Protein 5L9G (pdb70)

Foldseek 3Di:
DAAEEEEADDPLVVLCCVLFQVVLCVVVVGHHHYDYDFDLVVLLVCVVVVHHAHFKYKFWLLCVLVCVVSVFFDQADDCLDDCVQFPPPCDDRFWHFFFKWKQFKKFACVQQNVNQQAFLLRVLCCPVRPWEEEEALAPQQQLLSLLRNVVQPQVCSVVLVVDPVSSVSSLVSLLSSLVRHPYRDRGLCSVLVCQLVVVTGMYGGILQSVVVSVVVPGNMDTALAAIEIITMTMGTTRVRPPNPVSSSSRSSSLDLSSSLSSVVPGQIGTRRNSVCVVNVDDVVSLVSYCPRVVSVVRYHYRDSVSSSPCVVVSSVSSNCSNVVD/DFAAEEEEADDPLVVLCCVLFQVVLCVVVVGHHHYDYDFDLVVLLVCVVVVHHAHFKYKFWLLCVLVCVVSQFFDQADDCLDDCVQFPPPCDDRFWHFFFKWKQFKKFACVQQNVNQQAALLRVLCCPVRPWEEEEALAPQQQLLSLLVNVVQPQVCSVVQVVDPVSSVSSLVSLLSSQVRHPYNDHGLCSVLVCQLVVVTGMYGGILQSVVVSVVVPGRMDTALAAIEIITMTMGTTRVRPPNVVSSSSRSSSLDLSSSLSSVVPTQIGTRRNSVCVVNVDDVVSLVSYCPRVVSVVRYHYGDSVSSSPCVVVRSVSSNVSND

Radius of gyration: 31.02 Å; Cα contacts (8 Å, |Δi|>4): 1309; chains: 2; bounding box: 78×76×65 Å

Structure (mmCIF, N/CA/C/O backbone):
data_5L9G
#
_entry.id   5L9G
#
_cell.length_a   71.220
_cell.length_b   71.220
_cell.length_c   135.020
_cell.angle_alpha   90.00
_cell.angle_beta   90.00
_cell.angle_gamma   90.00
#
_symmetry.space_group_name_H-M   'P 41'
#
loop_
_entity.id
_entity.type
_entity.pdbx_description
1 polymer 'periplasmic binding protein'
2 non-polymer mannopine
3 non-polymer 1,2-ETHANEDIOL
4 non-polymer 'CALCIUM ION'
5 water water
#
loop_
_atom_site.group_PDB
_atom_site.id
_atom_site.type_symbol
_atom_site.label_atom_id
_atom_site.label_alt_id
_atom_site.label_comp_id
_atom_site.label_asym_id
_atom_site.label_entity_id
_atom_site.label_seq_id
_atom_site.pdbx_PDB_ins_code
_atom_site.Cartn_x
_atom_site.Cartn_y
_atom_site.Cartn_z
_atom_site.occupancy
_atom_site.B_iso_or_equiv
_atom_site.auth_seq_id
_atom_site.auth_comp_id
_atom_site.auth_asym_id
_atom_site.auth_atom_id
_atom_site.pdbx_PDB_model_num
ATOM 1 N N . MET A 1 21 ? 62.493 22.657 18.425 1.00 68.50 30 MET A N 1
ATOM 2 C CA . MET A 1 21 ? 63.211 21.695 19.268 1.00 68.46 30 MET A CA 1
ATOM 3 C C . MET A 1 21 ? 64.338 20.886 18.556 1.00 70.04 30 MET A C 1
ATOM 4 O O . MET A 1 21 ? 65.097 20.175 19.221 1.00 72.28 30 MET A O 1
ATOM 9 N N . ASP A 1 22 ? 64.463 21.008 17.232 1.00 61.41 31 ASP A N 1
ATOM 10 C CA . ASP A 1 22 ? 65.492 20.287 16.480 1.00 58.16 31 ASP A CA 1
ATOM 11 C C . ASP A 1 22 ? 66.843 20.997 16.532 1.00 59.84 31 ASP A C 1
ATOM 12 O O . ASP A 1 22 ? 66.889 22.228 16.518 1.00 59.64 31 ASP A O 1
ATOM 17 N N . VAL A 1 23 ? 67.940 20.226 16.499 1.00 54.86 32 VAL A N 1
ATOM 18 C CA . VAL A 1 23 ? 69.298 20.772 16.355 1.00 53.94 32 VAL A CA 1
ATOM 19 C C . VAL A 1 23 ? 69.382 21.160 14.875 1.00 55.91 32 VAL A C 1
ATOM 20 O O . VAL A 1 23 ? 68.992 20.355 14.019 1.00 55.09 32 VAL A O 1
ATOM 24 N N . VAL A 1 24 ? 69.843 22.385 14.565 1.00 51.89 33 VAL A N 1
ATOM 25 C CA . VAL A 1 24 ? 69.958 22.809 13.168 1.00 49.82 33 VAL A CA 1
ATOM 26 C C . VAL A 1 24 ? 71.414 22.650 12.724 1.00 52.06 33 VAL A C 1
ATOM 27 O O . VAL A 1 24 ? 72.319 23.221 13.349 1.00 51.04 33 VAL A O 1
ATOM 31 N N . ILE A 1 25 ? 71.635 21.863 11.654 1.00 46.00 34 ILE A N 1
ATOM 32 C CA . ILE A 1 25 ? 72.982 21.640 11.085 1.00 43.92 34 ILE A CA 1
ATOM 33 C C . ILE A 1 25 ? 73.024 22.153 9.642 1.00 46.07 34 ILE A C 1
ATOM 34 O O . ILE A 1 25 ? 72.084 21.943 8.876 1.00 44.80 34 ILE A O 1
ATOM 39 N N . ALA A 1 26 ? 74.097 22.859 9.276 1.00 43.45 35 ALA A N 1
ATOM 40 C CA . ALA A 1 26 ? 74.176 23.422 7.950 1.00 41.98 35 ALA A CA 1
ATOM 41 C C . ALA A 1 26 ? 75.503 23.168 7.250 1.00 41.43 35 ALA A C 1
ATOM 42 O O . ALA A 1 26 ? 76.564 23.337 7.847 1.00 41.15 35 ALA A O 1
ATOM 44 N N . SER A 1 27 ? 75.438 22.777 5.976 1.00 37.55 36 SER A N 1
ATOM 45 C CA . SER A 1 27 ? 76.647 22.632 5.161 1.00 36.07 36 SER A CA 1
ATOM 46 C C . SER A 1 27 ? 76.370 23.370 3.833 1.00 39.82 36 SER A C 1
ATOM 47 O O . SER A 1 27 ? 75.517 24.267 3.817 1.00 40.67 36 SER A O 1
ATOM 50 N N . SER A 1 28 ? 77.044 23.017 2.742 1.00 35.08 37 SER A N 1
ATOM 51 C CA . SER A 1 28 ? 76.933 23.765 1.495 1.00 34.39 37 SER A CA 1
ATOM 52 C C . SER A 1 28 ? 76.075 23.123 0.386 1.00 35.51 37 SER A C 1
ATOM 53 O O . SER A 1 28 ? 76.167 23.550 -0.771 1.00 34.50 37 SER A O 1
ATOM 56 N N . GLY A 1 29 ? 75.246 22.149 0.752 1.00 32.94 38 GLY A N 1
ATOM 57 C CA . GLY A 1 29 ? 74.294 21.502 -0.154 1.00 32.34 38 GLY A CA 1
ATOM 58 C C . GLY A 1 29 ? 74.897 20.496 -1.109 1.00 33.96 38 GLY A C 1
ATOM 59 O O . GLY A 1 29 ? 76.076 20.119 -0.992 1.00 30.94 38 GLY A O 1
ATOM 60 N N . GLY A 1 30 ? 74.061 20.032 -2.035 1.00 33.04 39 GLY A N 1
ATOM 61 C CA . GLY A 1 30 ? 74.477 19.086 -3.062 1.00 32.41 39 GLY A CA 1
ATOM 62 C C . GLY A 1 30 ? 74.992 17.764 -2.523 1.00 36.14 39 GLY A C 1
ATOM 63 O O . GLY A 1 30 ? 74.650 17.374 -1.386 1.00 35.47 39 GLY A O 1
ATOM 64 N N . GLY A 1 31 ? 75.822 17.100 -3.347 1.00 30.73 40 GLY A N 1
ATOM 65 C CA . GLY A 1 31 ? 76.386 15.777 -3.065 1.00 30.77 40 GLY A CA 1
ATOM 66 C C . GLY A 1 31 ? 77.144 15.686 -1.746 1.00 32.56 40 GLY A C 1
ATOM 67 O O . GLY A 1 31 ? 77.091 14.655 -1.055 1.00 31.65 40 GLY A O 1
ATOM 68 N N . TRP A 1 32 ? 77.859 16.758 -1.400 1.00 30.61 41 TRP A N 1
ATOM 69 C CA . TRP A 1 32 ? 78.633 16.826 -0.160 1.00 31.30 41 TRP A CA 1
ATOM 70 C C . TRP A 1 32 ? 77.720 16.814 1.067 1.00 34.16 41 TRP A C 1
ATOM 71 O O . TRP A 1 32 ? 77.981 16.052 2.004 1.00 31.74 41 TRP A O 1
ATOM 82 N N . GLN A 1 33 ? 76.629 17.629 1.053 1.00 31.33 42 GLN A N 1
ATOM 83 C CA . GLN A 1 33 ? 75.674 17.665 2.175 1.00 31.89 42 GLN A CA 1
ATOM 84 C C . GLN A 1 33 ? 74.952 16.335 2.290 1.00 35.05 42 GLN A C 1
ATOM 85 O O . GLN A 1 33 ? 74.744 15.848 3.408 1.00 35.52 42 GLN A O 1
ATOM 91 N N . GLU A 1 34 ? 74.600 15.733 1.138 1.00 33.06 43 GLU A N 1
ATOM 92 C CA . GLU A 1 34 ? 73.945 14.431 1.090 1.00 33.45 43 GLU A CA 1
ATOM 93 C C . GLU A 1 34 ? 74.832 13.338 1.696 1.00 36.45 43 GLU A C 1
ATOM 94 O O . GLU A 1 34 ? 74.338 12.509 2.465 1.00 38.01 43 GLU A O 1
ATOM 100 N N . ALA A 1 35 ? 76.134 13.369 1.405 1.00 34.72 44 ALA A N 1
ATOM 101 C CA . ALA A 1 35 ? 77.093 12.410 1.960 1.00 34.91 44 ALA A CA 1
ATOM 102 C C . ALA A 1 35 ? 77.178 12.547 3.489 1.00 37.93 44 ALA A C 1
ATOM 103 O O . ALA A 1 35 ? 77.146 11.542 4.195 1.00 38.64 44 ALA A O 1
ATOM 105 N N . GLN A 1 36 ? 77.264 13.789 3.997 1.00 34.16 45 GLN A N 1
ATOM 106 C CA . GLN A 1 36 ? 77.321 14.038 5.440 1.00 35.12 45 GLN A CA 1
ATOM 107 C C . GLN A 1 36 ? 76.024 13.574 6.104 1.00 38.65 45 GLN A C 1
ATOM 108 O O . GLN A 1 36 ? 76.068 12.902 7.125 1.00 37.46 45 GLN A O 1
ATOM 114 N N . ASP A 1 37 ? 74.872 13.889 5.496 1.00 36.23 46 ASP A N 1
ATOM 115 C CA . ASP A 1 37 ? 73.592 13.483 6.058 1.00 37.48 46 ASP A CA 1
ATOM 116 C C . ASP A 1 37 ? 73.460 11.956 6.152 1.00 42.06 46 ASP A C 1
ATOM 117 O O . ASP A 1 37 ? 73.064 11.441 7.207 1.00 42.11 46 ASP A O 1
ATOM 122 N N . LYS A 1 38 ? 73.868 11.238 5.088 1.00 37.75 47 LYS A N 1
ATOM 123 C CA . LYS A 1 38 ? 73.750 9.776 5.052 1.00 39.79 47 LYS A CA 1
ATOM 124 C C . LYS A 1 38 ? 74.723 9.053 5.971 1.00 43.37 47 LYS A C 1
ATOM 125 O O . LYS A 1 38 ? 74.310 8.137 6.686 1.00 42.82 47 LYS A O 1
ATOM 131 N N . ALA A 1 39 ? 75.996 9.436 5.926 1.00 40.47 48 ALA A N 1
ATOM 132 C CA . ALA A 1 39 ? 77.061 8.790 6.683 1.00 40.86 48 ALA A CA 1
ATOM 133 C C . ALA A 1 39 ? 77.178 9.223 8.129 1.00 45.73 48 ALA A C 1
ATOM 134 O O . ALA A 1 39 ? 77.583 8.413 8.970 1.00 46.93 48 ALA A O 1
ATOM 136 N N . LEU A 1 40 ? 76.888 10.503 8.417 1.00 41.14 49 LEU A N 1
ATOM 137 C CA . LEU A 1 40 ? 77.109 11.074 9.749 1.00 40.60 49 LEU A CA 1
ATOM 138 C C . LEU A 1 40 ? 75.871 11.506 10.513 1.00 46.13 49 LEU A C 1
ATOM 139 O O . LEU A 1 40 ? 75.627 10.994 11.606 1.00 47.19 49 LEU A O 1
ATOM 144 N N . TRP A 1 41 ? 75.094 12.458 9.962 1.00 42.55 50 TRP A N 1
ATOM 145 C CA . TRP A 1 41 ? 73.969 13.070 10.673 1.00 44.24 50 TRP A CA 1
ATOM 146 C C . TRP A 1 41 ? 72.826 12.097 10.978 1.00 48.97 50 TRP A C 1
ATOM 147 O O . TRP A 1 41 ? 72.502 11.931 12.150 1.00 49.77 50 TRP A O 1
ATOM 158 N N . ALA A 1 42 ? 72.231 11.450 9.949 1.00 43.67 51 ALA A N 1
ATOM 159 C CA . ALA A 1 42 ? 71.152 10.467 10.182 1.00 45.37 51 ALA A CA 1
ATOM 160 C C . ALA A 1 42 ? 71.580 9.308 11.129 1.00 48.75 51 ALA A C 1
ATOM 161 O O . ALA A 1 42 ? 70.868 9.086 12.090 1.00 48.92 51 ALA A O 1
ATOM 163 N N . PRO A 1 43 ? 72.726 8.594 10.966 1.00 47.56 52 PRO A N 1
ATOM 164 C CA . PRO A 1 43 ? 73.047 7.527 11.937 1.00 50.66 52 PRO A CA 1
ATOM 165 C C . PRO A 1 43 ? 73.405 8.027 13.339 1.00 54.85 52 PRO A C 1
ATOM 166 O O . PRO A 1 43 ? 72.982 7.396 14.309 1.00 56.46 52 PRO A O 1
ATOM 170 N N . ALA A 1 44 ? 74.148 9.160 13.455 1.00 50.66 53 ALA A N 1
ATOM 171 C CA . ALA A 1 44 ? 74.503 9.714 14.778 1.00 51.60 53 ALA A CA 1
ATOM 172 C C . ALA A 1 44 ? 73.263 10.184 15.547 1.00 57.68 53 ALA A C 1
ATOM 173 O O . ALA A 1 44 ? 73.136 9.883 16.735 1.00 59.38 53 ALA A O 1
ATOM 175 N N . ALA A 1 45 ? 72.332 10.891 14.868 1.00 55.20 54 ALA A N 1
ATOM 176 C CA . ALA A 1 45 ? 71.083 11.339 15.496 1.00 57.02 54 ALA A CA 1
ATOM 177 C C . ALA A 1 45 ? 70.211 10.146 15.910 1.00 63.23 54 ALA A C 1
ATOM 178 O O . ALA A 1 45 ? 69.569 10.225 16.960 1.00 65.52 54 ALA A O 1
ATOM 180 N N . LYS A 1 46 ? 70.232 9.031 15.122 1.00 59.19 55 LYS A N 1
ATOM 181 C CA . LYS A 1 46 ? 69.488 7.791 15.426 1.00 61.82 55 LYS A CA 1
ATOM 182 C C . LYS A 1 46 ? 70.049 7.161 16.722 1.00 66.30 55 LYS A C 1
ATOM 183 O O . LYS A 1 46 ? 69.286 6.807 17.618 1.00 66.96 55 LYS A O 1
ATOM 189 N N . ALA A 1 47 ? 71.392 7.073 16.826 1.00 62.16 56 ALA A N 1
ATOM 190 C CA . ALA A 1 47 ? 72.092 6.522 17.988 1.00 63.52 56 ALA A CA 1
ATOM 191 C C . ALA A 1 47 ? 71.844 7.317 19.272 1.00 69.05 56 ALA A C 1
ATOM 192 O O . ALA A 1 47 ? 71.706 6.702 20.338 1.00 72.03 56 ALA A O 1
ATOM 194 N N . LEU A 1 48 ? 71.769 8.668 19.183 1.00 62.26 57 LEU A N 1
ATOM 195 C CA . LEU A 1 48 ? 71.526 9.512 20.365 1.00 63.95 57 LEU A CA 1
ATOM 196 C C . LEU A 1 48 ? 70.035 9.695 20.646 1.00 69.06 57 LEU A C 1
ATOM 197 O O . LEU A 1 48 ? 69.679 10.293 21.664 1.00 70.11 57 LEU A O 1
ATOM 202 N N . ASN A 1 49 ? 69.182 9.240 19.710 1.00 65.90 58 ASN A N 1
ATOM 203 C CA . ASN A 1 49 ? 67.722 9.367 19.735 1.00 67.38 58 ASN A CA 1
ATOM 204 C C . ASN A 1 49 ? 67.311 10.864 19.800 1.00 72.11 58 ASN A C 1
ATOM 205 O O . ASN A 1 49 ? 66.578 11.299 20.695 1.00 73.55 58 ASN A O 1
ATOM 210 N N . ILE A 1 50 ? 67.857 11.654 18.855 1.00 67.64 59 ILE A N 1
ATOM 211 C CA . ILE A 1 50 ? 67.603 13.097 18.727 1.00 66.97 59 ILE A CA 1
ATOM 212 C C . ILE A 1 50 ? 67.060 13.425 17.322 1.00 66.71 59 ILE A C 1
ATOM 213 O O . ILE A 1 50 ? 67.232 12.628 16.395 1.00 64.74 59 ILE A O 1
ATOM 218 N N . THR A 1 51 ? 66.405 14.591 17.173 1.00 61.85 60 THR A N 1
ATOM 219 C CA . THR A 1 51 ? 65.888 15.063 15.888 1.00 59.59 60 THR A CA 1
ATOM 220 C C . THR A 1 51 ? 66.697 16.274 15.448 1.00 61.14 60 THR A C 1
ATOM 221 O O . THR A 1 51 ? 67.147 17.059 16.289 1.00 62.16 60 THR A O 1
ATOM 225 N N . TYR A 1 52 ? 66.882 16.421 14.134 1.00 54.26 61 TYR A N 1
ATOM 226 C CA . TYR A 1 52 ? 67.653 17.516 13.562 1.00 52.51 61 TYR A CA 1
ATOM 227 C C . TYR A 1 52 ? 67.028 18.036 12.257 1.00 55.57 61 TYR A C 1
ATOM 228 O O . TYR A 1 52 ? 66.307 17.309 11.555 1.00 54.93 61 TYR A O 1
ATOM 237 N N . THR A 1 53 ? 67.310 19.306 11.955 1.00 51.88 62 THR A N 1
ATOM 238 C CA . THR A 1 53 ? 66.876 20.018 10.757 1.00 50.57 62 THR A CA 1
ATOM 239 C C . THR A 1 53 ? 68.134 20.437 9.989 1.00 50.75 62 THR A C 1
ATOM 240 O O . THR A 1 53 ? 69.123 20.843 10.607 1.00 51.39 62 THR A O 1
ATOM 244 N N . GLN A 1 54 ? 68.098 20.330 8.655 1.00 45.03 63 GLN A N 1
ATOM 245 C CA . GLN A 1 54 ? 69.206 20.761 7.798 1.00 43.43 63 GLN A CA 1
ATOM 246 C C . GLN A 1 54 ? 68.958 22.164 7.231 1.00 48.65 63 GLN A C 1
ATOM 247 O O . GLN A 1 54 ? 67.810 22.560 6.995 1.00 49.69 63 GLN A O 1
ATOM 253 N N . ASP A 1 55 ? 70.046 22.881 6.946 1.00 45.53 64 ASP A N 1
ATOM 254 C CA . ASP A 1 55 ? 70.031 24.147 6.230 1.00 44.06 64 ASP A CA 1
ATOM 255 C C . ASP A 1 55 ? 71.281 24.168 5.335 1.00 45.24 64 ASP A C 1
ATOM 256 O O . ASP A 1 55 ? 72.122 23.265 5.439 1.00 43.78 64 ASP A O 1
ATOM 261 N N . THR A 1 56 ? 71.382 25.140 4.418 1.00 40.80 65 THR A N 1
ATOM 262 C CA . THR A 1 56 ? 72.549 25.227 3.526 1.00 39.60 65 THR A CA 1
ATOM 263 C C . THR A 1 56 ? 73.018 26.668 3.469 1.00 43.55 65 THR A C 1
ATOM 264 O O . THR A 1 56 ? 72.205 27.593 3.615 1.00 44.80 65 THR A O 1
ATOM 268 N N . PHE A 1 57 ? 74.330 26.857 3.270 1.00 40.83 66 PHE A N 1
ATOM 269 C CA . PHE A 1 57 ? 74.957 28.170 3.153 1.00 39.86 66 PHE A CA 1
ATOM 270 C C . PHE A 1 57 ? 76.303 28.003 2.451 1.00 42.02 66 PHE A C 1
ATOM 271 O O . PHE A 1 57 ? 76.867 26.897 2.432 1.00 39.83 66 PHE A O 1
ATOM 279 N N . GLN A 1 58 ? 76.830 29.101 1.908 1.00 38.94 67 GLN A N 1
ATOM 280 C CA . GLN A 1 58 ? 78.106 29.050 1.188 1.00 38.75 67 GLN A CA 1
ATOM 281 C C . GLN A 1 58 ? 79.203 29.847 1.847 1.00 43.07 67 GLN A C 1
ATOM 282 O O . GLN A 1 58 ? 80.377 29.498 1.708 1.00 40.57 67 GLN A O 1
ATOM 288 N N . ASN A 1 59 ? 78.845 30.965 2.497 1.00 43.74 68 ASN A N 1
ATOM 289 C CA . ASN A 1 59 ? 79.822 31.906 3.059 1.00 44.86 68 ASN A CA 1
ATOM 290 C C . ASN A 1 59 ? 79.725 31.987 4.582 1.00 49.93 68 ASN A C 1
ATOM 291 O O . ASN A 1 59 ? 78.630 32.195 5.094 1.00 50.20 68 ASN A O 1
ATOM 296 N N . TRP A 1 60 ? 80.870 31.825 5.306 1.00 48.03 69 TRP A N 1
ATOM 297 C CA . TRP A 1 60 ? 80.929 31.904 6.780 1.00 49.19 69 TRP A CA 1
ATOM 298 C C . TRP A 1 60 ? 80.295 33.211 7.295 1.00 53.44 69 TRP A C 1
ATOM 299 O O . TRP A 1 60 ? 79.777 33.245 8.416 1.00 52.94 69 TRP A O 1
ATOM 310 N N . ALA A 1 61 ? 80.354 34.292 6.475 1.00 50.35 70 ALA A N 1
ATOM 311 C CA . ALA A 1 61 ? 79.783 35.594 6.828 1.00 53.26 70 ALA A CA 1
ATOM 312 C C . ALA A 1 61 ? 78.255 35.534 7.082 1.00 58.86 70 ALA A C 1
ATOM 313 O O . ALA A 1 61 ? 77.720 36.396 7.780 1.00 59.97 70 ALA A O 1
ATOM 315 N N . GLU A 1 62 ? 77.572 34.483 6.574 1.00 53.59 71 GLU A N 1
ATOM 316 C CA . GLU A 1 62 ? 76.136 34.270 6.799 1.00 53.96 71 GLU A CA 1
ATOM 317 C C . GLU A 1 62 ? 75.915 33.860 8.268 1.00 58.33 71 GLU A C 1
ATOM 318 O O . GLU A 1 62 ? 74.924 34.267 8.883 1.00 57.72 71 GLU A O 1
ATOM 324 N N . ALA A 1 63 ? 76.874 33.093 8.846 1.00 55.53 72 ALA A N 1
ATOM 325 C CA . ALA A 1 63 ? 76.821 32.698 10.262 1.00 56.79 72 ALA A CA 1
ATOM 326 C C . ALA A 1 63 ? 77.078 33.944 11.121 1.00 62.76 72 ALA A C 1
ATOM 327 O O . ALA A 1 63 ? 76.437 34.113 12.168 1.00 63.35 72 ALA A O 1
ATOM 329 N N . ARG A 1 64 ? 77.989 34.837 10.645 1.00 59.19 73 ARG A N 1
ATOM 330 C CA . ARG A 1 64 ? 78.300 36.108 11.308 1.00 61.45 73 ARG A CA 1
ATOM 331 C C . ARG A 1 64 ? 77.059 37.004 11.347 1.00 66.27 73 ARG A C 1
ATOM 332 O O . ARG A 1 64 ? 76.759 37.560 12.407 1.00 67.87 73 ARG A O 1
ATOM 340 N N . ALA A 1 65 ? 76.317 37.105 10.212 1.00 62.26 74 ALA A N 1
ATOM 341 C CA . ALA A 1 65 ? 75.080 37.902 10.114 1.00 63.96 74 ALA A CA 1
ATOM 342 C C . ALA A 1 65 ? 74.033 37.450 11.121 1.00 68.79 74 ALA A C 1
ATOM 343 O O . ALA A 1 65 ? 73.363 38.309 11.707 1.00 69.23 74 ALA A O 1
ATOM 345 N N . GLN A 1 66 ? 73.917 36.119 11.364 1.00 63.92 75 GLN A N 1
ATOM 346 C CA . GLN A 1 66 ? 72.984 35.575 12.367 1.00 65.41 75 GLN A CA 1
ATOM 347 C C . GLN A 1 66 ? 73.389 36.029 13.776 1.00 72.74 75 GLN A C 1
ATOM 348 O O . GLN A 1 66 ? 72.523 36.415 14.564 1.00 73.88 75 GLN A O 1
ATOM 354 N N . VAL A 1 67 ? 74.710 36.017 14.076 1.00 70.00 76 VAL A N 1
ATOM 355 C CA . VAL A 1 67 ? 75.239 36.447 15.376 1.00 73.71 76 VAL A CA 1
ATOM 356 C C . VAL A 1 67 ? 75.005 37.961 15.557 1.00 83.19 76 VAL A C 1
ATOM 357 O O . VAL A 1 67 ? 74.493 38.373 16.596 1.00 86.46 76 VAL A O 1
ATOM 361 N N . GLU A 1 68 ? 75.348 38.769 14.527 1.00 80.63 77 GLU A N 1
ATOM 362 C CA . GLU A 1 68 ? 75.202 40.235 14.492 1.00 83.58 77 GLU A CA 1
ATOM 363 C C . GLU A 1 68 ? 73.746 40.681 14.663 1.00 89.44 77 GLU A C 1
ATOM 364 O O . GLU A 1 68 ? 73.492 41.689 15.325 1.00 91.89 77 GLU A O 1
ATOM 370 N N . SER A 1 69 ? 72.794 39.925 14.081 1.00 84.80 78 SER A N 1
ATOM 371 C CA . SER A 1 69 ? 71.359 40.221 14.148 1.00 86.57 78 SER A CA 1
ATOM 372 C C . SER A 1 69 ? 70.759 40.029 15.546 1.00 94.00 78 SER A C 1
ATOM 373 O O . SER A 1 69 ? 69.787 40.705 15.890 1.00 96.95 78 SER A O 1
ATOM 376 N N . GLY A 1 70 ? 71.322 39.101 16.318 1.00 90.27 79 GLY A N 1
ATOM 377 C CA . GLY A 1 70 ? 70.831 38.760 17.649 1.00 93.03 79 GLY A CA 1
ATOM 378 C C . GLY A 1 70 ? 69.840 37.611 17.612 1.00 97.16 79 GLY A C 1
ATOM 379 O O . GLY A 1 70 ? 69.255 37.260 18.639 1.00 98.32 79 GLY A O 1
ATOM 380 N N . SER A 1 71 ? 69.653 37.015 16.413 1.00 91.86 80 SER A N 1
ATOM 381 C CA . SER A 1 71 ? 68.751 35.894 16.158 1.00 89.98 80 SER A CA 1
ATOM 382 C C . SER A 1 71 ? 69.517 34.719 15.520 1.00 88.08 80 SER A C 1
ATOM 383 O O . SER A 1 71 ? 69.578 34.604 14.286 1.00 86.58 80 SER A O 1
ATOM 386 N N . VAL A 1 72 ? 70.128 33.861 16.372 1.00 81.01 81 VAL A N 1
ATOM 387 C CA . VAL A 1 72 ? 70.884 32.687 15.925 1.00 75.52 81 VAL A CA 1
ATOM 388 C C . VAL A 1 72 ? 69.919 31.492 15.818 1.00 73.94 81 VAL A C 1
ATOM 389 O O . VAL A 1 72 ? 69.289 31.117 16.813 1.00 74.16 81 VAL A O 1
ATOM 393 N N . THR A 1 73 ? 69.789 30.924 14.605 1.00 65.29 82 THR A N 1
ATOM 394 C CA . THR A 1 73 ? 68.935 29.755 14.355 1.00 63.27 82 THR A CA 1
ATOM 395 C C . THR A 1 73 ? 69.768 28.494 14.102 1.00 63.33 82 THR A C 1
ATOM 396 O O . THR A 1 73 ? 69.304 27.397 14.382 1.00 61.99 82 THR A O 1
ATOM 400 N N . TRP A 1 74 ? 71.001 28.650 13.597 1.00 57.91 83 TRP A N 1
ATOM 401 C CA . TRP A 1 74 ? 71.895 27.518 13.320 1.00 55.26 83 TRP A CA 1
ATOM 402 C C . TRP A 1 74 ? 72.594 27.041 14.587 1.00 57.50 83 TRP A C 1
ATOM 403 O O . TRP A 1 74 ? 72.959 27.860 15.437 1.00 58.55 83 TRP A O 1
ATOM 414 N N . ASP A 1 75 ? 72.770 25.718 14.721 1.00 51.41 84 ASP A N 1
ATOM 415 C CA . ASP A 1 75 ? 73.518 25.163 15.855 1.00 52.05 84 ASP A CA 1
ATOM 416 C C . ASP A 1 75 ? 74.911 24.770 15.376 1.00 54.08 84 ASP A C 1
ATOM 417 O O . ASP A 1 75 ? 75.900 25.394 15.777 1.00 55.73 84 ASP A O 1
ATOM 422 N N . ILE A 1 76 ? 74.984 23.769 14.489 1.00 47.87 85 ILE A N 1
ATOM 423 C CA . ILE A 1 76 ? 76.249 23.302 13.904 1.00 46.07 85 ILE A CA 1
ATOM 424 C C . ILE A 1 76 ? 76.412 23.853 12.490 1.00 47.76 85 ILE A C 1
ATOM 425 O O . ILE A 1 76 ? 75.500 23.748 11.662 1.00 46.76 85 ILE A O 1
ATOM 430 N N . ILE A 1 77 ? 77.608 24.378 12.195 1.00 45.92 86 ILE A N 1
ATOM 431 C CA . ILE A 1 77 ? 77.946 24.833 10.848 1.00 44.44 86 ILE A CA 1
ATOM 432 C C . ILE A 1 77 ? 79.159 24.071 10.362 1.00 46.30 86 ILE A C 1
ATOM 433 O O . ILE A 1 77 ? 80.117 23.866 11.129 1.00 45.53 86 ILE A O 1
ATOM 438 N N . GLN A 1 78 ? 79.109 23.637 9.095 1.00 41.69 87 GLN A N 1
ATOM 439 C CA . GLN A 1 78 ? 80.263 22.999 8.481 1.00 40.01 87 GLN A CA 1
ATOM 440 C C . GLN A 1 78 ? 81.010 24.132 7.786 1.00 41.50 87 GLN A C 1
ATOM 441 O O . GLN A 1 78 ? 80.455 24.796 6.910 1.00 39.69 87 GLN A O 1
ATOM 447 N N . ILE A 1 79 ? 82.257 24.369 8.202 1.00 38.41 88 ILE A N 1
ATOM 448 C CA . ILE A 1 79 ? 83.107 25.406 7.615 1.00 38.61 88 ILE A CA 1
ATOM 449 C C . ILE A 1 79 ? 84.441 24.830 7.151 1.00 40.29 88 ILE A C 1
ATOM 450 O O . ILE A 1 79 ? 84.790 23.697 7.509 1.00 38.06 88 ILE A O 1
ATOM 455 N N . GLY A 1 80 ? 85.185 25.617 6.372 1.00 37.48 89 GLY A N 1
ATOM 456 C CA . GLY A 1 80 ? 86.526 25.233 5.946 1.00 36.67 89 GLY A CA 1
ATOM 457 C C . GLY A 1 80 ? 87.507 25.621 7.047 1.00 41.96 89 GLY A C 1
ATOM 458 O O . GLY A 1 80 ? 87.304 26.626 7.749 1.00 44.67 89 GLY A O 1
ATOM 459 N N . ILE A 1 81 ? 88.567 24.819 7.227 1.00 39.20 90 ILE A N 1
ATOM 460 C CA . ILE A 1 81 ? 89.588 25.064 8.258 1.00 39.95 90 ILE A CA 1
ATOM 461 C C . ILE A 1 81 ? 90.174 26.484 8.188 1.00 44.92 90 ILE A C 1
ATOM 462 O O . ILE A 1 81 ? 90.570 27.027 9.225 1.00 45.96 90 ILE A O 1
ATOM 467 N N . ALA A 1 82 ? 90.282 27.055 6.972 1.00 41.41 91 ALA A N 1
ATOM 468 C CA . ALA A 1 82 ? 90.880 28.381 6.782 1.00 43.20 91 ALA A CA 1
ATOM 469 C C . ALA A 1 82 ? 89.914 29.530 7.072 1.00 46.95 91 ALA A C 1
ATOM 470 O O . ALA A 1 82 ? 90.361 30.674 7.139 1.00 48.50 91 ALA A O 1
ATOM 472 N N . ASP A 1 83 ? 88.595 29.242 7.264 1.00 44.04 92 ASP A N 1
ATOM 473 C CA . ASP A 1 83 ? 87.642 30.282 7.685 1.00 45.91 92 ASP A CA 1
ATOM 474 C C . ASP A 1 83 ? 87.527 30.298 9.209 1.00 50.89 92 ASP A C 1
ATOM 475 O O . ASP A 1 83 ? 87.023 31.272 9.770 1.00 51.82 92 ASP A O 1
ATOM 480 N N . GLU A 1 84 ? 87.980 29.216 9.876 1.00 47.36 93 GLU A N 1
ATOM 481 C CA . GLU A 1 84 ? 87.921 29.087 11.333 1.00 49.74 93 GLU A CA 1
ATOM 482 C C . GLU A 1 84 ? 88.629 30.258 12.071 1.00 55.86 93 GLU A C 1
ATOM 483 O O . GLU A 1 84 ? 88.006 30.823 12.972 1.00 57.12 93 GLU A O 1
ATOM 489 N N . PRO A 1 85 ? 89.864 30.684 11.704 1.00 52.74 94 PRO A N 1
ATOM 490 C CA . PRO A 1 85 ? 90.481 31.804 12.444 1.00 54.74 94 PRO A CA 1
ATOM 491 C C . PRO A 1 85 ? 89.679 33.110 12.402 1.00 59.11 94 PRO A C 1
ATOM 492 O O . PRO A 1 85 ? 89.452 33.697 13.461 1.00 59.43 94 PRO A O 1
ATOM 496 N N . GLN A 1 86 ? 89.208 33.541 11.207 1.00 54.09 95 GLN A N 1
ATOM 497 C CA . GLN A 1 86 ? 88.436 34.788 11.096 1.00 55.68 95 GLN A CA 1
ATOM 498 C C . GLN A 1 86 ? 87.043 34.687 11.742 1.00 57.28 95 GLN A C 1
ATOM 499 O O . GLN A 1 86 ? 86.577 35.679 12.311 1.00 57.47 95 GLN A O 1
ATOM 505 N N . ALA A 1 87 ? 86.403 33.492 11.691 1.00 53.15 96 ALA A N 1
ATOM 506 C CA . ALA A 1 87 ? 85.098 33.269 12.337 1.00 52.86 96 ALA A CA 1
ATOM 507 C C . ALA A 1 87 ? 85.256 33.338 13.860 1.00 58.94 96 ALA A C 1
ATOM 508 O O . ALA A 1 87 ? 84.462 34.013 14.528 1.00 59.94 96 ALA A O 1
ATOM 510 N N . LYS A 1 88 ? 86.314 32.691 14.402 1.00 56.01 97 LYS A N 1
ATOM 511 C CA . LYS A 1 88 ? 86.624 32.704 15.840 1.00 59.44 97 LYS A CA 1
ATOM 512 C C . LYS A 1 88 ? 86.933 34.134 16.335 1.00 66.31 97 LYS A C 1
ATOM 513 O O . LYS A 1 88 ? 86.462 34.525 17.406 1.00 67.43 97 LYS A O 1
ATOM 519 N N . ALA A 1 89 ? 87.695 34.910 15.541 1.00 64.21 98 ALA A N 1
ATOM 520 C CA . ALA A 1 89 ? 88.070 36.300 15.874 1.00 66.97 98 ALA A CA 1
ATOM 521 C C . ALA A 1 89 ? 86.858 37.236 15.869 1.00 71.22 98 ALA A C 1
ATOM 522 O O . ALA A 1 89 ? 86.782 38.161 16.691 1.00 73.37 98 ALA A O 1
ATOM 524 N N . ALA A 1 90 ? 85.891 36.971 14.971 1.00 65.92 99 ALA A N 1
ATOM 525 C CA . ALA A 1 90 ? 84.659 37.756 14.860 1.00 66.66 99 ALA A CA 1
ATOM 526 C C . ALA A 1 90 ? 83.601 37.386 15.929 1.00 71.99 99 ALA A C 1
ATOM 527 O O . ALA A 1 90 ? 82.522 37.981 15.951 1.00 72.67 99 ALA A O 1
ATOM 529 N N . GLY A 1 91 ? 83.931 36.431 16.801 1.00 68.53 100 GLY A N 1
ATOM 530 C CA . GLY A 1 91 ? 83.049 35.957 17.865 1.00 69.63 100 GLY A CA 1
ATOM 531 C C . GLY A 1 91 ? 81.850 35.180 17.358 1.00 71.32 100 GLY A C 1
ATOM 532 O O . GLY A 1 91 ? 80.778 35.222 17.967 1.00 71.96 100 GLY A O 1
ATOM 533 N N . VAL A 1 92 ? 82.025 34.451 16.245 1.00 64.77 101 VAL A N 1
ATOM 534 C CA . VAL A 1 92 ? 80.955 33.678 15.601 1.00 62.81 101 VAL A CA 1
ATOM 535 C C . VAL A 1 92 ? 80.886 32.231 16.133 1.00 65.37 101 VAL A C 1
ATOM 536 O O . VAL A 1 92 ? 79.847 31.580 16.009 1.00 62.70 101 VAL A O 1
ATOM 540 N N . LEU A 1 93 ? 81.967 31.753 16.771 1.00 63.34 102 LEU A N 1
ATOM 541 C CA . LEU A 1 93 ? 82.042 30.355 17.198 1.00 61.41 102 LEU A CA 1
ATOM 542 C C . LEU A 1 93 ? 82.038 30.118 18.698 1.00 67.15 102 LEU A C 1
ATOM 543 O O . LEU A 1 93 ? 82.699 30.839 19.446 1.00 69.16 102 LEU A O 1
ATOM 548 N N . GLU A 1 94 ? 81.311 29.074 19.132 1.00 61.77 103 GLU A N 1
ATOM 549 C CA . GLU A 1 94 ? 81.297 28.614 20.516 1.00 63.68 103 GLU A CA 1
ATOM 550 C C . GLU A 1 94 ? 82.590 27.834 20.737 1.00 67.52 103 GLU A C 1
ATOM 551 O O . GLU A 1 94 ? 83.049 27.155 19.809 1.00 64.42 103 GLU A O 1
ATOM 557 N N . LYS A 1 95 ? 83.164 27.904 21.954 1.00 66.08 104 LYS A N 1
ATOM 558 C CA . LYS A 1 95 ? 84.337 27.093 22.288 1.00 65.59 104 LYS A CA 1
ATOM 559 C C . LYS A 1 95 ? 83.793 25.682 22.546 1.00 70.48 104 LYS A C 1
ATOM 560 O O . LYS A 1 95 ? 82.765 25.537 23.219 1.00 70.39 104 LYS A O 1
ATOM 566 N N . LEU A 1 96 ? 84.418 24.661 21.961 1.00 65.84 105 LEU A N 1
ATOM 567 C CA . LEU A 1 96 ? 83.947 23.283 22.122 1.00 65.47 105 LEU A CA 1
ATOM 568 C C . LEU A 1 96 ? 84.393 22.668 23.449 1.00 74.07 105 LEU A C 1
ATOM 569 O O . LEU A 1 96 ? 85.411 23.094 24.007 1.00 74.20 105 LEU A O 1
ATOM 574 N N . ASP A 1 97 ? 83.636 21.660 23.951 1.00 73.67 106 ASP A N 1
ATOM 575 C CA . ASP A 1 97 ? 83.949 20.928 25.187 1.00 77.00 106 ASP A CA 1
ATOM 576 C C . ASP A 1 97 ? 85.368 20.329 25.081 1.00 83.31 106 ASP A C 1
ATOM 577 O O . ASP A 1 97 ? 85.796 20.005 23.965 1.00 78.94 106 ASP A O 1
ATOM 582 N N . PRO A 1 98 ? 86.123 20.240 26.203 1.00 85.52 107 PRO A N 1
ATOM 583 C CA . PRO A 1 98 ? 87.531 19.813 26.119 1.00 85.85 107 PRO A CA 1
ATOM 584 C C . PRO A 1 98 ? 87.848 18.526 25.348 1.00 88.49 107 PRO A C 1
ATOM 585 O O . PRO A 1 98 ? 88.722 18.563 24.471 1.00 87.67 1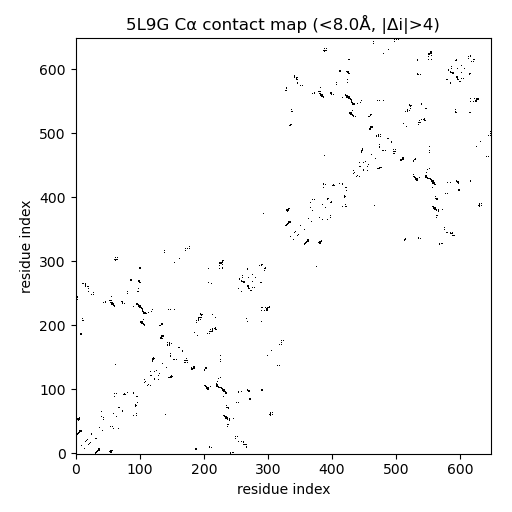07 PRO A O 1
ATOM 589 N N . ASP A 1 99 ? 87.191 17.397 25.677 1.00 84.00 108 ASP A N 1
ATOM 590 C CA . ASP A 1 99 ? 87.532 16.131 25.027 1.00 81.57 108 ASP A CA 1
ATOM 591 C C . ASP A 1 99 ? 86.477 15.669 24.002 1.00 79.21 108 ASP A C 1
ATOM 592 O O . ASP A 1 99 ? 86.139 14.483 23.958 1.00 78.51 108 ASP A O 1
ATOM 597 N N . ILE A 1 100 ? 86.002 16.601 23.147 1.00 71.30 109 ILE A N 1
ATOM 598 C CA . ILE A 1 100 ? 84.998 16.332 22.099 1.00 67.73 109 ILE A CA 1
ATOM 599 C C . ILE A 1 100 ? 85.501 15.226 21.127 1.00 67.44 109 ILE A C 1
ATOM 600 O O . ILE A 1 100 ? 84.712 14.400 20.668 1.00 66.49 109 ILE A O 1
ATOM 605 N N . VAL A 1 101 ? 86.815 15.193 20.873 1.00 61.44 110 VAL A N 1
ATOM 606 C CA . VAL A 1 101 ? 87.534 14.162 20.126 1.00 59.15 110 VAL A CA 1
ATOM 607 C C . VAL A 1 101 ? 88.893 14.000 20.802 1.00 63.87 110 VAL A C 1
ATOM 608 O O . VAL A 1 101 ? 89.315 14.868 21.566 1.00 63.30 110 VAL A O 1
ATOM 612 N N . ASN A 1 102 ? 89.580 12.911 20.482 1.00 62.60 111 ASN A N 1
ATOM 613 C CA . ASN A 1 102 ? 90.957 12.650 20.869 1.00 64.43 111 ASN A CA 1
ATOM 614 C C . ASN A 1 102 ? 91.747 13.171 19.652 1.00 66.10 111 ASN A C 1
ATOM 615 O O . ASN A 1 102 ? 91.640 12.610 18.558 1.00 61.67 111 ASN A O 1
ATOM 620 N N . LYS A 1 103 ? 92.501 14.280 19.829 1.00 65.74 112 LYS A N 1
ATOM 621 C CA . LYS A 1 103 ? 93.279 14.920 18.750 1.00 64.49 112 LYS A CA 1
ATOM 622 C C . LYS A 1 103 ? 94.259 13.969 18.029 1.00 67.15 112 LYS A C 1
ATOM 623 O O . LYS A 1 103 ? 94.504 14.158 16.835 1.00 63.53 112 LYS A O 1
ATOM 629 N N . ALA A 1 104 ? 94.742 12.908 18.724 1.00 66.68 113 ALA A N 1
ATOM 630 C CA . ALA A 1 104 ? 95.645 11.891 18.159 1.00 66.77 113 ALA A CA 1
ATOM 631 C C . ALA A 1 104 ? 95.010 11.114 16.985 1.00 67.96 113 ALA A C 1
ATOM 632 O O . ALA A 1 104 ? 95.731 10.618 16.123 1.00 67.68 113 ALA A O 1
ATOM 634 N N . ASP A 1 105 ? 93.664 11.038 16.940 1.00 63.13 114 ASP A N 1
ATOM 635 C CA . ASP A 1 105 ? 92.915 10.360 15.878 1.00 59.18 114 ASP A CA 1
ATOM 636 C C . ASP A 1 105 ? 92.744 11.218 14.624 1.00 58.64 114 ASP A C 1
ATOM 637 O O . ASP A 1 105 ? 92.254 10.712 13.621 1.00 55.53 114 ASP A O 1
ATOM 642 N N . PHE A 1 106 ? 93.075 12.513 14.690 1.00 53.02 115 PHE A N 1
ATOM 643 C CA . PHE A 1 106 ? 92.870 13.414 13.555 1.00 50.16 115 PHE A CA 1
ATOM 644 C C . PHE A 1 106 ? 94.199 14.002 13.044 1.00 54.60 115 PHE A C 1
ATOM 645 O O . PHE A 1 106 ? 95.177 13.993 13.793 1.00 55.50 115 PHE A O 1
ATOM 653 N N . PRO A 1 107 ? 94.276 14.527 11.794 1.00 50.77 116 PRO A N 1
ATOM 654 C CA . PRO A 1 107 ? 95.545 15.128 11.340 1.00 50.19 116 PRO A CA 1
ATOM 655 C C . PRO A 1 107 ? 95.995 16.272 12.267 1.00 54.92 116 PRO A C 1
ATOM 656 O O . PRO A 1 107 ? 95.146 16.922 12.896 1.00 52.08 116 PRO A O 1
ATOM 660 N N . PRO A 1 108 ? 97.319 16.504 12.439 1.00 53.96 117 PRO A N 1
ATOM 661 C CA . PRO A 1 108 ? 97.745 17.604 13.321 1.00 54.95 117 PRO A CA 1
ATOM 662 C C . PRO A 1 108 ? 97.235 18.957 12.817 1.00 54.99 117 PRO A C 1
ATOM 663 O O . PRO A 1 108 ? 97.217 19.197 11.607 1.00 51.62 117 PRO A O 1
ATOM 667 N N . GLY A 1 109 ? 96.759 19.777 13.752 1.00 53.83 118 GLY A N 1
ATOM 668 C CA . GLY A 1 109 ? 96.206 21.099 13.474 1.00 53.16 118 GLY A CA 1
ATOM 669 C C . GLY A 1 109 ? 94.774 21.103 12.965 1.00 54.57 118 GLY A C 1
ATOM 670 O O . GLY A 1 109 ? 94.174 22.176 12.847 1.00 55.38 118 GLY A O 1
ATOM 671 N N . SER A 1 110 ? 94.195 19.910 12.694 1.00 48.01 119 SER A N 1
ATOM 672 C CA . SER A 1 110 ? 92.831 19.786 12.156 1.00 45.41 119 SER A CA 1
ATOM 673 C C . SER A 1 110 ? 91.715 19.909 13.217 1.00 50.91 119 SER A C 1
ATOM 674 O O . SER A 1 110 ? 90.529 19.936 12.860 1.00 49.10 119 SER A O 1
ATOM 677 N N . VAL A 1 111 ? 92.093 19.973 14.508 1.00 50.94 120 VAL A N 1
ATOM 678 C CA . VAL A 1 111 ? 91.148 20.132 15.614 1.00 51.33 120 VAL A CA 1
ATOM 679 C C . VAL A 1 111 ? 91.608 21.336 16.446 1.00 57.33 120 VAL A C 1
ATOM 680 O O . VAL A 1 111 ? 92.728 21.329 16.962 1.00 57.45 120 VAL A O 1
ATOM 684 N N . THR A 1 112 ? 90.770 22.384 16.535 1.00 53.93 121 THR A N 1
ATOM 685 C CA . THR A 1 112 ? 91.099 23.586 17.318 1.00 56.72 121 THR A CA 1
ATOM 686 C C . THR A 1 112 ? 90.148 23.608 18.513 1.00 63.08 121 THR A C 1
ATOM 687 O O . THR A 1 112 ? 89.331 22.689 18.642 1.00 61.97 121 THR A O 1
ATOM 691 N N . ASP A 1 113 ? 90.206 24.666 19.359 1.00 61.81 122 ASP A N 1
ATOM 692 C CA . ASP A 1 113 ? 89.268 24.791 20.487 1.00 62.85 122 ASP A CA 1
ATOM 693 C C . ASP A 1 113 ? 87.826 25.101 20.011 1.00 63.29 122 ASP A C 1
ATOM 694 O O . ASP A 1 113 ? 86.909 25.108 20.831 1.00 61.88 122 ASP A O 1
ATOM 699 N N . SER A 1 114 ? 87.638 25.371 18.689 1.00 57.72 123 SER A N 1
ATOM 700 C CA . SER A 1 114 ? 86.347 25.768 18.117 1.00 55.93 123 SER A CA 1
ATOM 701 C C . SER A 1 114 ? 85.951 25.010 16.847 1.00 55.44 123 SER A C 1
ATOM 702 O O . SER A 1 114 ? 84.976 25.384 16.196 1.00 53.61 123 SER A O 1
ATOM 705 N N . PHE A 1 115 ? 86.697 23.968 16.481 1.00 50.19 124 PHE A N 1
ATOM 706 C CA . PHE A 1 115 ? 86.490 23.265 15.215 1.00 47.52 124 PHE A CA 1
ATOM 707 C C . PHE A 1 115 ? 86.995 21.836 15.293 1.00 52.50 124 PHE A C 1
ATOM 708 O O . PHE A 1 115 ? 88.090 21.597 15.824 1.00 51.34 124 PHE A O 1
ATOM 716 N N . VAL A 1 116 ? 86.215 20.903 14.727 1.00 48.97 125 VAL A N 1
ATOM 717 C CA . VAL A 1 116 ? 86.562 19.482 14.631 1.00 47.82 125 VAL A CA 1
ATOM 718 C C . VAL A 1 116 ? 86.494 19.096 13.147 1.00 47.23 125 VAL A C 1
ATOM 719 O O . VAL A 1 116 ? 85.419 19.173 12.540 1.00 45.89 125 VAL A O 1
ATOM 723 N N . ALA A 1 117 ? 87.628 18.659 12.576 1.00 44.55 126 ALA A N 1
ATOM 724 C CA . ALA A 1 117 ? 87.687 18.233 11.170 1.00 41.47 126 ALA A CA 1
ATOM 725 C C . ALA A 1 117 ? 86.753 17.045 10.918 1.00 42.88 126 ALA A C 1
ATOM 726 O O . ALA A 1 117 ? 86.541 16.212 11.813 1.00 42.09 126 ALA A O 1
ATOM 728 N N . ASN A 1 118 ? 86.158 16.991 9.719 1.00 38.47 127 ASN A N 1
ATOM 729 C CA . ASN A 1 118 ? 85.377 15.834 9.329 1.00 37.68 127 ASN A CA 1
ATOM 730 C C . ASN A 1 118 ? 85.958 15.202 8.038 1.00 40.35 127 ASN A C 1
ATOM 731 O O . ASN A 1 118 ? 85.659 14.042 7.755 1.00 40.14 127 ASN A O 1
ATOM 736 N N . SER A 1 119 ? 86.782 15.954 7.259 1.00 35.85 128 SER A N 1
ATOM 737 C CA . SER A 1 119 ? 87.300 15.435 5.990 1.00 34.38 128 SER A CA 1
ATOM 738 C C . SER A 1 119 ? 88.447 16.243 5.416 1.00 38.50 128 SER A C 1
ATOM 739 O O . SER A 1 119 ? 88.660 17.398 5.796 1.00 37.39 128 SER A O 1
ATOM 742 N N . ASN A 1 120 ? 89.154 15.622 4.462 1.00 35.20 129 ASN A N 1
ATOM 743 C CA . ASN A 1 120 ? 90.126 16.246 3.581 1.00 33.04 129 ASN A CA 1
ATOM 744 C C . ASN A 1 120 ? 89.536 16.163 2.171 1.00 34.99 129 ASN A C 1
ATOM 745 O O . ASN A 1 120 ? 88.864 15.183 1.822 1.00 32.41 129 ASN A O 1
ATOM 750 N N . TYR A 1 121 ? 89.791 17.194 1.378 1.00 32.13 130 TYR A N 1
ATOM 751 C CA . TYR A 1 121 ? 89.338 17.324 -0.005 1.00 31.11 130 TYR A CA 1
ATOM 752 C C . TYR A 1 121 ? 90.399 18.120 -0.780 1.00 34.43 130 TYR A C 1
ATOM 753 O O . TYR A 1 121 ? 91.357 18.619 -0.184 1.00 35.12 130 TYR A O 1
ATOM 762 N N . SER A 1 122 ? 90.211 18.255 -2.090 1.00 29.03 131 SER A N 1
ATOM 763 C CA . SER A 1 122 ? 91.151 19.010 -2.925 1.00 29.21 131 SER A CA 1
ATOM 764 C C . SER A 1 122 ? 90.410 20.067 -3.722 1.00 32.66 131 SER A C 1
ATOM 765 O O . SER A 1 122 ? 89.279 19.828 -4.168 1.00 31.52 131 SER A O 1
ATOM 768 N N . THR A 1 123 ? 91.043 21.231 -3.887 1.00 30.80 132 THR A N 1
ATOM 769 C CA . THR A 1 123 ? 90.592 22.306 -4.773 1.00 29.09 132 THR A CA 1
ATOM 770 C C . THR A 1 123 ? 91.507 22.094 -5.978 1.00 31.94 132 THR A C 1
ATOM 771 O O . THR A 1 123 ? 92.714 22.325 -5.876 1.00 30.54 132 THR A O 1
ATOM 775 N N . LEU A 1 124 ? 90.955 21.556 -7.072 1.00 29.98 133 LEU A N 1
ATOM 776 C CA . LEU A 1 124 ? 91.761 21.096 -8.195 1.00 28.11 133 LEU A CA 1
ATOM 777 C C . LEU A 1 124 ? 91.284 21.587 -9.560 1.00 31.37 133 LEU A C 1
ATOM 778 O O . LEU A 1 124 ? 90.203 22.154 -9.667 1.00 29.77 133 LEU A O 1
ATOM 783 N N . ILE A 1 125 ? 92.085 21.301 -10.606 1.00 28.06 134 ILE A N 1
ATOM 784 C CA . ILE A 1 125 ? 91.824 21.669 -12.003 1.00 26.96 134 ILE A CA 1
ATOM 785 C C . ILE A 1 125 ? 91.097 20.536 -12.706 1.00 30.48 134 ILE A C 1
ATOM 786 O O . ILE A 1 125 ? 91.609 19.425 -12.746 1.00 29.60 134 ILE A O 1
ATOM 791 N N . ALA A 1 126 ? 89.984 20.849 -13.359 1.00 26.07 135 ALA A N 1
ATOM 792 C CA . ALA A 1 126 ? 89.242 19.897 -14.198 1.00 26.79 135 ALA A CA 1
ATOM 793 C C . ALA A 1 126 ? 89.060 20.560 -15.552 1.00 30.14 135 ALA A C 1
ATOM 794 O O . ALA A 1 126 ? 88.916 21.786 -15.618 1.00 29.72 135 ALA A O 1
ATOM 796 N N . TRP A 1 127 ? 89.062 19.765 -16.625 1.00 28.40 136 TRP A N 1
ATOM 797 C CA . TRP A 1 127 ? 88.880 20.323 -17.957 1.00 28.60 136 TRP A CA 1
ATOM 798 C C . TRP A 1 127 ? 87.929 19.509 -18.791 1.00 30.92 136 TRP A C 1
ATOM 799 O O . TRP A 1 127 ? 87.733 18.303 -18.563 1.00 28.85 136 TRP A O 1
ATOM 810 N N . ASN A 1 128 ? 87.367 20.185 -19.791 1.00 28.55 137 ASN A N 1
ATOM 811 C CA . ASN A 1 128 ? 86.394 19.636 -20.697 1.00 27.77 137 ASN A CA 1
ATOM 812 C C . ASN A 1 128 ? 87.117 18.833 -21.769 1.00 29.66 137 ASN A C 1
ATOM 813 O O . ASN A 1 128 ? 87.876 19.409 -22.571 1.00 29.23 137 ASN A O 1
ATOM 818 N N . LYS A 1 129 ? 86.865 17.502 -21.806 1.00 28.66 138 LYS A N 1
ATOM 819 C CA . LYS A 1 129 ? 87.492 16.642 -22.826 1.00 28.83 138 LYS A CA 1
ATOM 820 C C . LYS A 1 129 ? 86.966 16.892 -24.256 1.00 33.60 138 LYS A C 1
ATOM 821 O O . LYS A 1 129 ? 87.670 16.621 -25.234 1.00 33.46 138 LYS A O 1
ATOM 827 N N . LYS A 1 130 ? 85.742 17.451 -24.389 1.00 28.10 139 LYS A N 1
ATOM 828 C CA . LYS A 1 130 ? 85.235 17.808 -25.709 1.00 29.96 139 LYS A CA 1
ATOM 829 C C . LYS A 1 130 ? 86.116 18.966 -26.255 1.00 34.60 139 LYS A C 1
ATOM 830 O O . LYS A 1 130 ? 86.503 18.952 -27.418 1.00 33.25 139 LYS A O 1
ATOM 836 N N . THR A 1 131 ? 86.510 19.906 -25.366 1.00 30.85 140 THR A N 1
ATOM 837 C CA . THR A 1 131 ? 87.320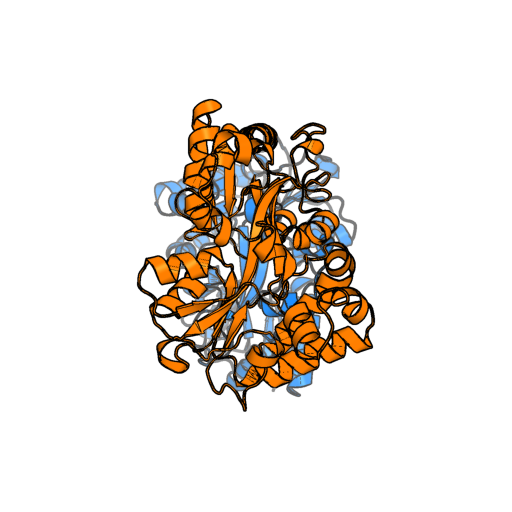 21.050 -25.796 1.00 31.45 140 THR A CA 1
ATOM 838 C C . THR A 1 131 ? 88.780 20.699 -26.113 1.00 32.65 140 THR A C 1
ATOM 839 O O . THR A 1 131 ? 89.278 21.129 -27.146 1.00 34.70 140 THR A O 1
ATOM 843 N N . TYR A 1 132 ? 89.467 19.997 -25.185 1.00 29.49 141 TYR A N 1
ATOM 844 C CA . TYR A 1 132 ? 90.901 19.733 -25.213 1.00 30.53 141 TYR A CA 1
ATOM 845 C C . TYR A 1 132 ? 91.319 18.289 -25.387 1.00 34.90 141 TYR A C 1
ATOM 846 O O . TYR A 1 132 ? 92.523 18.037 -25.522 1.00 33.34 141 TYR A O 1
ATOM 855 N N . GLY A 1 133 ? 90.368 17.361 -25.302 1.00 33.41 142 GLY A N 1
ATOM 856 C CA . GLY A 1 133 ? 90.673 15.928 -25.332 1.00 33.50 142 GLY A CA 1
ATOM 857 C C . GLY A 1 133 ? 91.498 15.582 -24.102 1.00 37.19 142 GLY A C 1
ATOM 858 O O . GLY A 1 133 ? 91.298 16.165 -23.028 1.00 34.30 142 GLY A O 1
ATOM 859 N N . ASP A 1 134 ? 92.479 14.686 -24.262 1.00 34.83 143 ASP A N 1
ATOM 860 C CA . ASP A 1 134 ? 93.365 14.314 -23.162 1.00 35.66 143 ASP A CA 1
ATOM 861 C C . ASP A 1 134 ? 94.436 15.393 -22.934 1.00 42.26 143 ASP A C 1
ATOM 862 O O . ASP A 1 134 ? 95.066 15.401 -21.876 1.00 44.19 143 ASP A O 1
ATOM 867 N N . ASN A 1 135 ? 94.607 16.323 -23.894 1.00 39.21 144 ASN A N 1
ATOM 868 C CA . ASN A 1 135 ? 95.631 17.366 -23.814 1.00 39.70 144 ASN A CA 1
ATOM 869 C C . ASN A 1 135 ? 95.094 18.655 -23.168 1.00 38.80 144 ASN A C 1
ATOM 870 O O . ASN A 1 135 ? 95.186 19.755 -23.726 1.00 38.48 144 ASN A O 1
ATOM 875 N N . GLY A 1 136 ? 94.548 18.487 -21.968 1.00 35.31 145 GLY A N 1
ATOM 876 C CA . GLY A 1 136 ? 94.023 19.595 -21.185 1.00 33.09 145 GLY A CA 1
ATOM 877 C C . GLY A 1 136 ? 95.078 20.216 -20.283 1.00 35.53 145 GLY A C 1
ATOM 878 O O . GLY A 1 136 ? 96.230 19.767 -20.258 1.00 33.40 145 GLY A O 1
ATOM 879 N N . PRO A 1 137 ? 94.704 21.277 -19.541 1.00 33.45 146 PRO A N 1
ATOM 880 C CA . PRO A 1 137 ? 95.674 21.903 -18.616 1.00 33.53 146 PRO A CA 1
ATOM 881 C C . PRO A 1 137 ? 96.019 20.948 -17.466 1.00 39.78 146 PRO A C 1
ATOM 882 O O . PRO A 1 137 ? 95.119 20.375 -16.837 1.00 39.07 146 PRO A O 1
ATOM 886 N N . LYS A 1 138 ? 97.306 20.786 -17.174 1.00 37.95 147 LYS A N 1
ATOM 887 C CA . LYS A 1 138 ? 97.696 19.858 -16.108 1.00 38.47 147 LYS A CA 1
ATOM 888 C C . LYS A 1 138 ? 98.447 20.535 -14.947 1.00 40.07 147 LYS A C 1
ATOM 889 O O . LYS A 1 138 ? 99.081 19.847 -14.148 1.00 38.96 147 LYS A O 1
ATOM 895 N N . SER A 1 139 ? 98.392 21.880 -14.876 1.00 35.03 148 SER A N 1
ATOM 896 C CA . SER A 1 139 ? 99.086 22.711 -13.876 1.00 33.60 148 SER A CA 1
ATOM 897 C C . SER A 1 139 ? 98.404 24.067 -13.824 1.00 35.28 148 SER A C 1
ATOM 898 O O . SER A 1 139 ? 97.641 24.402 -14.738 1.00 33.46 148 SER A O 1
ATOM 901 N N . MET A 1 140 ? 98.679 24.871 -12.769 1.00 32.73 149 MET A N 1
ATOM 902 C CA . MET A 1 140 ? 98.089 26.218 -12.692 1.00 33.89 149 MET A CA 1
ATOM 903 C C . MET A 1 140 ? 98.645 27.136 -13.780 1.00 36.44 149 MET A C 1
ATOM 904 O O . MET A 1 140 ? 97.903 27.978 -14.288 1.00 35.33 149 MET A O 1
ATOM 909 N N . ALA A 1 141 ? 99.929 26.967 -14.152 1.00 35.52 150 ALA A N 1
ATOM 910 C CA . ALA A 1 141 ? 100.518 27.748 -15.250 1.00 36.81 150 ALA A CA 1
ATOM 911 C C . ALA A 1 141 ? 99.655 27.501 -16.511 1.00 39.82 150 ALA A C 1
ATOM 912 O O . ALA A 1 141 ? 99.233 28.462 -17.153 1.00 39.22 150 ALA A O 1
ATOM 914 N N . ASP A 1 142 ? 99.301 26.229 -16.784 1.00 35.07 151 ASP A N 1
ATOM 915 C CA . ASP A 1 142 ? 98.458 25.837 -17.928 1.00 34.71 151 ASP A CA 1
ATOM 916 C C . ASP A 1 142 ? 97.067 26.446 -17.815 1.00 36.71 151 ASP A C 1
ATOM 917 O O . ASP A 1 142 ? 96.547 26.960 -18.802 1.00 36.91 151 ASP A O 1
ATOM 922 N N . PHE A 1 143 ? 96.457 26.380 -16.610 1.00 31.66 152 PHE A N 1
ATOM 923 C CA . PHE A 1 143 ? 95.113 26.919 -16.384 1.00 31.48 152 PHE A CA 1
ATOM 924 C C . PHE A 1 143 ? 95.075 28.414 -16.754 1.00 37.11 152 PHE A C 1
ATOM 925 O O . PHE A 1 143 ? 94.110 28.871 -17.369 1.00 36.01 152 PHE A O 1
ATOM 933 N N . PHE A 1 144 ? 96.134 29.161 -16.401 1.00 36.07 153 PHE A N 1
ATOM 934 C CA . PHE A 1 144 ? 96.174 30.611 -16.631 1.00 36.83 153 PHE A CA 1
ATOM 935 C C . PHE A 1 144 ? 96.678 30.970 -18.024 1.00 42.54 153 PHE A C 1
ATOM 936 O O . PHE A 1 144 ? 96.691 32.148 -18.384 1.00 45.64 153 PHE A O 1
ATOM 944 N N . ASP A 1 145 ? 97.074 29.963 -18.810 1.00 37.75 154 ASP A N 1
ATOM 945 C CA . ASP A 1 145 ? 97.643 30.181 -20.148 1.00 38.60 154 ASP A CA 1
ATOM 946 C C . ASP A 1 145 ? 96.553 30.167 -21.219 1.00 42.04 154 ASP A C 1
ATOM 947 O O . ASP A 1 145 ? 96.280 29.124 -21.821 1.00 40.06 154 ASP A O 1
ATOM 952 N N . VAL A 1 146 ? 95.979 31.346 -21.489 1.00 41.65 155 VAL A N 1
ATOM 953 C CA . VAL A 1 146 ? 94.873 31.528 -22.444 1.00 43.17 155 VAL A CA 1
ATOM 954 C C . VAL A 1 146 ? 95.353 31.375 -23.899 1.00 48.79 155 VAL A C 1
ATOM 955 O O . VAL A 1 146 ? 94.558 31.022 -24.775 1.00 46.99 155 VAL A O 1
ATOM 959 N N . LYS A 1 147 ? 96.654 31.589 -24.146 1.00 48.45 156 LYS A N 1
ATOM 960 C CA . LYS A 1 147 ? 97.220 31.398 -25.476 1.00 49.49 156 LYS A CA 1
ATOM 961 C C . LYS A 1 147 ? 97.360 29.908 -25.793 1.00 51.05 156 LYS A C 1
ATOM 962 O O . LYS A 1 147 ? 96.894 29.473 -26.843 1.00 51.42 156 LYS A O 1
ATOM 968 N N . LYS A 1 148 ? 97.966 29.116 -24.884 1.00 46.80 157 LYS A N 1
ATOM 969 C CA . LYS A 1 148 ? 98.151 27.681 -25.099 1.00 45.46 157 LYS A CA 1
ATOM 970 C C . LYS A 1 148 ? 96.826 26.911 -24.963 1.00 47.51 157 LYS A C 1
ATOM 971 O O . LYS A 1 148 ? 96.577 25.970 -25.736 1.00 47.44 157 LYS A O 1
ATOM 977 N N . PHE A 1 149 ? 95.960 27.338 -24.007 1.00 40.51 158 PHE A N 1
ATOM 978 C CA . PHE A 1 149 ? 94.669 26.710 -23.787 1.00 37.54 158 PHE A CA 1
ATOM 979 C C . PHE A 1 149 ? 93.535 27.736 -23.874 1.00 41.82 158 PHE A C 1
ATOM 980 O O . PHE A 1 149 ? 93.014 28.151 -22.838 1.00 39.76 158 PHE A O 1
ATOM 988 N N . PRO A 1 150 ? 93.123 28.158 -25.096 1.00 39.29 159 PRO A N 1
ATOM 989 C CA . PRO A 1 150 ? 92.001 29.111 -25.193 1.00 39.30 159 PRO A CA 1
ATOM 990 C C . PRO A 1 150 ? 90.728 28.474 -24.669 1.00 40.70 159 PRO A C 1
ATOM 991 O O . PRO A 1 150 ? 90.532 27.276 -24.849 1.00 39.32 159 PRO A O 1
ATOM 995 N N . GLY A 1 151 ? 89.891 29.267 -24.030 1.00 37.94 160 GLY A N 1
ATOM 996 C CA . GLY A 1 151 ? 88.628 28.757 -23.522 1.00 36.57 160 GLY A CA 1
ATOM 997 C C . GLY A 1 151 ? 88.089 29.438 -22.287 1.00 39.38 160 GLY A C 1
ATOM 998 O O . GLY A 1 151 ? 88.743 30.286 -21.672 1.00 38.49 160 GLY A O 1
ATOM 999 N N . LYS A 1 152 ? 86.861 29.072 -21.953 1.00 35.69 161 LYS A N 1
ATOM 1000 C CA . LYS A 1 152 ? 86.108 29.603 -20.829 1.00 34.91 161 LYS A CA 1
ATOM 1001 C C . LYS A 1 152 ? 86.564 28.962 -19.527 1.00 36.36 161 LYS A C 1
ATOM 1002 O O . LYS A 1 152 ? 86.500 27.743 -19.378 1.00 34.11 161 LYS A O 1
ATOM 1008 N N . ARG A 1 153 ? 87.026 29.798 -18.585 1.00 34.39 162 ARG A N 1
ATOM 1009 C CA . ARG A 1 153 ? 87.432 29.397 -17.240 1.00 32.49 162 ARG A CA 1
ATOM 1010 C C . ARG A 1 153 ? 86.307 29.653 -16.228 1.00 36.18 162 ARG A C 1
ATOM 1011 O O . ARG A 1 153 ? 85.533 30.595 -16.388 1.00 36.46 162 ARG A O 1
ATOM 1019 N N . ALA A 1 154 ? 86.253 28.837 -15.159 1.00 32.71 163 ALA A N 1
ATOM 1020 C CA . ALA A 1 154 ? 85.350 29.085 -14.050 1.00 33.22 163 ALA A CA 1
ATOM 1021 C C . ALA A 1 154 ? 86.141 28.974 -12.757 1.00 36.24 163 ALA A C 1
ATOM 1022 O O . ALA A 1 154 ? 86.927 28.041 -12.577 1.00 32.09 163 ALA A O 1
ATOM 1024 N N . LEU A 1 155 ? 85.979 29.968 -11.879 1.00 36.40 164 LEU A N 1
ATOM 1025 C CA . LEU A 1 155 ? 86.677 30.019 -10.598 1.00 34.96 164 LEU A CA 1
ATOM 1026 C C . LEU A 1 155 ? 85.633 30.292 -9.531 1.00 35.19 164 LEU A C 1
ATOM 1027 O O . LEU A 1 155 ? 84.541 30.749 -9.848 1.00 34.18 164 LEU A O 1
ATOM 1032 N N . TRP A 1 156 ? 85.967 30.009 -8.269 1.00 33.86 165 TRP A N 1
ATOM 1033 C CA . TRP A 1 156 ? 85.064 30.219 -7.138 1.00 35.24 165 TRP A CA 1
ATOM 1034 C C . TRP A 1 156 ? 84.848 31.727 -6.911 1.00 38.18 165 TRP A C 1
ATOM 1035 O O . TRP A 1 156 ? 85.735 32.534 -7.215 1.00 38.33 165 TRP A O 1
ATOM 1046 N N . ASN A 1 157 ? 83.689 32.118 -6.348 1.00 36.18 166 ASN A N 1
ATOM 1047 C CA . ASN A 1 157 ? 83.468 33.533 -6.048 1.00 37.59 166 ASN A CA 1
ATOM 1048 C C . ASN A 1 157 ? 84.022 33.894 -4.649 1.00 43.88 166 ASN A C 1
ATOM 1049 O O . ASN A 1 157 ? 83.789 35.005 -4.159 1.00 45.25 166 ASN A O 1
ATOM 1054 N N . GLN A 1 158 ? 84.673 32.923 -3.978 1.00 38.55 167 GLN A N 1
ATOM 1055 C CA . GLN A 1 158 ? 85.340 33.139 -2.681 1.00 38.37 167 GLN A CA 1
ATOM 1056 C C . GLN A 1 158 ? 86.840 32.849 -2.883 1.00 41.38 167 GLN A C 1
ATOM 1057 O O . GLN A 1 158 ? 87.178 32.092 -3.805 1.00 40.39 167 GLN A O 1
ATOM 1063 N N . PRO A 1 159 ? 87.745 33.470 -2.090 1.00 38.55 168 PRO A N 1
ATOM 1064 C CA . PRO A 1 159 ? 89.184 33.420 -2.433 1.00 37.25 168 PRO A CA 1
ATOM 1065 C C . PRO A 1 159 ? 90.031 32.234 -1.996 1.00 40.89 168 PRO A C 1
ATOM 1066 O O . PRO A 1 159 ? 91.120 32.103 -2.555 1.00 41.01 168 PRO A O 1
ATOM 1070 N N . ILE A 1 160 ? 89.618 31.423 -1.003 1.00 38.32 169 ILE A N 1
ATOM 1071 C CA . ILE A 1 160 ? 90.462 30.291 -0.545 1.00 37.93 169 ILE A CA 1
ATOM 1072 C C . ILE A 1 160 ? 90.746 29.312 -1.694 1.00 39.13 169 ILE A C 1
ATOM 1073 O O . ILE A 1 160 ? 89.826 28.761 -2.281 1.00 36.04 169 ILE A O 1
ATOM 1078 N N . GLY A 1 161 ? 92.028 29.160 -2.017 1.00 38.69 170 GLY A N 1
ATOM 1079 C CA . GLY A 1 161 ? 92.475 28.303 -3.117 1.00 37.59 170 GLY A CA 1
ATOM 1080 C C . GLY A 1 161 ? 92.667 29.077 -4.409 1.00 41.93 170 GLY A C 1
ATOM 1081 O O . GLY A 1 161 ? 93.481 28.683 -5.245 1.00 41.86 170 GLY A O 1
ATOM 1082 N N . MET A 1 162 ? 91.951 30.209 -4.572 1.00 37.69 171 MET A N 1
ATOM 1083 C CA . MET A 1 162 ? 92.020 31.056 -5.778 1.00 36.28 171 MET A CA 1
ATOM 1084 C C . MET A 1 162 ? 93.247 31.973 -5.784 1.00 42.54 171 MET A C 1
ATOM 1085 O O . MET A 1 162 ? 93.906 32.099 -6.823 1.00 42.65 171 MET A O 1
ATOM 1090 N N . ILE A 1 163 ? 93.563 32.609 -4.636 1.00 40.31 172 ILE A N 1
ATOM 1091 C CA . ILE A 1 163 ? 94.752 33.471 -4.501 1.00 41.15 172 ILE A CA 1
ATOM 1092 C C . ILE A 1 163 ? 96.012 32.610 -4.700 1.00 42.62 172 ILE A C 1
ATOM 1093 O O . ILE A 1 163 ? 96.919 32.994 -5.436 1.00 41.89 172 ILE A O 1
ATOM 1098 N N . GLU A 1 164 ? 96.041 31.443 -4.039 1.00 39.53 173 GLU A N 1
ATOM 1099 C CA . GLU A 1 164 ? 97.159 30.496 -4.111 1.00 37.50 173 GLU A CA 1
ATOM 1100 C C . GLU A 1 164 ? 97.342 29.968 -5.526 1.00 40.01 173 GLU A C 1
ATOM 1101 O O . GLU A 1 164 ? 98.495 29.769 -5.940 1.00 38.02 173 GLU A O 1
ATOM 1107 N N . ALA A 1 165 ? 96.214 29.757 -6.277 1.00 36.08 174 ALA A N 1
ATOM 1108 C CA . ALA A 1 165 ? 96.242 29.279 -7.673 1.00 35.05 174 ALA A CA 1
ATOM 1109 C C . ALA A 1 165 ? 97.050 30.264 -8.524 1.00 39.67 174 ALA A C 1
ATOM 1110 O O . ALA A 1 165 ? 97.896 29.842 -9.297 1.00 38.53 174 ALA A O 1
ATOM 1112 N N . ALA A 1 166 ? 96.824 31.573 -8.328 1.00 37.81 175 ALA A N 1
ATOM 1113 C CA . ALA A 1 166 ? 97.536 32.632 -9.036 1.00 39.15 175 ALA A CA 1
ATOM 1114 C C . ALA A 1 166 ? 99.030 32.620 -8.689 1.00 42.19 175 ALA A C 1
ATOM 1115 O O . ALA A 1 166 ? 99.852 32.735 -9.604 1.00 42.07 175 ALA A O 1
ATOM 1117 N N . ALA A 1 167 ? 99.380 32.424 -7.389 1.00 38.75 176 ALA A N 1
ATOM 1118 C CA . ALA A 1 167 ? 100.783 32.333 -6.939 1.00 40.12 176 ALA A CA 1
ATOM 1119 C C . ALA A 1 167 ? 101.470 31.162 -7.668 1.00 41.97 176 ALA A C 1
ATOM 1120 O O . ALA A 1 167 ? 102.538 31.358 -8.237 1.00 41.33 176 ALA A O 1
ATOM 1122 N N . LEU A 1 168 ? 100.786 29.987 -7.749 1.00 37.51 177 LEU A N 1
ATOM 1123 C CA . LEU A 1 168 ? 101.287 28.811 -8.473 1.00 36.78 177 LEU A CA 1
ATOM 1124 C C . LEU A 1 168 ? 101.466 29.094 -9.968 1.00 40.58 177 LEU A C 1
ATOM 1125 O O . LEU A 1 168 ? 102.502 28.739 -10.517 1.00 40.81 177 LEU A O 1
ATOM 1130 N N . ALA A 1 169 ? 100.482 29.758 -10.615 1.00 37.25 178 ALA A N 1
ATOM 1131 C CA . ALA A 1 169 ? 100.554 30.131 -12.041 1.00 37.92 178 ALA A CA 1
ATOM 1132 C C . ALA A 1 169 ? 101.770 30.996 -12.355 1.00 43.25 178 ALA A C 1
ATOM 1133 O O . ALA A 1 169 ? 102.309 30.897 -13.455 1.00 43.91 178 ALA A O 1
ATOM 1135 N N . LEU A 1 170 ? 102.178 31.859 -11.392 1.00 40.17 179 LEU A N 1
ATOM 1136 C CA . LEU A 1 170 ? 103.330 32.760 -11.497 1.00 42.23 179 LEU A CA 1
ATOM 1137 C C . LEU A 1 170 ? 104.683 32.013 -11.427 1.00 46.65 179 LEU A C 1
ATOM 1138 O O . LEU A 1 170 ? 105.727 32.627 -11.626 1.00 47.04 179 LEU A O 1
ATOM 1143 N N . GLY A 1 171 ? 104.639 30.709 -11.158 1.00 42.82 180 GLY A N 1
ATOM 1144 C CA . GLY A 1 171 ? 105.821 29.855 -11.099 1.00 42.68 180 GLY A CA 1
ATOM 1145 C C . GLY A 1 171 ? 106.315 29.542 -9.703 1.00 48.41 180 GLY A C 1
ATOM 1146 O O . GLY A 1 171 ? 107.382 28.945 -9.552 1.00 47.90 180 GLY A O 1
ATOM 1147 N N . THR A 1 172 ? 105.549 29.932 -8.665 1.00 45.93 181 THR A N 1
ATOM 1148 C CA . THR A 1 172 ? 105.939 29.682 -7.279 1.00 45.08 181 THR A CA 1
ATOM 1149 C C . THR A 1 172 ? 105.927 28.173 -7.022 1.00 44.48 181 THR A C 1
ATOM 1150 O O . THR A 1 172 ? 104.905 27.549 -7.257 1.00 41.87 181 THR A O 1
ATOM 1154 N N . PRO A 1 173 ? 107.021 27.573 -6.500 1.00 41.50 182 PRO A N 1
ATOM 1155 C CA . PRO A 1 173 ? 106.970 26.130 -6.180 1.00 40.34 182 PRO A CA 1
ATOM 1156 C C . PRO A 1 173 ? 105.879 25.855 -5.124 1.00 43.14 182 PRO A C 1
ATOM 1157 O O . PRO A 1 173 ? 105.609 26.720 -4.277 1.00 42.10 182 PRO A O 1
ATOM 1161 N N . ARG A 1 174 ? 105.211 24.684 -5.210 1.00 39.49 183 ARG A N 1
ATOM 1162 C CA . ARG A 1 174 ? 104.133 24.308 -4.284 1.00 39.41 183 ARG A CA 1
ATOM 1163 C C . ARG A 1 174 ? 104.501 24.469 -2.815 1.00 44.91 183 ARG A C 1
ATOM 1164 O O . ARG A 1 174 ? 103.661 24.886 -2.022 1.00 45.32 183 ARG A O 1
ATOM 1172 N N . ASP A 1 175 ? 105.760 24.148 -2.451 1.00 43.44 184 ASP A N 1
ATOM 1173 C CA . ASP A 1 175 ? 106.204 24.244 -1.061 1.00 44.95 184 ASP A CA 1
ATOM 1174 C C . ASP A 1 175 ? 106.514 25.693 -0.610 1.00 49.13 184 ASP A C 1
ATOM 1175 O O . ASP A 1 175 ? 106.881 25.909 0.552 1.00 50.58 184 ASP A O 1
ATOM 1180 N N . LYS A 1 176 ? 106.402 26.673 -1.533 1.00 43.96 185 LYS A N 1
ATOM 1181 C CA . LYS A 1 176 ? 106.696 28.092 -1.270 1.00 44.99 185 LYS A CA 1
ATOM 1182 C C . LYS A 1 176 ? 105.466 29.020 -1.471 1.00 45.70 185 LYS A C 1
ATOM 1183 O O . LYS A 1 176 ? 105.607 30.242 -1.396 1.00 45.26 185 LYS A O 1
ATOM 1189 N N . VAL A 1 177 ? 104.280 28.458 -1.736 1.00 41.74 186 VAL A N 1
ATOM 1190 C CA . VAL A 1 177 ? 103.070 29.263 -1.957 1.00 40.59 186 VAL A CA 1
ATOM 1191 C C . VAL A 1 177 ? 102.896 30.368 -0.906 1.00 45.98 186 VAL A C 1
ATOM 1192 O O . VAL A 1 177 ? 102.699 31.539 -1.250 1.00 46.32 186 VAL A O 1
ATOM 1196 N N . TYR A 1 178 ? 102.962 29.986 0.373 1.00 43.94 187 TYR A N 1
ATOM 1197 C CA . TYR A 1 178 ? 102.677 30.918 1.455 1.00 45.70 187 TYR A CA 1
ATOM 1198 C C . TYR A 1 178 ? 103.861 31.775 1.845 1.00 51.86 187 TYR A C 1
ATOM 1199 O O . TYR A 1 178 ? 103.652 32.833 2.436 1.00 53.36 187 TYR A O 1
ATOM 1208 N N . GLU A 1 179 ? 105.085 31.382 1.443 1.00 49.40 188 GLU A N 1
ATOM 1209 C CA . GLU A 1 179 ? 106.268 32.211 1.631 1.00 51.06 188 GLU A CA 1
ATOM 1210 C C . GLU A 1 179 ? 106.142 33.370 0.628 1.00 54.19 188 GLU A C 1
ATOM 1211 O O . GLU A 1 179 ? 106.391 34.516 0.982 1.00 55.55 188 GLU A O 1
ATOM 1217 N N . PHE A 1 180 ? 105.691 33.067 -0.607 1.00 49.71 189 PHE A N 1
ATOM 1218 C CA . PHE A 1 180 ? 105.466 34.049 -1.669 1.00 49.26 189 PHE A CA 1
ATOM 1219 C C . PHE A 1 180 ? 104.371 35.034 -1.259 1.00 52.41 189 PHE A C 1
ATOM 1220 O O . PHE A 1 180 ? 104.544 36.239 -1.438 1.00 52.34 189 PHE A O 1
ATOM 1228 N N . LEU A 1 181 ? 103.249 34.514 -0.696 1.00 47.61 190 LEU A N 1
ATOM 1229 C CA . LEU A 1 181 ? 102.114 35.326 -0.252 1.00 46.97 190 LEU A CA 1
ATOM 1230 C C . LEU A 1 181 ? 102.341 36.005 1.115 1.00 53.67 190 LEU A C 1
ATOM 1231 O O . LEU A 1 181 ? 101.471 36.757 1.566 1.00 53.07 190 LEU A O 1
ATOM 1236 N N . SER A 1 182 ? 103.504 35.743 1.774 1.00 51.60 191 SER A N 1
ATOM 1237 C CA . SER A 1 182 ? 103.838 36.331 3.075 1.00 54.55 191 SER A CA 1
ATOM 1238 C C . SER A 1 182 ? 104.172 37.834 2.959 1.00 63.20 191 SER A C 1
ATOM 1239 O O . SER A 1 182 ? 104.105 38.556 3.960 1.00 65.23 191 SER A O 1
ATOM 1242 N N . THR A 1 183 ? 104.542 38.296 1.742 1.00 61.04 192 THR A N 1
ATOM 1243 C CA . THR A 1 183 ? 104.894 39.701 1.475 1.00 63.31 192 THR A CA 1
ATOM 1244 C C . THR A 1 183 ? 103.766 40.428 0.720 1.00 65.69 192 THR A C 1
ATOM 1245 O O . THR A 1 183 ? 102.948 39.779 0.058 1.00 61.60 192 THR A O 1
ATOM 1249 N N . GLU A 1 184 ? 103.773 41.782 0.781 1.00 65.26 193 GLU A N 1
ATOM 1250 C CA . GLU A 1 184 ? 102.835 42.667 0.076 1.00 65.65 193 GLU A CA 1
ATOM 1251 C C . GLU A 1 184 ? 103.022 42.528 -1.451 1.00 67.58 193 GLU A C 1
ATOM 1252 O O . GLU A 1 184 ? 102.029 42.455 -2.181 1.00 66.25 193 GLU A O 1
ATOM 1258 N N . GLU A 1 185 ? 104.296 42.464 -1.911 1.00 63.47 194 GLU A N 1
ATOM 1259 C CA . GLU A 1 185 ? 104.694 42.291 -3.311 1.00 61.88 194 GLU A CA 1
ATOM 1260 C C . GLU A 1 185 ? 104.048 41.036 -3.909 1.00 60.61 194 GLU A C 1
ATOM 1261 O O . GLU A 1 185 ? 103.439 41.114 -4.971 1.00 58.92 194 GLU A O 1
ATOM 1267 N N . GLY A 1 186 ? 104.195 39.905 -3.223 1.00 55.93 195 GLY A N 1
ATOM 1268 C CA . GLY A 1 186 ? 103.637 38.622 -3.644 1.00 52.58 195 GLY A CA 1
ATOM 1269 C C . GLY A 1 186 ? 102.121 38.600 -3.699 1.00 55.43 195 GLY A C 1
ATOM 1270 O O . GLY A 1 186 ? 101.538 38.055 -4.639 1.00 53.77 195 GLY A O 1
ATOM 1271 N N . ARG A 1 187 ? 101.475 39.193 -2.689 1.00 53.76 196 ARG A N 1
ATOM 1272 C CA . ARG A 1 187 ? 100.015 39.296 -2.586 1.00 53.28 196 ARG A CA 1
ATOM 1273 C C . ARG A 1 187 ? 99.436 40.136 -3.723 1.00 58.20 196 ARG A C 1
ATOM 1274 O O . ARG A 1 187 ? 98.448 39.742 -4.316 1.00 58.32 196 ARG A O 1
ATOM 1282 N N . LYS A 1 188 ? 100.106 41.243 -4.075 1.00 58.42 197 LYS A N 1
ATOM 1283 C CA . LYS A 1 188 ? 99.697 42.129 -5.164 1.00 58.64 197 LYS A CA 1
ATOM 1284 C C . LYS A 1 188 ? 99.886 41.477 -6.536 1.00 59.03 197 LYS A C 1
ATOM 1285 O O . LYS A 1 188 ? 99.031 41.642 -7.407 1.00 58.19 197 LYS A O 1
ATOM 1291 N N . ALA A 1 189 ? 101.003 40.737 -6.725 1.00 53.95 198 ALA A N 1
ATOM 1292 C CA . ALA A 1 189 ? 101.304 40.055 -7.987 1.00 52.06 198 ALA A CA 1
ATOM 1293 C C . ALA A 1 189 ? 100.257 38.950 -8.258 1.00 53.08 198 ALA A C 1
ATOM 1294 O O . ALA A 1 189 ? 99.855 38.743 -9.405 1.00 53.04 198 ALA A O 1
ATOM 1296 N N . ALA A 1 190 ? 99.817 38.253 -7.196 1.00 48.46 199 ALA A N 1
ATOM 1297 C CA . ALA A 1 190 ? 98.827 37.178 -7.282 1.00 45.12 199 ALA A CA 1
ATOM 1298 C C . ALA A 1 190 ? 97.476 37.755 -7.739 1.00 50.48 199 ALA A C 1
ATOM 1299 O O . ALA A 1 190 ? 96.844 37.204 -8.640 1.00 48.27 199 ALA A O 1
ATOM 1301 N N . ILE A 1 191 ? 97.089 38.924 -7.191 1.00 50.27 200 ILE A N 1
ATOM 1302 C CA . ILE A 1 191 ? 95.859 39.628 -7.574 1.00 50.88 200 ILE A CA 1
ATOM 1303 C C . ILE A 1 191 ? 95.968 40.147 -9.018 1.00 53.49 200 ILE A C 1
ATOM 1304 O O . ILE A 1 191 ? 94.996 40.033 -9.772 1.00 51.50 200 ILE A O 1
ATOM 1309 N N . ALA A 1 192 ? 97.174 40.632 -9.418 1.00 51.31 201 ALA A N 1
ATOM 1310 C CA . ALA A 1 192 ? 97.438 41.100 -10.784 1.00 51.45 201 ALA A CA 1
ATOM 1311 C C . ALA A 1 192 ? 97.272 39.946 -11.792 1.00 51.92 201 ALA A C 1
ATOM 1312 O O . ALA A 1 192 ? 96.723 40.147 -12.878 1.00 51.85 201 ALA A O 1
ATOM 1314 N N . LYS A 1 193 ? 97.725 38.739 -11.413 1.00 46.28 202 LYS A N 1
ATOM 1315 C CA . LYS A 1 193 ? 97.614 37.526 -12.233 1.00 44.38 202 LYS A CA 1
ATOM 1316 C C . LYS A 1 193 ? 96.145 37.126 -12.413 1.00 45.34 202 LYS A C 1
ATOM 1317 O O . LYS A 1 193 ? 95.748 36.758 -13.519 1.00 45.11 202 LYS A O 1
ATOM 1323 N N . LEU A 1 194 ? 95.345 37.209 -11.336 1.00 42.01 203 LEU A N 1
ATOM 1324 C CA . LEU A 1 194 ? 93.914 36.898 -11.385 1.00 41.19 203 LEU A CA 1
ATOM 1325 C C . LEU A 1 194 ? 93.182 37.926 -12.259 1.00 48.05 203 LEU A C 1
ATOM 1326 O O . LEU A 1 194 ? 92.279 37.557 -13.017 1.00 48.28 203 LEU A O 1
ATOM 1331 N N . THR A 1 195 ? 93.590 39.213 -12.169 1.00 48.57 204 THR A N 1
ATOM 1332 C CA . THR A 1 195 ? 93.048 40.311 -12.972 1.00 49.65 204 THR A CA 1
ATOM 1333 C C . THR A 1 195 ? 93.293 40.043 -14.459 1.00 51.11 204 THR A C 1
ATOM 1334 O O . THR A 1 195 ? 92.389 40.225 -15.267 1.00 51.18 204 THR A O 1
ATOM 1338 N N . GLU A 1 196 ? 94.502 39.579 -14.803 1.00 48.71 205 GLU A N 1
ATOM 1339 C CA . GLU A 1 196 ? 94.912 39.232 -16.167 1.00 48.82 205 GLU A CA 1
ATOM 1340 C C . GLU A 1 196 ? 94.012 38.100 -16.728 1.00 50.08 205 GLU A C 1
ATOM 1341 O O . GLU A 1 196 ? 93.629 38.138 -17.902 1.00 49.49 205 GLU A O 1
ATOM 1347 N N . LEU A 1 197 ? 93.694 37.100 -15.888 1.00 43.55 206 LEU A N 1
ATOM 1348 C CA . LEU A 1 197 ? 92.870 35.960 -16.302 1.00 41.71 206 LEU A CA 1
ATOM 1349 C C . LEU A 1 197 ? 91.381 36.304 -16.381 1.00 47.16 206 LEU A C 1
ATOM 1350 O O . LEU A 1 197 ? 90.684 35.755 -17.239 1.00 45.48 206 LEU A O 1
ATOM 1355 N N . ALA A 1 198 ? 90.896 37.198 -15.481 1.00 45.45 207 ALA A N 1
ATOM 1356 C CA . ALA A 1 198 ? 89.488 37.577 -15.331 1.00 44.95 207 ALA A CA 1
ATOM 1357 C C . ALA A 1 198 ? 88.673 37.724 -16.657 1.00 48.01 207 ALA A C 1
ATOM 1358 O O . ALA A 1 198 ? 87.574 37.168 -16.690 1.00 46.24 207 ALA A O 1
ATOM 1360 N N . PRO A 1 199 ? 89.160 38.352 -17.768 1.00 47.03 208 PRO A N 1
ATOM 1361 C CA . PRO A 1 199 ? 88.328 38.409 -18.990 1.00 47.20 208 PRO A CA 1
ATOM 1362 C C . PRO A 1 199 ? 87.990 37.048 -19.612 1.00 47.57 208 PRO A C 1
ATOM 1363 O O . PRO A 1 199 ? 86.998 36.952 -20.337 1.00 46.01 208 PRO A O 1
ATOM 1367 N N . SER A 1 200 ? 88.780 35.994 -19.297 1.00 41.97 209 SER A N 1
ATOM 1368 C CA . SER A 1 200 ? 88.541 34.635 -19.789 1.00 40.10 209 SER A CA 1
ATOM 1369 C C . SER A 1 200 ? 87.704 33.807 -18.818 1.00 43.93 209 SER A C 1
ATOM 1370 O O . SER A 1 200 ? 87.427 32.629 -19.101 1.00 41.97 209 SER A O 1
ATOM 1373 N N . VAL A 1 201 ? 87.303 34.419 -17.674 1.00 40.56 210 VAL A N 1
ATOM 1374 C CA . VAL A 1 201 ? 86.479 33.743 -16.665 1.00 39.43 210 VAL A CA 1
ATOM 1375 C C . VAL A 1 201 ? 85.013 33.990 -17.013 1.00 44.17 210 VAL A C 1
ATOM 1376 O O . VAL A 1 201 ? 84.514 35.095 -16.811 1.00 45.01 210 VAL A O 1
ATOM 1380 N N . SER A 1 202 ? 84.333 32.966 -17.562 1.00 39.41 211 SER A N 1
ATOM 1381 C CA . SER A 1 202 ? 82.924 33.065 -17.966 1.00 39.72 211 SER A CA 1
ATOM 1382 C C . SER A 1 202 ? 81.938 33.032 -16.805 1.00 44.26 211 SER A C 1
ATOM 1383 O O . SER A 1 202 ? 80.843 33.605 -16.912 1.00 44.00 211 SER A O 1
ATOM 1386 N N . VAL A 1 203 ? 82.297 32.344 -15.706 1.00 40.53 212 VAL A N 1
ATOM 1387 C CA . VAL A 1 203 ? 81.407 32.194 -14.548 1.00 40.63 212 VAL A CA 1
ATOM 1388 C C . VAL A 1 203 ? 82.233 32.121 -13.271 1.00 42.89 212 VAL A C 1
ATOM 1389 O O . VAL A 1 203 ? 83.249 31.412 -13.221 1.00 38.88 212 VAL A O 1
ATOM 1393 N N . TRP A 1 204 ? 81.779 32.852 -12.235 1.00 39.45 213 TRP A N 1
ATOM 1394 C CA . TRP A 1 204 ? 82.372 32.810 -10.904 1.00 38.77 213 TRP A CA 1
ATOM 1395 C C . TRP A 1 204 ? 81.363 31.957 -10.124 1.00 40.57 213 TRP A C 1
ATOM 1396 O O . TRP A 1 204 ? 80.313 32.451 -9.682 1.00 38.42 213 TRP A O 1
ATOM 1407 N N . TRP A 1 205 ? 81.622 30.633 -10.084 1.00 36.66 214 TRP A N 1
ATOM 1408 C CA . TRP A 1 205 ? 80.685 29.690 -9.473 1.00 35.40 214 TRP A CA 1
ATOM 1409 C C . TRP A 1 205 ? 80.573 29.921 -7.972 1.00 38.17 214 TRP A C 1
ATOM 1410 O O . TRP A 1 205 ? 81.550 30.311 -7.327 1.00 37.97 214 TRP A O 1
ATOM 1421 N N . GLU A 1 206 ? 79.380 29.694 -7.425 1.00 35.73 215 GLU A N 1
ATOM 1422 C CA . GLU A 1 206 ? 79.100 29.976 -6.013 1.00 37.33 215 GLU A CA 1
ATOM 1423 C C . GLU A 1 206 ? 78.946 28.749 -5.120 1.00 42.94 215 GLU A C 1
ATOM 1424 O O . GLU A 1 206 ? 79.195 28.840 -3.920 1.00 45.98 215 GLU A O 1
ATOM 1430 N N . SER A 1 207 ? 78.501 27.625 -5.671 1.00 35.79 216 SER A N 1
ATOM 1431 C CA . SER A 1 207 ? 78.307 26.412 -4.883 1.00 34.26 216 SER A CA 1
ATOM 1432 C C . SER A 1 207 ? 78.897 25.216 -5.610 1.00 34.68 216 SER A C 1
ATOM 1433 O O . SER A 1 207 ? 79.047 25.242 -6.843 1.00 32.07 216 SER A O 1
ATOM 1436 N N . GLY A 1 208 ? 79.199 24.165 -4.856 1.00 31.74 217 GLY A N 1
ATOM 1437 C CA . GLY A 1 208 ? 79.728 22.931 -5.431 1.00 28.55 217 GLY A CA 1
ATOM 1438 C C . GLY A 1 208 ? 78.746 22.317 -6.421 1.00 31.40 217 GLY A C 1
ATOM 1439 O O . GLY A 1 208 ? 79.148 21.819 -7.481 1.00 29.03 217 GLY A O 1
ATOM 1440 N N . ALA A 1 209 ? 77.421 22.355 -6.088 1.00 29.17 218 ALA A N 1
ATOM 1441 C CA . ALA A 1 209 ? 76.406 21.803 -6.992 1.00 29.81 218 ALA A CA 1
ATOM 1442 C C . ALA A 1 209 ? 76.377 22.598 -8.313 1.00 31.79 218 ALA A C 1
ATOM 1443 O O . ALA A 1 209 ? 76.256 22.004 -9.380 1.00 30.39 218 ALA A O 1
ATOM 1445 N N . GLN A 1 210 ? 76.487 23.926 -8.238 1.00 29.26 219 GLN A N 1
ATOM 1446 C CA . GLN A 1 210 ? 76.508 24.753 -9.444 1.00 29.25 219 GLN A CA 1
ATOM 1447 C C . GLN A 1 210 ? 77.740 24.383 -10.290 1.00 30.27 219 GLN A C 1
ATOM 1448 O O . GLN A 1 210 ? 77.621 24.225 -11.498 1.00 28.25 219 GLN A O 1
ATOM 1454 N N . ALA A 1 211 ? 78.904 24.212 -9.649 1.00 27.78 220 ALA A N 1
ATOM 1455 C CA . ALA A 1 211 ? 80.147 23.829 -10.354 1.00 27.03 220 ALA A CA 1
ATOM 1456 C C . ALA A 1 211 ? 79.947 22.483 -11.059 1.00 29.17 220 ALA A C 1
ATOM 1457 O O . ALA A 1 211 ? 80.268 22.356 -12.253 1.00 27.34 220 ALA A O 1
ATOM 1459 N N . ALA A 1 212 ? 79.379 21.497 -10.341 1.00 27.60 221 ALA A N 1
ATOM 1460 C CA . ALA A 1 212 ? 79.098 20.168 -10.900 1.00 27.68 221 ALA A CA 1
ATOM 1461 C C . ALA A 1 212 ? 78.149 20.305 -12.119 1.00 30.06 221 ALA A C 1
ATOM 1462 O O . ALA A 1 212 ? 78.349 19.617 -13.131 1.00 29.47 221 ALA A O 1
ATOM 1464 N N . GLN A 1 213 ? 77.140 21.201 -12.041 1.00 27.54 222 GLN A N 1
ATOM 1465 C CA . GLN A 1 213 ? 76.195 21.390 -13.144 1.00 27.32 222 GLN A CA 1
ATOM 1466 C C . GLN A 1 213 ? 76.887 21.999 -14.371 1.00 30.44 222 GLN A C 1
ATOM 1467 O O . GLN A 1 213 ? 76.644 21.550 -15.497 1.00 29.83 222 GLN A O 1
ATOM 1473 N N . LEU A 1 214 ? 77.771 22.993 -14.152 1.00 27.99 223 LEU A N 1
ATOM 1474 C CA . LEU A 1 214 ? 78.555 23.608 -15.246 1.00 29.31 223 LEU A CA 1
ATOM 1475 C C . LEU A 1 214 ? 79.343 22.512 -15.990 1.00 30.57 223 LEU A C 1
ATOM 1476 O O . LEU A 1 214 ? 79.372 22.506 -17.213 1.00 30.95 223 LEU A O 1
ATOM 1481 N N . ILE A 1 215 ? 79.924 21.576 -15.230 1.00 26.37 224 ILE A N 1
ATOM 1482 C CA . ILE A 1 215 ? 80.712 20.442 -15.737 1.00 25.46 224 ILE A CA 1
ATOM 1483 C C . ILE A 1 215 ? 79.805 19.476 -16.523 1.00 28.35 224 ILE A C 1
ATOM 1484 O O . ILE A 1 215 ? 80.086 19.156 -17.674 1.00 27.76 224 ILE A O 1
ATOM 1489 N N . LYS A 1 216 ? 78.683 19.076 -15.922 1.00 27.41 225 LYS A N 1
ATOM 1490 C CA . LYS A 1 216 ? 77.731 18.180 -16.595 1.00 27.84 225 LYS A CA 1
ATOM 1491 C C . LYS A 1 216 ? 77.203 18.774 -17.905 1.00 31.53 225 LYS A C 1
ATOM 1492 O O . LYS A 1 216 ? 77.077 18.058 -18.889 1.00 32.23 225 LYS A O 1
ATOM 1498 N N . ASP A 1 217 ? 76.943 20.098 -17.951 1.00 28.76 226 ASP A N 1
ATOM 1499 C CA . ASP A 1 217 ? 76.411 20.732 -19.162 1.00 28.13 226 ASP A CA 1
ATOM 1500 C C . ASP A 1 217 ? 77.511 21.115 -20.172 1.00 31.54 226 ASP A C 1
ATOM 1501 O O . ASP A 1 217 ? 77.185 21.582 -21.264 1.00 32.73 226 ASP A O 1
ATOM 1506 N N . GLY A 1 218 ? 78.774 20.934 -19.789 1.00 29.25 227 GLY A N 1
ATOM 1507 C CA . GLY A 1 218 ? 79.919 21.334 -20.608 1.00 30.35 227 GLY A CA 1
ATOM 1508 C C . GLY A 1 218 ? 79.921 22.831 -20.883 1.00 34.85 227 GLY A C 1
ATOM 1509 O O . GLY A 1 218 ? 80.342 23.264 -21.963 1.00 34.27 227 GLY A O 1
ATOM 1510 N N . GLU A 1 219 ? 79.410 23.635 -19.932 1.00 31.91 228 GLU A N 1
ATOM 1511 C CA . GLU A 1 219 ? 79.268 25.090 -20.068 1.00 32.93 228 GLU A CA 1
ATOM 1512 C C . GLU A 1 219 ? 80.571 25.858 -19.890 1.00 36.41 228 GLU A C 1
ATOM 1513 O O . GLU A 1 219 ? 80.631 27.048 -20.216 1.00 36.63 228 GLU A O 1
ATOM 1519 N N . VAL A 1 220 ? 81.601 25.189 -19.362 1.00 31.81 229 VAL A N 1
ATOM 1520 C CA . VAL A 1 220 ? 82.942 25.747 -19.166 1.00 32.29 229 VAL A CA 1
ATOM 1521 C C . VAL A 1 220 ? 83.949 24.847 -19.857 1.00 33.38 229 VAL A C 1
ATOM 1522 O O . VAL A 1 220 ? 83.651 23.663 -20.075 1.00 32.24 229 VAL A O 1
ATOM 1526 N N . ASP A 1 221 ? 85.157 25.370 -20.137 1.00 30.14 230 ASP A N 1
ATOM 1527 C CA . ASP A 1 221 ? 86.219 24.560 -20.745 1.00 29.25 230 ASP A CA 1
ATOM 1528 C C . ASP A 1 221 ? 87.160 24.018 -19.694 1.00 31.88 230 ASP A C 1
ATOM 1529 O O . ASP A 1 221 ? 87.751 22.957 -19.850 1.00 30.48 230 ASP A O 1
ATOM 1534 N N . MET A 1 222 ? 87.317 24.767 -18.608 1.00 28.99 231 MET A N 1
ATOM 1535 C CA . MET A 1 222 ? 88.158 24.339 -17.486 1.00 28.09 231 MET A CA 1
ATOM 1536 C C . MET A 1 222 ? 87.654 25.046 -16.247 1.00 31.41 231 MET A C 1
ATOM 1537 O O . MET A 1 222 ? 87.040 26.108 -16.355 1.00 30.97 231 MET A O 1
ATOM 1542 N N . ILE A 1 223 ? 87.902 24.450 -15.074 1.00 27.72 232 ILE A N 1
ATOM 1543 C CA . ILE A 1 223 ? 87.358 24.974 -13.812 1.00 27.62 232 ILE A CA 1
ATOM 1544 C C . ILE A 1 223 ? 88.252 24.563 -12.667 1.00 31.06 232 ILE A C 1
ATOM 1545 O O . ILE A 1 223 ? 88.808 23.459 -12.670 1.00 29.68 232 ILE A O 1
ATOM 1550 N N . ILE A 1 224 ? 88.378 25.453 -11.684 1.00 29.03 233 ILE A N 1
ATOM 1551 C CA . ILE A 1 224 ? 89.010 25.105 -10.423 1.00 29.65 233 ILE A CA 1
ATOM 1552 C C . ILE A 1 224 ? 87.853 24.925 -9.448 1.00 31.26 233 ILE A C 1
ATOM 1553 O O . ILE A 1 224 ? 87.125 25.884 -9.150 1.00 30.74 233 ILE A O 1
ATOM 1558 N N . THR A 1 225 ? 87.665 23.692 -8.975 1.00 28.38 234 THR A N 1
ATOM 1559 C CA . THR A 1 225 ? 86.608 23.401 -7.992 1.00 27.96 234 THR A CA 1
ATOM 1560 C C . THR A 1 225 ? 87.025 22.169 -7.151 1.00 30.79 234 THR A C 1
ATOM 1561 O O . THR A 1 225 ? 88.150 21.673 -7.262 1.00 31.40 234 THR A O 1
ATOM 1565 N N . TRP A 1 226 ? 86.108 21.703 -6.314 1.00 29.50 235 TRP A N 1
ATOM 1566 C CA . TRP A 1 226 ? 86.352 20.632 -5.354 1.00 30.18 235 TRP A CA 1
ATOM 1567 C C . TRP A 1 226 ? 86.223 19.244 -5.991 1.00 31.44 235 TRP A C 1
ATOM 1568 O O . TRP A 1 226 ? 85.296 18.992 -6.757 1.00 29.22 235 TRP A O 1
ATOM 1579 N N . GLY A 1 227 ? 87.196 18.381 -5.686 1.00 28.49 236 GLY A N 1
ATOM 1580 C CA . GLY A 1 227 ? 87.327 17.038 -6.257 1.00 29.45 236 GLY A CA 1
ATOM 1581 C C . GLY A 1 227 ? 86.076 16.177 -6.222 1.00 32.19 236 GLY A C 1
ATOM 1582 O O . GLY A 1 227 ? 85.786 15.455 -7.179 1.00 29.15 236 GLY A O 1
ATOM 1583 N N . GLY A 1 228 ? 85.362 16.219 -5.092 1.00 29.94 237 GLY A N 1
ATOM 1584 C CA . GLY A 1 228 ? 84.134 15.426 -4.940 1.00 29.33 237 GLY A CA 1
ATOM 1585 C C . GLY A 1 228 ? 83.045 15.868 -5.903 1.00 31.02 237 GLY A C 1
ATOM 1586 O O . GLY A 1 228 ? 82.374 15.032 -6.517 1.00 29.49 237 GLY A O 1
ATOM 1587 N N . ARG A 1 229 ? 82.918 17.183 -6.091 1.00 28.47 238 ARG A N 1
ATOM 1588 C CA . ARG A 1 229 ? 81.942 17.757 -7.035 1.00 27.73 238 ARG A CA 1
ATOM 1589 C C . ARG A 1 229 ? 82.292 17.332 -8.460 1.00 28.59 238 ARG A C 1
ATOM 1590 O O . ARG A 1 229 ? 81.405 16.941 -9.231 1.00 26.66 238 ARG A O 1
ATOM 1598 N N . VAL A 1 230 ? 83.601 17.361 -8.786 1.00 27.43 239 VAL A N 1
ATOM 1599 C CA . VAL A 1 230 ? 84.073 16.986 -10.139 1.00 26.30 239 VAL A CA 1
ATOM 1600 C C . VAL A 1 230 ? 83.812 15.504 -10.397 1.00 28.71 239 VAL A C 1
ATOM 1601 O O . VAL A 1 230 ? 83.255 15.165 -11.438 1.00 27.88 239 VAL A O 1
ATOM 1605 N N . GLN A 1 231 ? 84.262 14.630 -9.483 1.00 26.96 240 GLN A N 1
ATOM 1606 C CA . GLN A 1 231 ? 84.073 13.190 -9.655 1.00 27.94 240 GLN A CA 1
ATOM 1607 C C . GLN A 1 231 ? 82.574 12.828 -9.777 1.00 30.98 240 GLN A C 1
ATOM 1608 O O . GLN A 1 231 ? 82.210 12.000 -10.618 1.00 29.98 240 GLN A O 1
ATOM 1614 N N . GLY A 1 232 ? 81.737 13.478 -8.967 1.00 29.61 241 GLY A N 1
ATOM 1615 C CA . GLY A 1 232 ? 80.283 13.293 -9.002 1.00 29.27 241 GLY A CA 1
ATOM 1616 C C . GLY A 1 232 ? 79.693 13.667 -10.363 1.00 31.23 241 GLY A C 1
ATOM 1617 O O . GLY A 1 232 ? 78.859 12.932 -10.896 1.00 30.29 241 GLY A O 1
ATOM 1618 N N . ALA A 1 233 ? 80.182 14.763 -10.979 1.00 28.29 242 ALA A N 1
ATOM 1619 C CA . ALA A 1 233 ? 79.719 15.173 -12.310 1.00 27.99 242 ALA A CA 1
ATOM 1620 C C . ALA A 1 233 ? 80.146 14.143 -13.376 1.00 30.18 242 ALA A C 1
ATOM 1621 O O . ALA A 1 233 ? 79.335 13.744 -14.207 1.00 30.64 242 ALA A O 1
ATOM 1623 N N . ILE A 1 234 ? 81.408 13.665 -13.305 1.00 27.18 243 ILE A N 1
ATOM 1624 C CA . ILE A 1 234 ? 81.935 12.646 -14.225 1.00 26.78 243 ILE A CA 1
ATOM 1625 C C . ILE A 1 234 ? 81.110 11.348 -14.067 1.00 30.91 243 ILE A C 1
ATOM 1626 O O . ILE A 1 234 ? 80.732 10.726 -15.075 1.00 29.91 243 ILE A O 1
ATOM 1631 N N . ASN A 1 235 ? 80.814 10.948 -12.805 1.00 29.93 244 ASN A N 1
ATOM 1632 C CA . ASN A 1 235 ? 79.986 9.750 -12.546 1.00 30.84 244 ASN A CA 1
ATOM 1633 C C . ASN A 1 235 ? 78.595 9.895 -13.199 1.00 34.87 244 ASN A C 1
ATOM 1634 O O . ASN A 1 235 ? 78.022 8.910 -13.692 1.00 35.99 244 ASN A O 1
ATOM 1639 N N . ASP A 1 236 ? 78.100 11.129 -13.251 1.00 30.59 245 ASP A N 1
ATOM 1640 C CA . ASP A 1 236 ? 76.807 11.485 -13.853 1.00 30.82 245 ASP A CA 1
ATOM 1641 C C . ASP A 1 236 ? 76.867 11.650 -15.385 1.00 35.37 245 ASP A C 1
ATOM 1642 O O . ASP A 1 236 ? 75.865 12.037 -16.008 1.00 36.20 245 ASP A O 1
ATOM 1647 N N . GLY A 1 237 ? 78.019 11.333 -15.972 1.00 30.40 246 GLY A N 1
ATOM 1648 C CA . GLY A 1 237 ? 78.221 11.368 -17.414 1.00 31.38 246 GLY A CA 1
ATOM 1649 C C . GLY A 1 237 ? 78.999 12.538 -17.991 1.00 33.59 246 GLY A C 1
ATOM 1650 O O . GLY A 1 237 ? 79.156 12.584 -19.214 1.00 33.12 246 GLY A O 1
ATOM 1651 N N . ALA A 1 238 ? 79.516 13.483 -17.155 1.00 28.91 247 ALA A N 1
ATOM 1652 C CA . ALA A 1 238 ? 80.279 14.618 -17.698 1.00 27.80 247 ALA A CA 1
ATOM 1653 C C . ALA A 1 238 ? 81.565 14.138 -18.396 1.00 30.96 247 ALA A C 1
ATOM 1654 O O . ALA A 1 238 ? 82.260 13.276 -17.872 1.00 31.16 247 ALA A O 1
ATOM 1656 N N . ASN A 1 239 ? 81.848 14.684 -19.587 1.00 30.17 248 ASN A N 1
ATOM 1657 C CA . ASN A 1 239 ? 83.022 14.330 -20.371 1.00 31.48 248 ASN A CA 1
ATOM 1658 C C . ASN A 1 239 ? 84.183 15.256 -19.976 1.00 33.65 248 ASN A C 1
ATOM 1659 O O . ASN A 1 239 ? 84.671 16.067 -20.791 1.00 32.04 248 ASN A O 1
ATOM 1664 N N . PHE A 1 240 ? 84.586 15.143 -18.689 1.00 29.68 249 PHE A N 1
ATOM 1665 C CA . PHE A 1 240 ? 85.663 15.915 -18.105 1.00 28.18 249 PHE A CA 1
ATOM 1666 C C . PHE A 1 240 ? 86.721 15.016 -17.532 1.00 32.59 249 PHE A C 1
ATOM 1667 O O . PHE A 1 240 ? 86.483 13.832 -17.256 1.00 32.07 249 PHE A O 1
ATOM 1675 N N . ALA A 1 241 ? 87.896 15.588 -17.346 1.00 29.17 250 ALA A N 1
ATOM 1676 C CA . ALA A 1 241 ? 89.022 14.907 -16.718 1.00 29.09 250 ALA A CA 1
ATOM 1677 C C . ALA A 1 241 ? 89.573 15.874 -15.704 1.00 30.57 250 ALA A C 1
ATOM 1678 O O . ALA A 1 241 ? 89.240 17.064 -15.739 1.00 28.86 250 ALA A O 1
ATOM 1680 N N . TYR A 1 242 ? 90.379 15.371 -14.775 1.00 28.26 251 TYR A N 1
ATOM 1681 C CA . TYR A 1 242 ? 90.983 16.234 -13.764 1.00 28.11 251 TYR A CA 1
ATOM 1682 C C . TYR A 1 242 ? 92.295 15.670 -13.306 1.00 31.53 251 TYR A C 1
ATOM 1683 O O . TYR A 1 242 ? 92.621 14.529 -13.623 1.00 30.20 251 TYR A O 1
ATOM 1692 N N . THR A 1 243 ? 93.052 16.477 -12.574 1.00 29.69 252 THR A N 1
ATOM 1693 C CA . THR A 1 243 ? 94.347 16.090 -12.014 1.00 29.71 252 THR A CA 1
ATOM 1694 C C . THR A 1 243 ? 94.444 16.630 -10.585 1.00 32.59 252 THR A C 1
ATOM 1695 O O . THR A 1 243 ? 93.814 17.635 -10.255 1.00 31.68 252 THR A O 1
ATOM 1699 N N . PHE A 1 244 ? 95.284 16.001 -9.760 1.00 30.42 253 PHE A N 1
ATOM 1700 C CA . PHE A 1 244 ? 95.569 16.524 -8.420 1.00 30.58 253 PHE A CA 1
ATOM 1701 C C . PHE A 1 244 ? 96.825 17.418 -8.486 1.00 33.55 253 PHE A C 1
ATOM 1702 O O . PHE A 1 244 ? 97.202 17.998 -7.460 1.00 33.00 253 PHE A O 1
ATOM 1710 N N . ASN A 1 245 ? 97.497 17.508 -9.677 1.00 31.55 254 ASN A N 1
ATOM 1711 C CA . ASN A 1 245 ? 98.698 18.353 -9.799 1.00 32.07 254 ASN A CA 1
ATOM 1712 C C . ASN A 1 245 ? 98.344 19.813 -9.500 1.00 32.65 254 ASN A C 1
ATOM 1713 O O . ASN A 1 245 ? 97.373 20.326 -10.066 1.00 31.07 254 ASN A O 1
ATOM 1718 N N . ASP A 1 246 ? 99.087 20.449 -8.577 1.00 31.02 255 ASP A N 1
ATOM 1719 C CA . ASP A 1 246 ? 98.851 21.843 -8.136 1.00 31.73 255 ASP A CA 1
ATOM 1720 C C . ASP A 1 246 ? 97.541 22.031 -7.370 1.00 33.60 255 ASP A C 1
ATOM 1721 O O . ASP A 1 246 ? 97.090 23.170 -7.185 1.00 34.24 255 ASP A O 1
ATOM 1726 N N . ALA A 1 247 ? 96.908 20.929 -6.922 1.00 30.51 256 ALA A N 1
ATOM 1727 C CA . ALA A 1 247 ? 95.677 21.082 -6.154 1.00 29.83 256 ALA A CA 1
ATOM 1728 C C . ALA A 1 247 ? 96.008 21.490 -4.700 1.00 34.14 256 ALA A C 1
ATOM 1729 O O . ALA A 1 247 ? 97.112 21.243 -4.203 1.00 33.26 256 ALA A O 1
ATOM 1731 N N . GLN A 1 248 ? 95.052 22.126 -4.033 1.00 33.00 257 GLN A N 1
ATOM 1732 C CA . GLN A 1 248 ? 95.206 22.515 -2.639 1.00 33.44 257 GLN A CA 1
ATOM 1733 C C . GLN A 1 248 ? 94.494 21.466 -1.789 1.00 36.15 257 GLN A C 1
ATOM 1734 O O . GLN A 1 248 ? 93.311 21.185 -2.010 1.00 33.78 257 GLN A O 1
ATOM 1740 N N . LEU A 1 249 ? 95.222 20.896 -0.813 1.00 34.58 258 LEU A N 1
ATOM 1741 C CA . LEU A 1 249 ? 94.673 19.896 0.109 1.00 34.02 258 LEU A CA 1
ATOM 1742 C C . LEU A 1 249 ? 93.999 20.658 1.243 1.00 35.86 258 LEU A C 1
ATOM 1743 O O . LEU A 1 249 ? 94.666 21.361 2.013 1.00 36.25 258 LEU A O 1
ATOM 1748 N N . GLY A 1 250 ? 92.674 20.586 1.269 1.00 33.09 259 GLY A N 1
ATOM 1749 C CA . GLY A 1 250 ? 91.872 21.287 2.262 1.00 33.39 259 GLY A CA 1
ATOM 1750 C C . GLY A 1 250 ? 91.368 20.385 3.355 1.00 38.44 259 GLY A C 1
ATOM 1751 O O . GLY A 1 250 ? 91.454 19.156 3.252 1.00 36.91 259 GLY A O 1
ATOM 1752 N N . THR A 1 251 ? 90.811 21.011 4.391 1.00 35.93 260 THR A N 1
ATOM 1753 C CA . THR A 1 251 ? 90.191 20.337 5.522 1.00 35.92 260 THR A CA 1
ATOM 1754 C C . THR A 1 251 ? 88.859 21.010 5.819 1.00 38.58 260 THR A C 1
ATOM 1755 O O . THR A 1 251 ? 88.798 22.230 5.977 1.00 38.66 260 THR A O 1
ATOM 1759 N N . ASP A 1 252 ? 87.788 20.225 5.857 1.00 35.85 261 ASP A N 1
ATOM 1760 C CA . ASP A 1 252 ? 86.474 20.737 6.252 1.00 34.94 261 ASP A CA 1
ATOM 1761 C C . ASP A 1 252 ? 86.192 20.192 7.635 1.00 40.20 261 ASP A C 1
ATOM 1762 O O . ASP A 1 252 ? 86.752 19.164 8.036 1.00 38.60 261 ASP A O 1
ATOM 1767 N N . GLY A 1 253 ? 85.299 20.855 8.345 1.00 39.16 262 GLY A N 1
ATOM 1768 C CA . GLY A 1 253 ? 84.955 20.424 9.684 1.00 39.91 262 GLY A CA 1
ATOM 1769 C C . GLY A 1 253 ? 83.771 21.163 10.218 1.00 44.50 262 GLY A C 1
ATOM 1770 O O . GLY A 1 253 ? 83.118 21.905 9.475 1.00 44.39 262 GLY A O 1
ATOM 1771 N N . TYR A 1 254 ? 83.498 20.950 11.512 1.00 41.57 263 TYR A N 1
ATOM 1772 C CA . TYR A 1 254 ? 82.320 21.494 12.180 1.00 41.72 263 TYR A CA 1
ATOM 1773 C C . TYR A 1 254 ? 82.663 22.441 13.312 1.00 48.09 263 TYR A C 1
ATOM 1774 O O . TYR A 1 254 ? 83.634 22.226 14.049 1.00 47.73 263 TYR A O 1
ATOM 1783 N N . ALA A 1 255 ? 81.792 23.437 13.498 1.00 46.61 264 ALA A N 1
ATOM 1784 C CA . ALA A 1 255 ? 81.874 24.419 14.584 1.00 48.54 264 ALA A CA 1
ATOM 1785 C C . ALA A 1 255 ? 80.444 24.646 15.070 1.00 52.41 264 ALA A C 1
ATOM 1786 O O . ALA A 1 255 ? 79.490 24.347 14.338 1.00 50.39 264 ALA A O 1
ATOM 1788 N N . ILE A 1 256 ? 80.306 25.154 16.302 1.00 51.68 265 ILE A N 1
ATOM 1789 C CA . ILE A 1 256 ? 78.995 25.476 16.869 1.00 52.88 265 ILE A CA 1
ATOM 1790 C C . ILE A 1 256 ? 78.889 26.994 16.920 1.00 58.19 265 ILE A C 1
ATOM 1791 O O . ILE A 1 256 ? 79.830 27.658 17.342 1.00 59.40 265 ILE A O 1
ATOM 1796 N N . VAL A 1 257 ? 77.785 27.538 16.395 1.00 54.91 266 VAL A N 1
ATOM 1797 C CA . VAL A 1 257 ? 77.542 28.981 16.312 1.00 56.22 266 VAL A CA 1
ATOM 1798 C C . VAL A 1 257 ? 77.390 29.590 17.714 1.00 62.80 266 VAL A C 1
ATOM 1799 O O . VAL A 1 257 ? 76.703 29.014 18.563 1.00 62.03 266 VAL A O 1
ATOM 1803 N N . LYS A 1 258 ? 78.078 30.731 17.965 1.00 60.69 267 LYS A N 1
ATOM 1804 C CA . LYS A 1 258 ? 77.995 31.460 19.238 1.00 63.15 267 LYS A CA 1
ATOM 1805 C C . LYS A 1 258 ? 76.531 31.830 19.482 1.00 68.60 267 LYS A C 1
ATOM 1806 O O . LYS A 1 258 ? 75.909 32.471 18.636 1.00 66.48 267 LYS A O 1
ATOM 1812 N N . GLY A 1 259 ? 75.996 31.388 20.617 1.00 69.46 268 GLY A N 1
ATOM 1813 C CA . GLY A 1 259 ? 74.609 31.626 20.990 1.00 70.90 268 GLY A CA 1
ATOM 1814 C C . GLY A 1 259 ? 73.645 30.642 20.359 1.00 72.82 268 GLY A C 1
ATOM 1815 O O . GLY A 1 259 ? 72.440 30.921 20.304 1.00 73.08 268 GLY A O 1
ATOM 1816 N N . ALA A 1 260 ? 74.167 29.467 19.889 1.00 66.81 269 ALA A N 1
ATOM 1817 C CA . ALA A 1 260 ? 73.377 28.387 19.271 1.00 63.70 269 ALA A CA 1
ATOM 1818 C C . ALA A 1 260 ? 72.179 28.064 20.185 1.00 68.47 269 ALA A C 1
ATOM 1819 O O . ALA A 1 260 ? 72.383 27.870 21.388 1.00 68.54 269 ALA A O 1
ATOM 1821 N N . PRO A 1 261 ? 70.933 28.020 19.652 1.00 66.67 270 PRO A N 1
ATOM 1822 C CA . PRO A 1 261 ? 69.770 27.767 20.534 1.00 68.29 270 PRO A CA 1
ATOM 1823 C C . PRO A 1 261 ? 69.750 26.397 21.215 1.00 71.33 270 PRO A C 1
ATOM 1824 O O . PRO A 1 261 ? 69.194 26.260 22.304 1.00 71.59 270 PRO A O 1
ATOM 1828 N N . HIS A 1 262 ? 70.359 25.391 20.579 1.00 67.01 271 HIS A N 1
ATOM 1829 C CA . HIS A 1 262 ? 70.420 24.023 21.095 1.00 67.93 271 HIS A CA 1
ATOM 1830 C C . HIS A 1 262 ? 71.880 23.634 21.267 1.00 69.53 271 HIS A C 1
ATOM 1831 O O . HIS A 1 262 ? 72.280 22.534 20.879 1.00 66.53 271 HIS A O 1
ATOM 1838 N N . ARG A 1 263 ? 72.672 24.558 21.859 1.00 67.68 272 ARG A N 1
ATOM 1839 C CA . ARG A 1 263 ? 74.118 24.452 22.081 1.00 66.72 272 ARG A CA 1
ATOM 1840 C C . ARG A 1 263 ? 74.566 23.110 22.691 1.00 70.34 272 ARG A C 1
ATOM 1841 O O . ARG A 1 263 ? 75.438 22.459 22.121 1.00 67.74 272 ARG A O 1
ATOM 1849 N N . ASP A 1 264 ? 73.951 22.686 23.818 1.00 69.24 273 ASP A N 1
ATOM 1850 C CA . ASP A 1 264 ? 74.321 21.452 24.525 1.00 70.22 273 ASP A CA 1
ATOM 1851 C C . ASP A 1 264 ? 74.016 20.170 23.720 1.00 70.31 273 ASP A C 1
ATOM 1852 O O . ASP A 1 264 ? 74.894 19.306 23.611 1.00 68.50 273 ASP A O 1
ATOM 1857 N N . ALA A 1 265 ? 72.820 20.071 23.103 1.00 65.61 274 ALA A N 1
ATOM 1858 C CA . ALA A 1 265 ? 72.450 18.928 22.261 1.00 63.46 274 ALA A CA 1
ATOM 1859 C C . ALA A 1 265 ? 73.380 18.862 21.022 1.00 63.65 274 ALA A C 1
ATOM 1860 O O . ALA A 1 265 ? 73.810 17.773 20.614 1.00 61.51 274 ALA A O 1
ATOM 1862 N N . ALA A 1 266 ? 73.719 20.040 20.455 1.00 59.85 275 ALA A N 1
ATOM 1863 C CA . ALA A 1 266 ? 74.624 20.162 19.309 1.00 57.80 275 ALA A CA 1
ATOM 1864 C C . ALA A 1 266 ? 76.025 19.624 19.651 1.00 59.93 275 ALA A C 1
ATOM 1865 O O . ALA A 1 266 ? 76.627 18.944 18.825 1.00 56.83 275 ALA A O 1
ATOM 1867 N N . MET A 1 267 ? 76.521 19.891 20.881 1.00 59.49 276 MET A N 1
ATOM 1868 C CA . MET A 1 267 ? 77.817 19.402 21.359 1.00 59.54 276 MET A CA 1
ATOM 1869 C C . MET A 1 267 ? 77.837 17.855 21.363 1.00 63.34 276 MET A C 1
ATOM 1870 O O . MET A 1 267 ? 78.784 17.259 20.839 1.00 62.38 276 MET A O 1
ATOM 1875 N N . ARG A 1 268 ? 76.765 17.221 21.900 1.00 61.26 277 ARG A N 1
ATOM 1876 C CA . ARG A 1 268 ? 76.617 15.759 21.970 1.00 60.78 277 ARG A CA 1
ATOM 1877 C C . ARG A 1 268 ? 76.568 15.175 20.559 1.00 60.17 277 ARG A C 1
ATOM 1878 O O . ARG A 1 26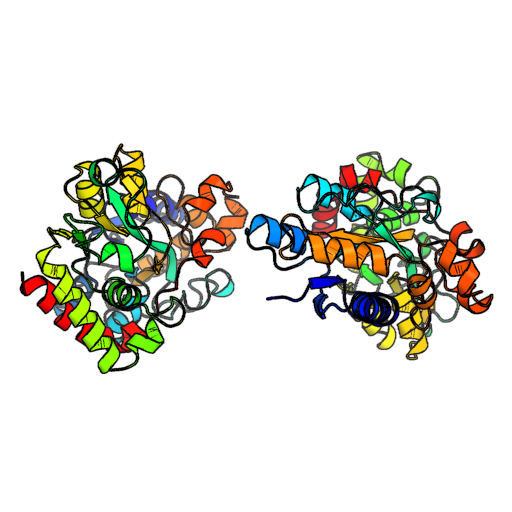8 ? 77.186 14.146 20.294 1.00 59.26 277 ARG A O 1
ATOM 1886 N N . PHE A 1 269 ? 75.828 15.842 19.661 1.00 55.11 278 PHE A N 1
ATOM 1887 C CA . PHE A 1 269 ? 75.631 15.433 18.268 1.00 52.36 278 PHE A CA 1
ATOM 1888 C C . PHE A 1 269 ? 76.964 15.459 17.506 1.00 54.23 278 PHE A C 1
ATOM 1889 O O . PHE A 1 269 ? 77.338 14.464 16.871 1.00 52.65 278 PHE A O 1
ATOM 1897 N N . LEU A 1 270 ? 77.726 16.559 17.664 1.00 52.10 279 LEU A N 1
ATOM 1898 C CA . LEU A 1 270 ? 79.053 16.713 17.058 1.00 50.61 279 LEU A CA 1
ATOM 1899 C C . LEU A 1 270 ? 80.042 15.661 17.579 1.00 54.02 279 LEU A C 1
ATOM 1900 O O . LEU A 1 270 ? 80.783 15.101 16.778 1.00 51.15 279 LEU A O 1
ATOM 1905 N N . LYS A 1 271 ? 80.028 15.362 18.895 1.00 54.49 280 LYS A N 1
ATOM 1906 C CA . LYS A 1 271 ? 80.914 14.343 19.483 1.00 55.22 280 LYS A CA 1
ATOM 1907 C C . LYS A 1 271 ? 80.595 12.978 18.844 1.00 57.82 280 LYS A C 1
ATOM 1908 O O . LYS A 1 271 ? 81.501 12.299 18.348 1.00 56.18 280 LYS A O 1
ATOM 1914 N N . GLU A 1 272 ? 79.303 12.623 18.796 1.00 54.72 281 GLU A N 1
ATOM 1915 C CA . GLU A 1 272 ? 78.857 11.362 18.213 1.00 54.24 281 GLU A CA 1
ATOM 1916 C C . GLU A 1 272 ? 79.228 11.234 16.724 1.00 52.69 281 GLU A C 1
ATOM 1917 O O . GLU A 1 272 ? 79.860 10.252 16.354 1.00 51.41 281 GLU A O 1
ATOM 1923 N N . MET A 1 273 ? 78.853 12.212 15.877 1.00 48.55 282 MET A N 1
ATOM 1924 C CA . MET A 1 273 ? 79.112 12.142 14.427 1.00 46.03 282 MET A CA 1
ATOM 1925 C C . MET A 1 273 ? 80.615 12.116 14.036 1.00 49.06 282 MET A C 1
ATOM 1926 O O . MET A 1 273 ? 80.942 11.704 12.914 1.00 47.25 282 MET A O 1
ATOM 1931 N N . SER A 1 274 ? 81.505 12.553 14.957 1.00 46.82 283 SER A N 1
ATOM 1932 C CA . SER A 1 274 ? 82.956 12.575 14.717 1.00 45.92 283 SER A CA 1
ATOM 1933 C C . SER A 1 274 ? 83.589 11.184 14.874 1.00 51.88 283 SER A C 1
ATOM 1934 O O . SER A 1 274 ? 84.762 10.997 14.525 1.00 51.58 283 SER A O 1
ATOM 1937 N N . LYS A 1 275 ? 82.821 10.218 15.411 1.00 49.92 284 LYS A N 1
ATOM 1938 C CA . LYS A 1 275 ? 83.276 8.843 15.658 1.00 51.60 284 LYS A CA 1
ATOM 1939 C C . LYS A 1 275 ? 83.665 8.087 14.390 1.00 53.96 284 LYS A C 1
ATOM 1940 O O . LYS A 1 275 ? 83.067 8.310 13.342 1.00 52.70 284 LYS A O 1
ATOM 1946 N N . ALA A 1 276 ? 84.669 7.191 14.497 1.00 50.98 285 ALA A N 1
ATOM 1947 C CA . ALA A 1 276 ? 85.206 6.366 13.403 1.00 49.60 285 ALA A CA 1
ATOM 1948 C C . ALA A 1 276 ? 84.123 5.530 12.683 1.00 54.70 285 ALA A C 1
ATOM 1949 O O . ALA A 1 276 ? 84.169 5.395 11.452 1.00 52.61 285 ALA A O 1
ATOM 1951 N N . GLU A 1 277 ? 83.149 4.988 13.463 1.00 53.15 286 GLU A N 1
ATOM 1952 C CA . GLU A 1 277 ? 82.026 4.167 12.993 1.00 52.51 286 GLU A CA 1
ATOM 1953 C C . GLU A 1 277 ? 81.125 4.891 11.973 1.00 54.89 286 GLU A C 1
ATOM 1954 O O . GLU A 1 277 ? 80.447 4.218 11.190 1.00 54.96 286 GLU A O 1
ATOM 1960 N N . TYR A 1 278 ? 81.093 6.241 12.010 1.00 49.57 287 TYR A N 1
ATOM 1961 C CA . TYR A 1 278 ? 80.317 7.064 11.068 1.00 46.67 287 TYR A CA 1
ATOM 1962 C C . TYR A 1 278 ? 81.219 7.562 9.957 1.00 47.51 287 TYR A C 1
ATOM 1963 O O . TYR A 1 278 ? 80.836 7.503 8.787 1.00 44.78 287 TYR A O 1
ATOM 1972 N N . GLN A 1 279 ? 82.422 8.056 10.331 1.00 44.33 288 GLN A N 1
ATOM 1973 C CA . GLN A 1 279 ? 83.444 8.577 9.417 1.00 42.39 288 GLN A CA 1
ATOM 1974 C C . GLN A 1 279 ? 83.813 7.578 8.308 1.00 44.35 288 GLN A C 1
ATOM 1975 O O . GLN A 1 279 ? 84.037 7.993 7.168 1.00 42.66 288 GLN A O 1
ATOM 1981 N N . LYS A 1 280 ? 83.830 6.265 8.626 1.00 42.62 289 LYS A N 1
ATOM 1982 C CA . LYS A 1 280 ? 84.147 5.202 7.662 1.00 41.51 289 LYS A CA 1
ATOM 1983 C C . LYS A 1 280 ? 83.217 5.207 6.427 1.00 43.88 289 LYS A C 1
ATOM 1984 O O . LYS A 1 280 ? 83.658 4.827 5.341 1.00 44.12 289 LYS A O 1
ATOM 1990 N N . ASP A 1 281 ? 81.947 5.641 6.602 1.00 40.15 290 ASP A N 1
ATOM 1991 C CA . ASP A 1 281 ? 80.929 5.667 5.541 1.00 39.24 290 ASP A CA 1
ATOM 1992 C C . ASP A 1 281 ? 80.888 6.947 4.722 1.00 41.70 290 ASP A C 1
ATOM 1993 O O . ASP A 1 281 ? 80.216 6.985 3.683 1.00 38.71 290 ASP A O 1
ATOM 1998 N N . LEU A 1 282 ? 81.583 8.001 5.178 1.00 39.06 291 LEU A N 1
ATOM 1999 C CA . LEU A 1 282 ? 81.593 9.287 4.479 1.00 37.53 291 LEU A CA 1
ATOM 2000 C C . LEU A 1 282 ? 81.931 9.190 2.967 1.00 42.26 291 LEU A C 1
ATOM 2001 O O . LEU A 1 282 ? 81.224 9.839 2.177 1.00 41.08 291 LEU A O 1
ATOM 2006 N N . PRO A 1 283 ? 82.916 8.364 2.514 1.00 39.34 292 PRO A N 1
ATOM 2007 C CA . PRO A 1 283 ? 83.200 8.309 1.069 1.00 38.56 292 PRO A CA 1
ATOM 2008 C C . PRO A 1 283 ? 82.487 7.188 0.302 1.00 43.51 292 PRO A C 1
ATOM 2009 O O . PRO A 1 283 ? 82.912 6.878 -0.815 1.00 42.76 292 PRO A O 1
ATOM 2013 N N . ASN A 1 284 ? 81.417 6.589 0.867 1.00 40.87 293 ASN A N 1
ATOM 2014 C CA . ASN A 1 284 ? 80.711 5.455 0.234 1.00 42.22 293 ASN A CA 1
ATOM 2015 C C . ASN A 1 284 ? 80.318 5.710 -1.228 1.00 47.91 293 ASN A C 1
ATOM 2016 O O . ASN A 1 284 ? 80.508 4.831 -2.079 1.00 48.62 293 ASN A O 1
ATOM 2021 N N . SER A 1 285 ? 79.851 6.912 -1.528 1.00 43.43 294 SER A N 1
ATOM 2022 C CA . SER A 1 285 ? 79.544 7.258 -2.921 1.00 43.81 294 SER A CA 1
ATOM 2023 C C . SER A 1 285 ? 80.278 8.538 -3.311 1.00 46.63 294 SER A C 1
ATOM 2024 O O . SER A 1 285 ? 80.859 8.600 -4.408 1.00 48.98 294 SER A O 1
ATOM 2027 N N . PHE A 1 286 ? 80.278 9.545 -2.407 1.00 37.09 295 PHE A N 1
ATOM 2028 C CA . PHE A 1 286 ? 80.908 10.851 -2.644 1.00 32.89 295 PHE A CA 1
ATOM 2029 C C . PHE A 1 286 ? 82.428 10.792 -2.467 1.00 35.09 295 PHE A C 1
ATOM 2030 O O . PHE A 1 286 ? 82.904 10.234 -1.488 1.00 34.06 295 PHE A O 1
ATOM 2038 N N . ALA A 1 287 ? 83.180 11.366 -3.418 1.00 31.86 296 ALA A N 1
ATOM 2039 C CA . ALA A 1 287 ? 84.634 11.333 -3.398 1.00 33.21 296 ALA A CA 1
ATOM 2040 C C . ALA A 1 287 ? 85.196 12.352 -2.400 1.00 35.37 296 ALA A C 1
ATOM 2041 O O . ALA A 1 287 ? 85.449 13.514 -2.736 1.00 31.66 296 ALA A O 1
ATOM 2043 N N . THR A 1 288 ? 85.315 11.900 -1.147 1.00 33.50 297 THR A N 1
ATOM 2044 C CA . THR A 1 288 ? 85.915 12.670 -0.053 1.00 33.54 297 THR A CA 1
ATOM 2045 C C . THR A 1 288 ? 86.837 11.729 0.737 1.00 39.08 297 THR A C 1
ATOM 2046 O O . THR A 1 288 ? 86.908 10.544 0.405 1.00 38.78 297 THR A O 1
ATOM 2050 N N . ALA A 1 289 ? 87.549 12.254 1.758 1.00 36.15 298 ALA A N 1
ATOM 2051 C CA . ALA A 1 289 ? 88.449 11.458 2.587 1.00 37.02 298 ALA A CA 1
ATOM 2052 C C . ALA A 1 289 ? 88.107 11.712 4.047 1.00 40.51 298 ALA A C 1
ATOM 2053 O O . ALA A 1 289 ? 88.104 12.866 4.445 1.00 39.22 298 ALA A O 1
ATOM 2055 N N . PRO A 1 290 ? 87.805 10.681 4.860 1.00 39.72 299 PRO A N 1
ATOM 2056 C CA . PRO A 1 290 ? 87.508 10.934 6.292 1.00 41.11 299 PRO A CA 1
ATOM 2057 C C . PRO A 1 290 ? 88.711 11.524 7.027 1.00 44.59 299 PRO A C 1
ATOM 2058 O O . PRO A 1 290 ? 89.856 11.251 6.640 1.00 43.27 299 PRO A O 1
ATOM 2062 N N . ALA A 1 291 ? 88.469 12.362 8.055 1.00 42.76 300 ALA A N 1
ATOM 2063 C CA . ALA A 1 291 ? 89.574 12.963 8.830 1.00 44.15 300 ALA A CA 1
ATOM 2064 C C . ALA A 1 291 ? 89.971 12.068 10.012 1.00 48.87 300 ALA A C 1
ATOM 2065 O O . ALA A 1 291 ? 91.120 12.107 10.451 1.00 49.38 300 ALA A O 1
ATOM 2067 N N . ASN A 1 292 ? 89.028 11.261 10.522 1.00 46.69 301 ASN A N 1
ATOM 2068 C CA . ASN A 1 292 ? 89.307 10.355 11.640 1.00 48.48 301 ASN A CA 1
ATOM 2069 C C . ASN A 1 292 ? 90.126 9.154 11.131 1.00 53.32 301 ASN A C 1
ATOM 2070 O O . ASN A 1 292 ? 89.608 8.323 10.385 1.00 50.65 301 ASN A O 1
ATOM 2075 N N . MET A 1 293 ? 91.412 9.088 11.532 1.00 53.33 302 MET A N 1
ATOM 2076 C CA . MET A 1 293 ? 92.383 8.048 11.162 1.00 55.64 302 MET A CA 1
ATOM 2077 C C . MET A 1 293 ? 91.870 6.629 11.437 1.00 57.33 302 MET A C 1
ATOM 2078 O O . MET A 1 293 ? 92.198 5.702 10.696 1.00 56.11 302 MET A O 1
ATOM 2083 N N . LYS A 1 294 ? 91.077 6.461 12.512 1.00 53.90 303 LYS A N 1
ATOM 2084 C CA . LYS A 1 294 ? 90.493 5.177 12.888 1.00 54.58 303 LYS A CA 1
ATOM 2085 C C . LYS A 1 294 ? 89.479 4.653 11.846 1.00 58.44 303 LYS A C 1
ATOM 2086 O O . LYS A 1 294 ? 89.306 3.440 11.752 1.00 59.51 303 LYS A O 1
ATOM 2092 N N . ALA A 1 295 ? 88.841 5.540 11.052 1.00 53.94 304 ALA A N 1
ATOM 2093 C CA . ALA A 1 295 ? 87.883 5.141 10.008 1.00 53.74 304 ALA A CA 1
ATOM 2094 C C . ALA A 1 295 ? 88.527 4.254 8.917 1.00 59.40 304 ALA A C 1
ATOM 2095 O O . ALA A 1 295 ? 87.867 3.347 8.405 1.00 60.63 304 ALA A O 1
ATOM 2097 N N . TYR A 1 296 ? 89.810 4.495 8.598 1.00 55.59 305 TYR A N 1
ATOM 2098 C CA . TYR A 1 296 ? 90.575 3.737 7.603 1.00 56.34 305 TYR A CA 1
ATOM 2099 C C . TYR A 1 296 ? 90.762 2.274 8.003 1.00 67.12 305 TYR A C 1
ATOM 2100 O O . TYR A 1 296 ? 90.646 1.394 7.147 1.00 68.07 305 TYR A O 1
ATOM 2109 N N . ASP A 1 297 ? 91.004 2.019 9.310 1.00 67.70 306 ASP A N 1
ATOM 2110 C CA . ASP A 1 297 ? 91.174 0.682 9.886 1.00 71.39 306 ASP A CA 1
ATOM 2111 C C . ASP A 1 297 ? 89.861 -0.105 9.795 1.00 76.46 306 ASP A C 1
ATOM 2112 O O . ASP A 1 297 ? 89.892 -1.309 9.545 1.00 77.60 306 ASP A O 1
ATOM 2117 N N . LEU A 1 298 ? 88.710 0.587 9.968 1.00 72.69 307 LEU A N 1
ATOM 2118 C CA . LEU A 1 298 ? 87.374 -0.025 9.919 1.00 73.12 307 LEU A CA 1
ATOM 2119 C C . LEU A 1 298 ? 86.862 -0.310 8.508 1.00 76.67 307 LEU A C 1
ATOM 2120 O O . LEU A 1 298 ? 86.266 -1.367 8.283 1.00 77.11 307 LEU A O 1
ATOM 2125 N N . ALA A 1 299 ? 87.055 0.641 7.572 1.00 72.04 308 ALA A N 1
ATOM 2126 C CA . ALA A 1 299 ? 86.539 0.537 6.203 1.00 70.79 308 ALA A CA 1
ATOM 2127 C C . ALA A 1 299 ? 87.409 -0.259 5.222 1.00 76.33 308 ALA A C 1
ATOM 2128 O O . ALA A 1 299 ? 86.862 -0.841 4.280 1.00 76.26 308 ALA A O 1
ATOM 2130 N N . LYS A 1 300 ? 88.748 -0.254 5.419 1.00 74.31 309 LYS A N 1
ATOM 2131 C CA . LYS A 1 300 ? 89.753 -0.944 4.587 1.00 74.79 309 LYS A CA 1
ATOM 2132 C C . LYS A 1 300 ? 89.571 -0.649 3.076 1.00 77.43 309 LYS A C 1
ATOM 2133 O O . LYS A 1 300 ? 89.451 -1.581 2.278 1.00 78.92 309 LYS A O 1
ATOM 2139 N N . TYR A 1 301 ? 89.526 0.656 2.703 1.00 69.97 310 TYR A N 1
ATOM 2140 C CA . TYR A 1 301 ? 89.328 1.135 1.327 1.00 67.24 310 TYR A CA 1
ATOM 2141 C C . TYR A 1 301 ? 90.280 0.493 0.309 1.00 73.94 310 TYR A C 1
ATOM 2142 O O . TYR A 1 301 ? 91.473 0.339 0.590 1.00 74.76 310 TYR A O 1
ATOM 2151 N N . THR A 1 302 ? 89.743 0.126 -0.871 1.00 71.35 311 THR A N 1
ATOM 2152 C CA . THR A 1 302 ? 90.508 -0.485 -1.972 1.00 72.21 311 THR A CA 1
ATOM 2153 C C . THR A 1 302 ? 91.464 0.570 -2.586 1.00 75.76 311 THR A C 1
ATOM 2154 O O . THR A 1 302 ? 91.131 1.760 -2.525 1.00 73.15 311 THR A O 1
ATOM 2158 N N . PRO A 1 303 ? 92.617 0.189 -3.208 1.00 73.63 312 PRO A N 1
ATOM 2159 C CA . PRO A 1 303 ? 93.505 1.213 -3.802 1.00 72.38 312 PRO A CA 1
ATOM 2160 C C . PRO A 1 303 ? 92.821 2.113 -4.841 1.00 74.75 312 PRO A C 1
ATOM 2161 O O . PRO A 1 303 ? 93.192 3.278 -4.974 1.00 74.10 312 PRO A O 1
ATOM 2165 N N . GLU A 1 304 ? 91.797 1.586 -5.544 1.00 70.18 313 GLU A N 1
ATOM 2166 C CA . GLU A 1 304 ? 90.997 2.324 -6.531 1.00 68.08 313 GLU A CA 1
ATOM 2167 C C . GLU A 1 304 ? 90.225 3.445 -5.808 1.00 68.37 313 GLU A C 1
ATOM 2168 O O . GLU A 1 304 ? 90.172 4.569 -6.313 1.00 66.38 313 GLU A O 1
ATOM 2174 N N . LYS A 1 305 ? 89.646 3.124 -4.620 1.00 64.29 314 LYS A N 1
ATOM 2175 C CA . LYS A 1 305 ? 88.907 4.061 -3.762 1.00 62.61 314 LYS A CA 1
ATOM 2176 C C . LYS A 1 305 ? 89.854 5.145 -3.216 1.00 64.45 314 LYS A C 1
ATOM 2177 O O . LYS A 1 305 ? 89.507 6.328 -3.245 1.00 62.79 314 LYS A O 1
ATOM 2183 N N . MET A 1 306 ? 91.055 4.740 -2.760 1.00 61.38 315 MET A N 1
ATOM 2184 C CA . MET A 1 306 ? 92.083 5.648 -2.239 1.00 61.19 315 MET A CA 1
ATOM 2185 C C . MET A 1 306 ? 92.562 6.661 -3.301 1.00 61.54 315 MET A C 1
ATOM 2186 O O . MET A 1 306 ? 92.792 7.821 -2.967 1.00 60.31 315 MET A O 1
ATOM 2191 N N . ALA A 1 307 ? 92.662 6.238 -4.577 1.00 55.86 316 ALA A N 1
ATOM 2192 C CA . ALA A 1 307 ? 93.122 7.069 -5.697 1.00 54.14 316 ALA A CA 1
ATOM 2193 C C . ALA A 1 307 ? 92.324 8.363 -5.896 1.00 54.25 316 ALA A C 1
ATOM 2194 O O . ALA A 1 307 ? 92.879 9.351 -6.375 1.00 53.24 316 ALA A O 1
ATOM 2196 N N . THR A 1 308 ? 91.038 8.361 -5.516 1.00 48.89 317 THR A N 1
ATOM 2197 C CA . THR A 1 308 ? 90.155 9.527 -5.616 1.00 47.16 317 THR A CA 1
ATOM 2198 C C . THR A 1 308 ? 90.272 10.414 -4.359 1.00 46.98 317 THR A C 1
ATOM 2199 O O . THR A 1 308 ? 89.731 11.524 -4.341 1.00 46.07 317 THR A O 1
ATOM 2203 N N . MET A 1 309 ? 90.911 9.891 -3.291 1.00 42.04 318 MET A N 1
ATOM 2204 C CA . MET A 1 309 ? 91.044 10.601 -2.013 1.00 40.67 318 MET A CA 1
ATOM 2205 C C . MET A 1 309 ? 92.142 11.632 -2.018 1.00 42.04 318 MET A C 1
ATOM 2206 O O . MET A 1 309 ? 93.299 11.328 -2.349 1.00 42.34 318 MET A O 1
ATOM 2211 N N . ALA A 1 310 ? 91.782 12.852 -1.602 1.00 37.53 319 ALA A N 1
ATOM 2212 C CA . ALA A 1 310 ? 92.687 13.988 -1.514 1.00 37.78 319 ALA A CA 1
ATOM 2213 C C . ALA A 1 310 ? 93.933 13.683 -0.688 1.00 40.08 319 ALA A C 1
ATOM 2214 O O . ALA A 1 310 ? 95.018 14.192 -0.990 1.00 39.80 319 ALA A O 1
ATOM 2216 N N . SER A 1 311 ? 93.757 12.877 0.369 1.00 35.50 320 SER A N 1
ATOM 2217 C CA . SER A 1 311 ? 94.808 12.554 1.329 1.00 35.83 320 SER A CA 1
ATOM 2218 C C . SER A 1 311 ? 95.598 11.279 1.009 1.00 40.09 320 SER A C 1
ATOM 2219 O O . SER A 1 311 ? 96.467 10.917 1.793 1.00 42.11 320 SER A O 1
ATOM 2222 N N . ALA A 1 312 ? 95.355 10.631 -0.152 1.00 37.65 321 ALA A N 1
ATOM 2223 C CA . ALA A 1 312 ? 96.112 9.439 -0.530 1.00 38.28 321 ALA A CA 1
ATOM 2224 C C . ALA A 1 312 ? 97.565 9.868 -0.803 1.00 41.33 321 ALA A C 1
ATOM 2225 O O . ALA A 1 312 ? 97.777 10.967 -1.339 1.00 38.85 321 ALA A O 1
ATOM 2227 N N . PRO A 1 313 ? 98.575 9.077 -0.356 1.00 41.33 322 PRO A N 1
ATOM 2228 C CA . PRO A 1 313 ? 99.981 9.511 -0.525 1.00 41.49 322 PRO A CA 1
ATOM 2229 C C . PRO A 1 313 ? 100.351 9.996 -1.929 1.00 42.76 322 PRO A C 1
ATOM 2230 O O . PRO A 1 313 ? 100.970 11.052 -2.065 1.00 40.66 322 PRO A O 1
ATOM 2234 N N . GLU A 1 314 ? 99.936 9.261 -2.977 1.00 41.06 323 GLU A N 1
ATOM 2235 C CA . GLU A 1 314 ? 100.262 9.638 -4.360 1.00 40.86 323 GLU A CA 1
ATOM 2236 C C . GLU A 1 314 ? 99.655 10.969 -4.768 1.00 41.51 323 GLU A C 1
ATOM 2237 O O . GLU A 1 314 ? 100.279 11.703 -5.541 1.00 40.59 323 GLU A O 1
ATOM 2243 N N . ASN A 1 315 ? 98.492 11.330 -4.172 1.00 35.64 324 ASN A N 1
ATOM 2244 C CA . ASN A 1 315 ? 97.840 12.603 -4.466 1.00 35.17 324 ASN A CA 1
ATOM 2245 C C . ASN A 1 315 ? 98.454 13.733 -3.662 1.00 38.94 324 ASN A C 1
ATOM 2246 O O . ASN A 1 315 ? 98.683 14.816 -4.199 1.00 36.25 324 ASN A O 1
ATOM 2251 N N . VAL A 1 316 ? 98.756 13.484 -2.385 1.00 38.55 325 VAL A N 1
ATOM 2252 C CA . VAL A 1 316 ? 99.400 14.499 -1.536 1.00 38.82 325 VAL A CA 1
ATOM 2253 C C . VAL A 1 316 ? 100.728 14.979 -2.136 1.00 39.52 325 VAL A C 1
ATOM 2254 O O . VAL A 1 316 ? 101.020 16.179 -2.088 1.00 37.25 325 VAL A O 1
ATOM 2258 N N . ALA A 1 317 ? 101.508 14.049 -2.739 1.00 37.69 326 ALA A N 1
ATOM 2259 C CA . ALA A 1 317 ? 102.817 14.344 -3.331 1.00 38.28 326 ALA A CA 1
ATOM 2260 C C . ALA A 1 317 ? 102.803 15.481 -4.361 1.00 39.80 326 ALA A C 1
ATOM 2261 O O . ALA A 1 317 ? 103.818 16.159 -4.512 1.00 40.98 326 ALA A O 1
ATOM 2263 N N . VAL A 1 318 ? 101.655 15.710 -5.042 1.00 34.46 327 VAL A N 1
ATOM 2264 C CA . VAL A 1 318 ? 101.555 16.746 -6.080 1.00 33.41 327 VAL A CA 1
ATOM 2265 C C . VAL A 1 318 ? 100.690 17.932 -5.648 1.00 36.93 327 VAL A C 1
ATOM 2266 O O . VAL A 1 318 ? 100.396 18.818 -6.461 1.00 36.34 327 VAL A O 1
ATOM 2270 N N . GLN A 1 319 ? 100.334 17.963 -4.349 1.00 34.10 328 GLN A N 1
ATOM 2271 C CA . GLN A 1 319 ? 99.513 19.012 -3.763 1.00 33.35 328 GLN A CA 1
ATOM 2272 C C . GLN A 1 319 ? 100.314 19.811 -2.736 1.00 37.85 328 GLN A C 1
ATOM 2273 O O . GLN A 1 319 ? 101.473 19.513 -2.445 1.00 36.22 328 GLN A O 1
ATOM 2279 N N . TYR A 1 320 ? 99.692 20.846 -2.199 1.00 35.90 329 TYR A N 1
ATOM 2280 C CA . TYR A 1 320 ? 100.246 21.609 -1.085 1.00 37.07 329 TYR A CA 1
ATOM 2281 C C . TYR A 1 320 ? 99.038 21.805 -0.147 1.00 39.12 329 TYR A C 1
ATOM 2282 O O . TYR A 1 320 ? 97.906 21.867 -0.633 1.00 37.89 329 TYR A O 1
ATOM 2291 N N . SER A 1 321 ? 99.272 21.871 1.171 1.00 38.63 330 SER A N 1
ATOM 2292 C CA . SER A 1 321 ? 98.178 22.043 2.136 1.00 39.15 330 SER A CA 1
ATOM 2293 C C . SER A 1 321 ? 97.775 23.497 2.303 1.00 41.53 330 SER A C 1
ATOM 2294 O O . SER A 1 321 ? 98.639 24.382 2.296 1.00 41.24 330 SER A O 1
ATOM 2297 N N . VAL A 1 322 ? 96.462 23.750 2.502 1.00 37.13 331 VAL A N 1
ATOM 2298 C CA . VAL A 1 322 ? 95.988 25.114 2.805 1.00 37.48 331 VAL A CA 1
ATOM 2299 C C . VAL A 1 322 ? 96.687 25.564 4.108 1.00 40.74 331 VAL A C 1
ATOM 2300 O O . VAL A 1 322 ? 96.937 24.726 4.980 1.00 40.99 331 VAL A O 1
ATOM 2304 N N . ASP A 1 323 ? 97.012 26.857 4.235 1.00 38.21 332 ASP A N 1
ATOM 2305 C CA . ASP A 1 323 ? 97.633 27.346 5.452 1.00 40.04 332 ASP A CA 1
ATOM 2306 C C . ASP A 1 323 ? 96.673 28.264 6.187 1.00 45.07 332 ASP A C 1
ATOM 2307 O O . ASP A 1 323 ? 96.530 29.426 5.803 1.00 44.98 332 ASP A O 1
ATOM 2312 N N . PRO A 1 324 ? 96.014 27.762 7.255 1.00 44.67 333 PRO A N 1
ATOM 2313 C CA . PRO A 1 324 ? 95.074 28.619 8.0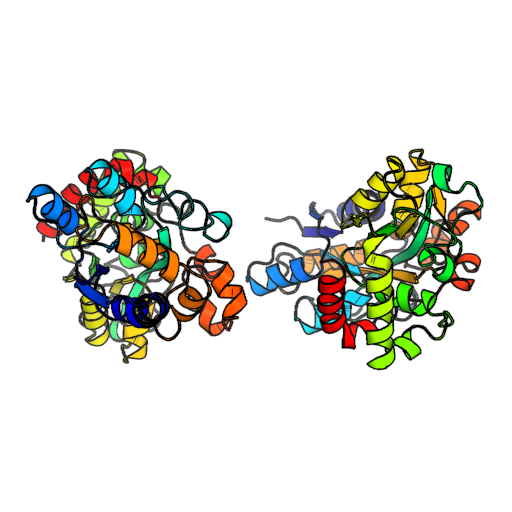11 1.00 46.63 333 PRO A CA 1
ATOM 2314 C C . PRO A 1 324 ? 95.734 29.863 8.614 1.00 54.03 333 PRO A C 1
ATOM 2315 O O . PRO A 1 324 ? 95.047 30.869 8.776 1.00 55.75 333 PRO A O 1
ATOM 2319 N N . ASN A 1 325 ? 97.053 29.810 8.924 1.00 51.24 334 ASN A N 1
ATOM 2320 C CA . ASN A 1 325 ? 97.792 30.962 9.466 1.00 54.00 334 ASN A CA 1
ATOM 2321 C C . ASN A 1 325 ? 97.810 32.127 8.474 1.00 56.88 334 ASN A C 1
ATOM 2322 O O . ASN A 1 325 ? 97.689 33.269 8.903 1.00 58.24 334 ASN A O 1
ATOM 2327 N N . PHE A 1 326 ? 97.909 31.838 7.150 1.00 50.53 335 PHE A N 1
ATOM 2328 C CA . PHE A 1 326 ? 97.867 32.874 6.118 1.00 49.24 335 PHE A CA 1
ATOM 2329 C C . PHE A 1 326 ? 96.484 33.535 6.147 1.00 51.89 335 PHE A C 1
ATOM 2330 O O . PHE A 1 326 ? 96.377 34.763 6.156 1.00 51.83 335 PHE A O 1
ATOM 2338 N N . TRP A 1 327 ? 95.428 32.700 6.124 1.00 49.32 336 TRP A N 1
ATOM 2339 C CA . TRP A 1 327 ? 94.043 33.145 6.116 1.00 48.56 336 TRP A CA 1
ATOM 2340 C C . TRP A 1 327 ? 93.651 33.855 7.417 1.00 54.93 336 TRP A C 1
ATOM 2341 O O . TRP A 1 327 ? 92.840 34.774 7.372 1.00 54.37 336 TRP A O 1
ATOM 2352 N N . ALA A 1 328 ? 94.300 33.523 8.538 1.00 53.04 337 ALA A N 1
ATOM 2353 C CA . ALA A 1 328 ? 94.068 34.208 9.818 1.00 54.92 337 ALA A CA 1
ATOM 2354 C C . ALA A 1 328 ? 94.495 35.687 9.721 1.00 59.15 337 ALA A C 1
ATOM 2355 O O . ALA A 1 328 ? 93.869 36.572 10.308 1.00 60.94 337 ALA A O 1
ATOM 2357 N N . LYS A 1 329 ? 95.554 35.942 8.965 1.00 55.21 338 LYS A N 1
ATOM 2358 C CA . LYS A 1 329 ? 96.150 37.259 8.816 1.00 56.90 338 LYS A CA 1
ATOM 2359 C C . LYS A 1 329 ? 95.615 38.076 7.626 1.00 60.89 338 LYS A C 1
ATOM 2360 O O . LYS A 1 329 ? 95.460 39.284 7.758 1.00 62.60 338 LYS A O 1
ATOM 2366 N N . HIS A 1 330 ? 95.340 37.439 6.472 1.00 57.57 339 HIS A N 1
ATOM 2367 C CA . HIS A 1 330 ? 94.996 38.189 5.262 1.00 57.20 339 HIS A CA 1
ATOM 2368 C C . HIS A 1 330 ? 93.616 37.953 4.661 1.00 59.81 339 HIS A C 1
ATOM 2369 O O . HIS A 1 330 ? 93.359 38.484 3.574 1.00 58.18 339 HIS A O 1
ATOM 2376 N N . ALA A 1 331 ? 92.711 37.231 5.362 1.00 56.82 340 ALA A N 1
ATOM 2377 C CA . ALA A 1 331 ? 91.357 36.968 4.851 1.00 55.62 340 ALA A CA 1
ATOM 2378 C C . ALA A 1 331 ? 90.590 38.223 4.435 1.00 60.57 340 ALA A C 1
ATOM 2379 O O . ALA A 1 331 ? 90.001 38.227 3.357 1.00 59.75 340 ALA A O 1
ATOM 2381 N N . LYS A 1 332 ? 90.619 39.290 5.263 1.00 59.20 341 LYS A N 1
ATOM 2382 C CA . LYS A 1 332 ? 89.936 40.552 4.961 1.00 60.50 341 LYS A CA 1
ATOM 2383 C C . LYS A 1 332 ? 90.490 41.189 3.683 1.00 64.08 341 LYS A C 1
ATOM 2384 O O . LYS A 1 332 ? 89.705 41.533 2.796 1.00 63.93 341 LYS A O 1
ATOM 2390 N N . TRP A 1 333 ? 91.841 41.274 3.554 1.00 60.33 342 TRP A N 1
ATOM 2391 C CA . TRP A 1 333 ? 92.504 41.794 2.352 1.00 59.71 342 TRP A CA 1
ATOM 2392 C C . TRP A 1 333 ? 92.069 40.949 1.144 1.00 59.22 342 TRP A C 1
ATOM 2393 O O . TRP A 1 333 ? 91.702 41.497 0.105 1.00 57.89 342 TRP A O 1
ATOM 2404 N N . ALA A 1 334 ? 92.188 39.616 1.275 1.00 54.49 343 ALA A N 1
ATOM 2405 C CA . ALA A 1 334 ? 91.872 38.659 0.215 1.00 51.65 343 ALA A CA 1
ATOM 2406 C C . ALA A 1 334 ? 90.432 38.757 -0.278 1.00 54.79 343 ALA A C 1
ATOM 2407 O O . ALA A 1 334 ? 90.224 38.833 -1.488 1.00 53.40 343 ALA A O 1
ATOM 2409 N N . SER A 1 335 ? 89.459 38.861 0.646 1.00 53.45 344 SER A N 1
ATOM 2410 C CA . SER A 1 335 ? 88.037 38.997 0.310 1.00 54.68 344 SER A CA 1
ATOM 2411 C C . SER A 1 335 ? 87.772 40.247 -0.535 1.00 58.13 344 SER A C 1
ATOM 2412 O O . SER A 1 335 ? 87.197 40.124 -1.617 1.00 55.83 344 SER A O 1
ATOM 2415 N N . GLU A 1 336 ? 88.233 41.431 -0.066 1.00 56.86 345 GLU A N 1
ATOM 2416 C CA . GLU A 1 336 ? 88.062 42.702 -0.765 1.00 57.75 345 GLU A CA 1
ATOM 2417 C C . GLU A 1 336 ? 88.769 42.736 -2.129 1.00 59.14 345 GLU A C 1
ATOM 2418 O O . GLU A 1 336 ? 88.144 43.120 -3.115 1.00 58.78 345 GLU A O 1
ATOM 2424 N N . ALA A 1 337 ? 90.067 42.361 -2.189 1.00 55.09 346 ALA A N 1
ATOM 2425 C CA . ALA A 1 337 ? 90.817 42.374 -3.442 1.00 53.55 346 ALA A CA 1
ATOM 2426 C C . ALA A 1 337 ? 90.219 41.413 -4.491 1.00 54.23 346 ALA A C 1
ATOM 2427 O O . ALA A 1 337 ? 90.119 41.769 -5.669 1.00 52.51 346 ALA A O 1
ATOM 2429 N N . TYR A 1 338 ? 89.790 40.211 -4.055 1.00 49.81 347 TYR A N 1
ATOM 2430 C CA . TYR A 1 338 ? 89.202 39.223 -4.966 1.00 47.23 347 TYR A CA 1
ATOM 2431 C C . TYR A 1 338 ? 87.804 39.671 -5.437 1.00 51.33 347 TYR A C 1
ATOM 2432 O O . TYR A 1 338 ? 87.497 39.518 -6.618 1.00 49.79 347 TYR A O 1
ATOM 2441 N N . ASP A 1 339 ? 87.020 40.342 -4.561 1.00 52.21 348 ASP A N 1
ATOM 2442 C CA . ASP A 1 339 ? 85.728 40.947 -4.926 1.00 54.13 348 ASP A CA 1
ATOM 2443 C C . ASP A 1 339 ? 85.963 41.896 -6.115 1.00 59.01 348 ASP A C 1
ATOM 2444 O O . ASP A 1 339 ? 85.202 41.869 -7.070 1.00 57.35 348 ASP A O 1
ATOM 2449 N N . ASN A 1 340 ? 87.039 42.708 -6.065 1.00 58.74 349 ASN A N 1
ATOM 2450 C CA . ASN A 1 340 ? 87.374 43.661 -7.121 1.00 59.91 349 ASN A CA 1
ATOM 2451 C C . ASN A 1 340 ? 87.772 42.996 -8.431 1.00 60.32 349 ASN A C 1
ATOM 2452 O O . ASN A 1 340 ? 87.374 43.476 -9.490 1.00 60.27 349 ASN A O 1
ATOM 2457 N N . VAL A 1 341 ? 88.515 41.878 -8.368 1.00 53.67 350 VAL A N 1
ATOM 2458 C CA . VAL A 1 341 ? 88.880 41.100 -9.556 1.00 52.47 350 VAL A CA 1
ATOM 2459 C C . VAL A 1 341 ? 87.599 40.639 -10.295 1.00 53.62 350 VAL A C 1
ATOM 2460 O O . VAL A 1 341 ? 87.512 40.786 -11.514 1.00 53.13 350 VAL A O 1
ATOM 2464 N N . ARG A 1 342 ? 86.618 40.097 -9.562 1.00 50.49 351 ARG A N 1
ATOM 2465 C CA . ARG A 1 342 ? 85.397 39.578 -10.186 1.00 50.42 351 ARG A CA 1
ATOM 2466 C C . ARG A 1 342 ? 84.466 40.690 -10.643 1.00 57.57 351 ARG A C 1
ATOM 2467 O O . ARG A 1 342 ? 83.717 40.504 -11.600 1.00 54.26 351 ARG A O 1
ATOM 2475 N N . LEU A 1 343 ? 84.521 41.846 -9.951 1.00 60.61 352 LEU A N 1
ATOM 2476 C CA . LEU A 1 343 ? 83.714 43.034 -10.237 1.00 64.72 352 LEU A CA 1
ATOM 2477 C C . LEU A 1 343 ? 84.349 43.816 -11.396 1.00 72.99 352 LEU A C 1
ATOM 2478 O O . LEU A 1 343 ? 83.705 44.710 -11.945 1.00 75.58 352 LEU A O 1
ATOM 2483 N N . SER A 1 344 ? 85.612 43.488 -11.772 1.00 70.04 353 SER A N 1
ATOM 2484 C CA . SER A 1 344 ? 86.293 44.176 -12.876 1.00 71.23 353 SER A CA 1
ATOM 2485 C C . SER A 1 344 ? 85.664 43.824 -14.228 1.00 73.57 353 SER A C 1
ATOM 2486 O O . SER A 1 344 ? 85.677 44.656 -15.138 1.00 75.58 353 SER A O 1
ATOM 2489 N N . ARG A 1 345 ? 85.098 42.596 -14.331 1.00 66.20 354 ARG A N 1
ATOM 2490 C CA . ARG A 1 345 ? 84.467 41.989 -15.512 1.00 95.52 354 ARG A CA 1
ATOM 2491 C C . ARG A 1 345 ? 85.418 41.901 -16.715 1.00 122.42 354 ARG A C 1
ATOM 2492 O O . ARG A 1 345 ? 86.432 41.199 -16.663 1.00 74.19 354 ARG A O 1
ATOM 2500 N N . HIS B 1 20 ? 119.838 12.791 -3.308 1.00 67.13 29 HIS B N 1
ATOM 2501 C CA . HIS B 1 20 ? 119.013 12.227 -4.370 1.00 66.71 29 HIS B CA 1
ATOM 2502 C C . HIS B 1 20 ? 119.786 11.223 -5.255 1.00 65.86 29 HIS B C 1
ATOM 2503 O O . HIS B 1 20 ? 119.153 10.413 -5.934 1.00 65.58 29 HIS B O 1
ATOM 2510 N N . MET B 1 21 ? 121.141 11.241 -5.194 1.00 61.81 30 MET B N 1
ATOM 2511 C CA . MET B 1 21 ? 122.033 10.370 -5.978 1.00 59.82 30 MET B CA 1
ATOM 2512 C C . MET B 1 21 ? 122.646 9.172 -5.204 1.00 58.19 30 MET B C 1
ATOM 2513 O O . MET B 1 21 ? 123.291 8.322 -5.825 1.00 58.76 30 MET B O 1
ATOM 2518 N N . ASP B 1 22 ? 122.464 9.099 -3.879 1.00 48.68 31 ASP B N 1
ATOM 2519 C CA . ASP B 1 22 ? 123.041 8.016 -3.088 1.00 45.86 31 ASP B CA 1
ATOM 2520 C C . ASP B 1 22 ? 122.193 6.750 -3.157 1.00 45.95 31 ASP B C 1
ATOM 2521 O O . ASP B 1 22 ? 120.965 6.838 -3.157 1.00 45.81 31 ASP B O 1
ATOM 2526 N N . VAL B 1 23 ? 122.839 5.580 -3.139 1.00 40.73 32 VAL B N 1
ATOM 2527 C CA . VAL B 1 23 ? 122.116 4.312 -2.994 1.00 38.26 32 VAL B CA 1
ATOM 2528 C C . VAL B 1 23 ? 121.684 4.300 -1.513 1.00 40.57 32 VAL B C 1
ATOM 2529 O O . VAL B 1 23 ? 122.470 4.707 -0.649 1.00 40.53 32 VAL B O 1
ATOM 2533 N N . VAL B 1 24 ? 120.434 3.907 -1.218 1.00 36.18 33 VAL B N 1
ATOM 2534 C CA . VAL B 1 24 ? 119.968 3.889 0.169 1.00 34.54 33 VAL B CA 1
ATOM 2535 C C . VAL B 1 24 ? 119.938 2.438 0.649 1.00 36.70 33 VAL B C 1
ATOM 2536 O O . VAL B 1 24 ? 119.241 1.611 0.060 1.00 34.72 33 VAL B O 1
ATOM 2540 N N . ILE B 1 25 ? 120.677 2.141 1.740 1.00 32.99 34 ILE B N 1
ATOM 2541 C CA . ILE B 1 25 ? 120.727 0.790 2.310 1.00 30.96 34 ILE B CA 1
ATOM 2542 C C . ILE B 1 25 ? 120.210 0.805 3.754 1.00 33.77 34 ILE B C 1
ATOM 2543 O O . ILE B 1 25 ? 120.531 1.713 4.518 1.00 32.66 34 ILE B O 1
ATOM 2548 N N . ALA B 1 26 ? 119.382 -0.189 4.123 1.00 31.24 35 ALA B N 1
ATOM 2549 C CA . ALA B 1 26 ? 118.825 -0.190 5.462 1.00 30.45 35 ALA B CA 1
ATOM 2550 C C . ALA B 1 26 ? 118.914 -1.537 6.162 1.00 30.28 35 ALA B C 1
ATOM 2551 O O . ALA B 1 26 ? 118.628 -2.568 5.564 1.00 28.77 35 ALA B O 1
ATOM 2553 N N . SER B 1 27 ? 119.297 -1.519 7.439 1.00 29.16 36 SER B N 1
ATOM 2554 C CA . SER B 1 27 ? 119.291 -2.742 8.256 1.00 28.14 36 SER B CA 1
ATOM 2555 C C . SER B 1 27 ? 118.586 -2.372 9.589 1.00 32.27 36 SER B C 1
ATOM 2556 O O . SER B 1 27 ? 117.809 -1.409 9.599 1.00 32.29 36 SER B O 1
ATOM 2559 N N . SER B 1 28 ? 118.862 -3.071 10.686 1.00 28.55 37 SER B N 1
ATOM 2560 C CA . SER B 1 28 ? 118.126 -2.877 11.933 1.00 28.50 37 SER B CA 1
ATOM 2561 C C . SER B 1 28 ? 118.869 -2.103 13.047 1.00 30.74 37 SER B C 1
ATOM 2562 O O . SER B 1 28 ? 118.425 -2.130 14.203 1.00 30.09 37 SER B O 1
ATOM 2565 N N . GLY B 1 29 ? 119.928 -1.385 12.679 1.00 29.03 38 GLY B N 1
ATOM 2566 C CA . GLY B 1 29 ? 120.675 -0.523 13.591 1.00 28.57 38 GLY B CA 1
ATOM 2567 C C . GLY B 1 29 ? 121.604 -1.241 14.554 1.00 30.90 38 GLY B C 1
ATOM 2568 O O . GLY B 1 29 ? 121.828 -2.453 14.439 1.00 27.62 38 GLY B O 1
ATOM 2569 N N . GLY B 1 30 ? 122.173 -0.463 15.475 1.00 28.98 39 GLY B N 1
ATOM 2570 C CA . GLY B 1 30 ? 123.060 -0.988 16.511 1.00 27.68 39 GLY B CA 1
ATOM 2571 C C . GLY B 1 30 ? 124.306 -1.660 15.975 1.00 30.08 39 GLY B C 1
ATOM 2572 O O . GLY B 1 30 ? 124.744 -1.381 14.839 1.00 28.34 39 GLY B O 1
ATOM 2573 N N . GLY B 1 31 ? 124.856 -2.559 16.802 1.00 27.89 40 GLY B N 1
ATOM 2574 C CA . GLY B 1 31 ? 126.094 -3.285 16.522 1.00 28.46 40 GLY B CA 1
ATOM 2575 C C . GLY B 1 31 ? 126.102 -4.039 15.207 1.00 31.27 40 GLY B C 1
ATOM 2576 O O . GLY B 1 31 ? 127.139 -4.099 14.522 1.00 33.01 40 GLY B O 1
ATOM 2577 N N . TRP B 1 32 ? 124.954 -4.625 14.854 1.00 29.07 41 TRP B N 1
ATOM 2578 C CA . TRP B 1 32 ? 124.798 -5.384 13.611 1.00 28.58 41 TRP B CA 1
ATOM 2579 C C . TRP B 1 32 ? 124.917 -4.472 12.391 1.00 29.18 41 TRP B C 1
ATOM 2580 O O . TRP B 1 32 ? 125.651 -4.815 11.458 1.00 28.41 41 TRP B O 1
ATOM 2591 N N . GLN B 1 33 ? 124.240 -3.306 12.406 1.00 27.14 42 GLN B N 1
ATOM 2592 C CA . GLN B 1 33 ? 124.328 -2.353 11.277 1.00 27.02 42 GLN B CA 1
ATOM 2593 C C . GLN B 1 33 ? 125.734 -1.791 11.164 1.00 30.70 42 GLN B C 1
ATOM 2594 O O . GLN B 1 33 ? 126.256 -1.634 10.050 1.00 28.23 42 GLN B O 1
ATOM 2600 N N . GLU B 1 34 ? 126.360 -1.500 12.321 1.00 29.55 43 GLU B N 1
ATOM 2601 C CA . GLU B 1 34 ? 127.747 -0.996 12.361 1.00 29.30 43 GLU B CA 1
ATOM 2602 C C . GLU B 1 34 ? 128.729 -2.017 11.764 1.00 32.51 43 GLU B C 1
ATOM 2603 O O . GLU B 1 34 ? 129.617 -1.626 11.000 1.00 33.10 43 GLU B O 1
ATOM 2609 N N . ALA B 1 35 ? 128.525 -3.325 12.053 1.00 29.45 44 ALA B N 1
ATOM 2610 C CA . ALA B 1 35 ? 129.374 -4.384 11.513 1.00 28.82 44 ALA B CA 1
ATOM 2611 C C . ALA B 1 35 ? 129.230 -4.451 9.977 1.00 32.07 44 ALA B C 1
ATOM 2612 O O . ALA B 1 35 ? 130.234 -4.545 9.262 1.00 32.35 44 ALA B O 1
ATOM 2614 N N . GLN B 1 36 ? 127.993 -4.398 9.472 1.00 28.40 45 GLN B N 1
ATOM 2615 C CA . GLN B 1 36 ? 127.738 -4.431 8.022 1.00 28.47 45 GLN B CA 1
ATOM 2616 C C . GLN B 1 36 ? 128.362 -3.190 7.359 1.00 32.66 45 GLN B C 1
ATOM 2617 O O . GLN B 1 36 ? 129.020 -3.314 6.336 1.00 32.89 45 GLN B O 1
ATOM 2623 N N . ASP B 1 37 ? 128.179 -2.009 7.967 1.00 31.08 46 ASP B N 1
ATOM 2624 C CA . ASP B 1 37 ? 128.741 -0.783 7.401 1.00 31.79 46 ASP B CA 1
ATOM 2625 C C . ASP B 1 37 ? 130.273 -0.843 7.297 1.00 36.62 46 ASP B C 1
ATOM 2626 O O . ASP B 1 37 ? 130.831 -0.520 6.242 1.00 35.09 46 ASP B O 1
ATOM 2631 N N . LYS B 1 38 ? 130.940 -1.311 8.367 1.00 34.72 47 LYS B N 1
ATOM 2632 C CA . LYS B 1 38 ? 132.404 -1.376 8.410 1.00 35.74 47 LYS B CA 1
ATOM 2633 C C . LYS B 1 38 ? 133.000 -2.431 7.493 1.00 37.93 47 LYS B C 1
ATOM 2634 O O . LYS B 1 38 ? 133.954 -2.139 6.778 1.00 38.31 47 LYS B O 1
ATOM 2640 N N . ALA B 1 39 ? 132.461 -3.658 7.549 1.00 33.56 48 ALA B N 1
ATOM 2641 C CA . ALA B 1 39 ? 132.980 -4.790 6.793 1.00 34.06 48 ALA B CA 1
ATOM 2642 C C . ALA B 1 39 ? 132.546 -4.854 5.341 1.00 37.39 48 ALA B C 1
ATOM 2643 O O . ALA B 1 39 ? 133.313 -5.342 4.501 1.00 37.67 48 ALA B O 1
ATOM 2645 N N . LEU B 1 40 ? 131.314 -4.411 5.050 1.00 34.06 49 LEU B N 1
ATOM 2646 C CA . LEU B 1 40 ? 130.716 -4.576 3.721 1.00 33.41 49 LEU B CA 1
ATOM 2647 C C . LEU B 1 40 ? 130.445 -3.298 2.949 1.00 37.00 49 LEU B C 1
ATOM 2648 O O . LEU B 1 40 ? 130.993 -3.125 1.860 1.00 36.96 49 LEU B O 1
ATOM 2653 N N . TRP B 1 41 ? 129.588 -2.418 3.483 1.00 33.23 50 TRP B N 1
ATOM 2654 C CA . TRP B 1 41 ? 129.123 -1.221 2.771 1.00 34.56 50 TRP B CA 1
ATOM 2655 C C . TRP B 1 41 ? 130.221 -0.206 2.467 1.00 39.83 50 TRP B C 1
ATOM 2656 O O . TRP B 1 41 ? 130.436 0.084 1.288 1.00 38.14 50 TRP B O 1
ATOM 2667 N N . ALA B 1 42 ? 130.932 0.314 3.499 1.00 37.25 51 ALA B N 1
ATOM 2668 C CA . ALA B 1 42 ? 132.030 1.264 3.266 1.00 37.96 51 ALA B CA 1
ATOM 2669 C C . ALA B 1 42 ? 133.137 0.705 2.323 1.00 41.79 51 ALA B C 1
ATOM 2670 O O . ALA B 1 42 ? 133.460 1.396 1.365 1.00 42.92 51 ALA B O 1
ATOM 2672 N N . PRO B 1 43 ? 133.701 -0.521 2.486 1.00 39.10 52 PRO B N 1
ATOM 2673 C CA . PRO B 1 43 ? 134.732 -0.963 1.520 1.00 40.44 52 PRO B CA 1
ATOM 2674 C C . PRO B 1 43 ? 134.192 -1.265 0.116 1.00 44.72 52 PRO B C 1
ATOM 2675 O O . PRO B 1 43 ? 134.864 -0.928 -0.863 1.00 45.68 52 PRO B O 1
ATOM 2679 N N . ALA B 1 44 ? 132.981 -1.877 0.003 1.00 39.58 53 ALA B N 1
ATOM 2680 C CA . ALA B 1 44 ? 132.399 -2.167 -1.323 1.00 39.57 53 ALA B CA 1
ATOM 2681 C C . ALA B 1 44 ? 132.088 -0.875 -2.095 1.00 43.14 53 ALA B C 1
ATOM 2682 O O . ALA B 1 44 ? 132.385 -0.794 -3.291 1.00 42.43 53 ALA B O 1
ATOM 2684 N N . ALA B 1 45 ? 131.550 0.148 -1.397 1.00 39.90 54 ALA B N 1
ATOM 2685 C CA . ALA B 1 45 ? 131.246 1.456 -1.992 1.00 40.90 54 ALA B CA 1
ATOM 2686 C C . ALA B 1 45 ? 132.528 2.179 -2.420 1.00 47.60 54 ALA B C 1
ATOM 2687 O O . ALA B 1 45 ? 132.531 2.854 -3.454 1.00 49.54 54 ALA B O 1
ATOM 2689 N N . LYS B 1 46 ? 133.627 1.991 -1.659 1.00 43.52 55 LYS B N 1
ATOM 2690 C CA . LYS B 1 46 ? 134.943 2.578 -1.970 1.00 45.47 55 LYS B CA 1
ATOM 2691 C C . LYS B 1 46 ? 135.488 1.945 -3.265 1.00 50.05 55 LYS B C 1
ATOM 2692 O O . LYS B 1 46 ? 135.933 2.668 -4.161 1.00 51.17 55 LYS B O 1
ATOM 2698 N N . ALA B 1 47 ? 135.417 0.603 -3.371 1.00 45.55 56 ALA B N 1
ATOM 2699 C CA . ALA B 1 47 ? 135.874 -0.163 -4.538 1.00 45.28 56 ALA B CA 1
ATOM 2700 C C . ALA B 1 47 ? 135.095 0.184 -5.820 1.00 49.55 56 ALA B C 1
ATOM 2701 O O . ALA B 1 47 ? 135.679 0.220 -6.907 1.00 49.57 56 ALA B O 1
ATOM 2703 N N . LEU B 1 48 ? 133.783 0.454 -5.690 1.00 44.54 57 LEU B N 1
ATOM 2704 C CA . LEU B 1 48 ? 132.934 0.792 -6.839 1.00 44.90 57 LEU B CA 1
ATOM 2705 C C . LEU B 1 48 ? 132.910 2.285 -7.114 1.00 50.52 57 LEU B C 1
ATOM 2706 O O . LEU B 1 48 ? 132.334 2.712 -8.125 1.00 51.22 57 LEU B O 1
ATOM 2711 N N . ASN B 1 49 ? 133.522 2.885 -6.350 1.00 47.24 58 ASN B N 1
ATOM 2712 C CA . ASN B 1 49 ? 133.628 4.348 -6.302 1.00 47.85 58 ASN B CA 1
ATOM 2713 C C . ASN B 1 49 ? 132.218 4.980 -6.280 1.00 51.46 58 ASN B C 1
ATOM 2714 O O . ASN B 1 49 ? 131.868 5.811 -7.117 1.00 52.38 58 ASN B O 1
ATOM 2719 N N . ILE B 1 50 ? 131.296 4.676 -5.364 1.00 47.17 59 ILE B N 1
ATOM 2720 C CA . ILE B 1 50 ? 129.898 5.109 -5.242 1.00 46.47 59 ILE B CA 1
ATOM 2721 C C . ILE B 1 50 ? 129.643 5.677 -3.825 1.00 47.33 59 ILE B C 1
ATOM 2722 O O . ILE B 1 50 ? 130.417 5.409 -2.901 1.00 44.83 59 ILE B O 1
ATOM 2727 N N . THR B 1 51 ? 128.568 6.470 -3.673 1.00 43.50 60 THR B N 1
ATOM 2728 C CA . THR B 1 51 ? 128.163 7.048 -2.388 1.00 42.72 60 THR B CA 1
ATOM 2729 C C . THR B 1 51 ? 126.873 6.402 -1.954 1.00 44.98 60 THR B C 1
ATOM 2730 O O . THR B 1 51 ? 126.052 6.029 -2.799 1.00 44.03 60 THR B O 1
ATOM 2734 N N . TYR B 1 52 ? 126.711 6.223 -0.643 1.00 41.11 61 TYR B N 1
ATOM 2735 C CA . TYR B 1 52 ? 125.508 5.604 -0.099 1.00 39.40 61 TYR B CA 1
ATOM 2736 C C . TYR B 1 52 ? 125.039 6.299 1.178 1.00 43.91 61 TYR B C 1
ATOM 2737 O O . TYR B 1 52 ? 125.825 6.956 1.868 1.00 43.15 61 TYR B O 1
ATOM 2746 N N . THR B 1 53 ? 123.738 6.130 1.481 1.00 39.67 62 THR B N 1
ATOM 2747 C CA . THR B 1 53 ? 123.059 6.661 2.653 1.00 38.00 62 THR B CA 1
ATOM 2748 C C . THR B 1 53 ? 122.500 5.460 3.418 1.00 38.38 62 THR B C 1
ATOM 2749 O O . THR B 1 53 ? 121.995 4.514 2.799 1.00 36.80 62 THR B O 1
ATOM 2753 N N . GLN B 1 54 ? 122.602 5.502 4.755 1.00 32.73 63 GLN B N 1
ATOM 2754 C CA . GLN B 1 54 ? 122.046 4.432 5.601 1.00 31.60 63 GLN B CA 1
ATOM 2755 C C . GLN B 1 54 ? 120.686 4.837 6.173 1.00 37.90 63 GLN B C 1
ATOM 2756 O O . GLN B 1 54 ? 120.434 6.019 6.433 1.00 38.43 63 GLN B O 1
ATOM 2762 N N . ASP B 1 55 ? 119.844 3.834 6.448 1.00 33.95 64 ASP B N 1
ATOM 2763 C CA . ASP B 1 55 ? 118.600 4.011 7.178 1.00 32.89 64 ASP B CA 1
ATOM 2764 C C . ASP B 1 55 ? 118.429 2.777 8.078 1.00 34.73 64 ASP B C 1
ATOM 2765 O O . ASP B 1 55 ? 119.207 1.827 7.962 1.00 32.83 64 ASP B O 1
ATOM 2770 N N . THR B 1 56 ? 117.462 2.803 9.010 1.00 30.06 65 THR B N 1
ATOM 2771 C CA . THR B 1 56 ? 117.235 1.658 9.896 1.00 29.92 65 THR B CA 1
ATOM 2772 C C . THR B 1 56 ? 115.737 1.359 9.941 1.00 33.66 65 THR B C 1
ATOM 2773 O O . THR B 1 56 ? 114.917 2.270 9.789 1.00 34.71 65 THR B O 1
ATOM 2777 N N . PHE B 1 57 ? 115.385 0.078 10.140 1.00 31.78 66 PHE B N 1
ATOM 2778 C CA . PHE B 1 57 ? 113.994 -0.367 10.260 1.00 31.59 66 PHE B CA 1
ATOM 2779 C C . PHE B 1 57 ? 114.001 -1.727 10.973 1.00 34.34 66 PHE B C 1
ATOM 2780 O O . PHE B 1 57 ? 115.033 -2.427 10.998 1.00 32.82 66 PHE B O 1
ATOM 2788 N N . GLN B 1 58 ? 112.856 -2.100 11.523 1.00 30.29 67 GLN B N 1
ATOM 2789 C CA . GLN B 1 58 ? 112.759 -3.380 12.240 1.00 30.35 67 GLN B CA 1
ATOM 2790 C C . GLN B 1 58 ? 111.823 -4.379 11.585 1.00 34.41 67 GLN B C 1
ATOM 2791 O O . GLN B 1 58 ? 112.014 -5.582 11.745 1.00 31.56 67 GLN B O 1
ATOM 2797 N N . ASN B 1 59 ? 110.766 -3.893 10.918 1.00 33.09 68 ASN B N 1
ATOM 2798 C CA . ASN B 1 59 ? 109.715 -4.759 10.370 1.00 33.96 68 ASN B CA 1
ATOM 2799 C C . ASN B 1 59 ? 109.638 -4.645 8.846 1.00 37.68 68 ASN B C 1
ATOM 2800 O O . ASN B 1 59 ? 109.573 -3.534 8.336 1.00 34.85 68 ASN B O 1
ATOM 2805 N N . TRP B 1 60 ? 109.661 -5.796 8.123 1.00 36.57 69 TRP B N 1
ATOM 2806 C CA . TRP B 1 60 ? 109.580 -5.838 6.645 1.00 38.00 69 TRP B CA 1
ATOM 2807 C C . TRP B 1 60 ? 108.370 -5.041 6.116 1.00 41.10 69 TRP B C 1
ATOM 2808 O O . TRP B 1 60 ? 108.411 -4.527 4.990 1.00 39.78 69 TRP B O 1
ATOM 2819 N N . ALA B 1 61 ? 107.284 -4.953 6.925 1.00 37.88 70 ALA B N 1
ATOM 2820 C CA . ALA B 1 61 ? 106.072 -4.236 6.527 1.00 39.39 70 ALA B CA 1
ATOM 2821 C C . ALA B 1 61 ? 106.335 -2.735 6.278 1.00 41.91 70 ALA B C 1
ATOM 2822 O O . ALA B 1 61 ? 105.603 -2.112 5.524 1.00 41.59 70 ALA B O 1
ATOM 2824 N N . GLU B 1 62 ? 107.439 -2.184 6.831 1.00 38.69 71 GLU B N 1
ATOM 2825 C CA . GLU B 1 62 ? 107.838 -0.791 6.580 1.00 38.71 71 GLU B CA 1
ATOM 2826 C C . GLU B 1 62 ? 108.271 -0.634 5.098 1.00 42.36 71 GLU B C 1
ATOM 2827 O O . GLU B 1 62 ? 107.985 0.394 4.470 1.00 42.50 71 GLU B O 1
ATOM 2833 N N . ALA B 1 63 ? 108.940 -1.669 4.539 1.00 38.53 72 ALA B N 1
ATOM 2834 C CA . ALA B 1 63 ? 109.313 -1.669 3.119 1.00 38.27 72 ALA B CA 1
ATOM 2835 C C . ALA B 1 63 ? 108.019 -1.797 2.283 1.00 42.13 72 ALA B C 1
ATOM 2836 O O . ALA B 1 63 ? 107.883 -1.106 1.265 1.00 41.49 72 ALA B O 1
ATOM 2838 N N . ARG B 1 64 ? 107.042 -2.633 2.749 1.00 40.21 73 ARG B N 1
ATOM 2839 C CA . ARG B 1 64 ? 105.728 -2.778 2.082 1.00 41.15 73 ARG B CA 1
ATOM 2840 C C . ARG B 1 64 ? 104.997 -1.420 2.007 1.00 45.63 73 ARG B C 1
ATOM 2841 O O . ARG B 1 64 ? 104.480 -1.070 0.939 1.00 44.29 73 ARG B O 1
ATOM 2849 N N . ALA B 1 65 ? 104.996 -0.648 3.127 1.00 42.54 74 ALA B N 1
ATOM 2850 C CA . ALA B 1 65 ? 104.377 0.686 3.194 1.00 44.10 74 ALA B CA 1
ATOM 2851 C C . ALA B 1 65 ? 104.970 1.648 2.156 1.00 45.73 74 ALA B C 1
ATOM 2852 O O . ALA B 1 65 ? 104.214 2.394 1.549 1.00 44.57 74 ALA B O 1
ATOM 2854 N N . GLN B 1 66 ? 106.308 1.606 1.909 1.00 40.94 75 GLN B N 1
ATOM 2855 C CA . GLN B 1 66 ? 106.925 2.454 0.874 1.00 41.20 75 GLN B CA 1
ATOM 2856 C C . GLN B 1 66 ? 106.401 2.073 -0.523 1.00 43.58 75 GLN B C 1
ATOM 2857 O O . GLN B 1 66 ? 106.098 2.959 -1.315 1.00 43.97 75 GLN B O 1
ATOM 2863 N N . VAL B 1 67 ? 106.285 0.752 -0.808 1.00 39.44 76 VAL B N 1
ATOM 2864 C CA . VAL B 1 67 ? 105.789 0.245 -2.098 1.00 41.34 76 VAL B CA 1
ATOM 2865 C C . VAL B 1 67 ? 104.299 0.627 -2.287 1.00 48.28 76 VAL B C 1
ATOM 2866 O O . VAL B 1 67 ? 103.925 1.104 -3.362 1.00 49.46 76 VAL B O 1
ATOM 2870 N N . GLU B 1 68 ? 103.473 0.429 -1.232 1.00 45.78 77 GLU B N 1
ATOM 2871 C CA . GLU B 1 68 ? 102.038 0.769 -1.202 1.00 48.64 77 GLU B CA 1
ATOM 2872 C C . GLU B 1 68 ? 101.819 2.258 -1.415 1.00 53.12 77 GLU B C 1
ATOM 2873 O O . GLU B 1 68 ? 100.848 2.651 -2.079 1.00 54.73 77 GLU B O 1
ATOM 2879 N N . SER B 1 69 ? 102.733 3.090 -0.881 1.00 48.34 78 SER B N 1
ATOM 2880 C CA . SER B 1 69 ? 102.652 4.557 -0.967 1.00 48.74 78 SER B CA 1
ATOM 2881 C C . SER B 1 69 ? 102.932 5.137 -2.362 1.00 53.83 78 SER B C 1
ATOM 2882 O O . SER B 1 69 ? 102.517 6.265 -2.647 1.00 53.95 78 SER B O 1
ATOM 2885 N N . GLY B 1 70 ? 103.673 4.395 -3.182 1.00 50.86 79 GLY B N 1
ATOM 2886 C CA . GLY B 1 70 ? 104.046 4.812 -4.531 1.00 52.73 79 GLY B CA 1
ATOM 2887 C C . GLY B 1 70 ? 105.300 5.668 -4.565 1.00 59.15 79 GLY B C 1
ATOM 2888 O O . GLY B 1 70 ? 105.674 6.181 -5.621 1.00 60.16 79 GLY B O 1
ATOM 2889 N N . SER B 1 71 ? 105.954 5.832 -3.408 1.00 54.86 80 SER B N 1
ATOM 2890 C CA . SER B 1 71 ? 107.179 6.608 -3.266 1.00 54.97 80 SER B CA 1
ATOM 2891 C C . SER B 1 71 ? 108.189 5.758 -2.519 1.00 53.98 80 SER B C 1
ATOM 2892 O O . SER B 1 71 ? 108.163 5.670 -1.290 1.00 53.94 80 SER B O 1
ATOM 2895 N N . VAL B 1 72 ? 109.026 5.050 -3.278 1.00 46.25 81 VAL B N 1
ATOM 2896 C CA . VAL B 1 72 ? 110.036 4.171 -2.695 1.00 43.27 81 VAL B CA 1
ATOM 2897 C C . VAL B 1 72 ? 111.333 4.967 -2.544 1.00 44.50 81 VAL B C 1
ATOM 2898 O O . VAL B 1 72 ? 111.803 5.545 -3.529 1.00 42.89 81 VAL B O 1
ATOM 2902 N N . THR B 1 73 ? 111.889 5.016 -1.314 1.00 40.20 82 THR B N 1
ATOM 2903 C CA . THR B 1 73 ? 113.141 5.732 -1.038 1.00 40.82 82 THR B CA 1
ATOM 2904 C C . THR B 1 73 ? 114.298 4.763 -0.766 1.00 42.72 82 THR B C 1
ATOM 2905 O O . THR B 1 73 ? 115.439 5.103 -1.044 1.00 42.91 82 THR B O 1
ATOM 2909 N N . TRP B 1 74 ? 114.004 3.557 -0.253 1.00 39.06 83 TRP B N 1
ATOM 2910 C CA . TRP B 1 74 ? 115.018 2.546 0.032 1.00 36.50 83 TRP B CA 1
ATOM 2911 C C . TRP B 1 74 ? 115.420 1.784 -1.220 1.00 38.41 83 TRP B C 1
ATOM 2912 O O . TRP B 1 74 ? 114.577 1.522 -2.076 1.00 39.25 83 TRP B O 1
ATOM 2923 N N . ASP B 1 75 ? 116.704 1.438 -1.338 1.00 34.61 84 ASP B N 1
ATOM 2924 C CA . ASP B 1 75 ? 117.190 0.630 -2.458 1.00 34.98 84 ASP B CA 1
ATOM 2925 C C . ASP B 1 75 ? 117.412 -0.790 -1.968 1.00 37.17 84 ASP B C 1
ATOM 2926 O O . ASP B 1 75 ? 116.683 -1.694 -2.367 1.00 36.66 84 ASP B O 1
ATOM 2931 N N . ILE B 1 76 ? 118.390 -0.977 -1.073 1.00 33.77 85 ILE B N 1
ATOM 2932 C CA . ILE B 1 76 ? 118.690 -2.282 -0.489 1.00 32.24 85 ILE B CA 1
ATOM 2933 C C . ILE B 1 76 ? 118.117 -2.372 0.928 1.00 33.96 85 ILE B C 1
ATOM 2934 O O . ILE B 1 76 ? 118.325 -1.469 1.749 1.00 33.72 85 ILE B O 1
ATOM 2939 N N . ILE B 1 77 ? 117.457 -3.497 1.231 1.00 31.42 86 ILE B N 1
ATOM 2940 C CA . ILE B 1 77 ? 116.966 -3.771 2.580 1.00 29.38 86 ILE B CA 1
ATOM 2941 C C . ILE B 1 77 ? 117.577 -5.072 3.073 1.00 33.18 86 ILE B C 1
ATOM 2942 O O . ILE B 1 77 ? 117.661 -6.058 2.318 1.00 31.48 86 ILE B O 1
ATOM 2947 N N . GLN B 1 78 ? 117.998 -5.073 4.335 1.00 29.02 87 GLN B N 1
ATOM 2948 C CA . GLN B 1 78 ? 118.501 -6.294 4.955 1.00 28.56 87 GLN B CA 1
ATOM 2949 C C . GLN B 1 78 ? 117.280 -6.890 5.657 1.00 31.16 87 GLN B C 1
ATOM 2950 O O . GLN B 1 78 ? 116.684 -6.248 6.529 1.00 31.05 87 GLN B O 1
ATOM 2956 N N . ILE B 1 79 ? 116.894 -8.106 5.252 1.00 28.99 88 ILE B N 1
ATOM 2957 C CA . ILE B 1 79 ? 115.748 -8.813 5.842 1.00 29.71 88 ILE B CA 1
ATOM 2958 C C . ILE B 1 79 ? 116.156 -10.202 6.312 1.00 30.62 88 ILE B C 1
ATOM 2959 O O . ILE B 1 79 ? 117.226 -10.695 5.948 1.00 29.55 88 ILE B O 1
ATOM 2964 N N . GLY B 1 80 ? 115.286 -10.843 7.083 1.00 29.29 89 GLY B N 1
ATOM 2965 C CA . GLY B 1 80 ? 115.502 -12.224 7.501 1.00 28.33 89 GLY B CA 1
ATOM 2966 C C . GLY B 1 80 ? 114.989 -13.154 6.413 1.00 32.48 89 GLY B C 1
ATOM 2967 O O . GLY B 1 80 ? 114.014 -12.841 5.710 1.00 34.06 89 GLY B O 1
ATOM 2968 N N . ILE B 1 81 ? 115.658 -14.296 6.234 1.00 29.94 90 ILE B N 1
ATOM 2969 C CA . ILE B 1 81 ? 115.286 -15.282 5.209 1.00 31.40 90 ILE B CA 1
ATOM 2970 C C . ILE B 1 81 ? 113.803 -15.700 5.273 1.00 36.51 90 ILE B C 1
ATOM 2971 O O . ILE B 1 81 ? 113.222 -16.027 4.232 1.00 38.42 90 ILE B O 1
ATOM 2976 N N . ALA B 1 82 ? 113.211 -15.727 6.490 1.00 32.29 91 ALA B N 1
ATOM 2977 C CA . ALA B 1 82 ? 111.818 -16.152 6.674 1.00 34.60 91 ALA B CA 1
ATOM 2978 C C . ALA B 1 82 ? 110.795 -15.049 6.362 1.00 36.21 91 ALA B C 1
ATOM 2979 O O . ALA B 1 82 ? 109.608 -15.344 6.292 1.00 37.37 91 ALA B O 1
ATOM 2981 N N . ASP B 1 83 ? 111.253 -13.776 6.174 1.00 32.98 92 ASP B N 1
ATOM 2982 C CA . ASP B 1 83 ? 110.355 -12.694 5.737 1.00 34.67 92 ASP B CA 1
ATOM 2983 C C . ASP B 1 83 ? 110.358 -12.591 4.218 1.00 37.52 92 ASP B C 1
ATOM 2984 O O . ASP B 1 83 ? 109.469 -11.954 3.641 1.00 37.35 92 ASP B O 1
ATOM 2989 N N . GLU B 1 84 ? 111.381 -13.187 3.565 1.00 34.32 93 GLU B N 1
ATOM 2990 C CA . GLU B 1 84 ? 111.517 -13.140 2.099 1.00 34.86 93 GLU B CA 1
ATOM 2991 C C . GLU B 1 84 ? 110.273 -13.704 1.357 1.00 40.84 93 GLU B C 1
ATOM 2992 O O . GLU B 1 84 ? 109.783 -13.019 0.441 1.00 41.65 93 GLU B O 1
ATOM 2998 N N . PRO B 1 85 ? 109.689 -14.871 1.728 1.00 37.66 94 PRO B N 1
ATOM 2999 C CA . PRO B 1 85 ? 108.501 -15.341 0.981 1.00 39.27 94 PRO B CA 1
ATOM 3000 C C . PRO B 1 85 ? 107.320 -14.369 1.013 1.00 43.31 94 PRO B C 1
ATOM 3001 O O . PRO B 1 85 ? 106.776 -14.070 -0.050 1.00 43.77 94 PRO B O 1
ATOM 3005 N N . GLN B 1 86 ? 106.939 -13.848 2.205 1.00 39.97 95 GLN B N 1
ATOM 3006 C CA . GLN B 1 86 ? 105.800 -12.927 2.308 1.00 41.80 95 GLN B CA 1
ATOM 3007 C C . GLN B 1 86 ? 106.084 -11.559 1.654 1.00 44.50 95 GLN B C 1
ATOM 3008 O O . GLN B 1 86 ? 105.165 -10.975 1.069 1.00 44.11 95 GLN B O 1
ATOM 3014 N N . ALA B 1 87 ? 107.350 -11.079 1.708 1.00 38.99 96 ALA B N 1
ATOM 3015 C CA . ALA B 1 87 ? 107.736 -9.817 1.060 1.00 38.28 96 ALA B CA 1
ATOM 3016 C C . ALA B 1 87 ? 107.656 -9.974 -0.462 1.00 42.90 96 ALA B C 1
ATOM 3017 O O . ALA B 1 87 ? 107.082 -9.112 -1.135 1.00 43.20 96 ALA B O 1
ATOM 3019 N N . LYS B 1 88 ? 108.171 -11.103 -0.999 1.00 40.51 97 LYS B N 1
ATOM 3020 C CA . LYS B 1 88 ? 108.128 -11.419 -2.440 1.00 41.76 97 LYS B CA 1
ATOM 3021 C C . LYS B 1 88 ? 106.673 -11.551 -2.946 1.00 46.53 97 LYS B C 1
ATOM 3022 O O . LYS B 1 88 ? 106.347 -11.040 -4.021 1.00 45.39 97 LYS B O 1
ATOM 3028 N N . ALA B 1 89 ? 105.805 -12.214 -2.157 1.00 45.50 98 ALA B N 1
ATOM 3029 C CA . ALA B 1 89 ? 104.381 -12.419 -2.490 1.00 46.59 98 ALA B CA 1
ATOM 3030 C C . ALA B 1 89 ? 103.603 -11.104 -2.494 1.00 50.71 98 ALA B C 1
ATOM 3031 O O . ALA B 1 89 ? 102.688 -10.942 -3.297 1.00 50.15 98 ALA B O 1
ATOM 3033 N N . ALA B 1 90 ? 103.973 -10.169 -1.601 1.00 46.96 99 ALA B N 1
ATOM 3034 C CA . ALA B 1 90 ? 103.344 -8.853 -1.493 1.00 47.27 99 ALA B CA 1
ATOM 3035 C C . ALA B 1 90 ? 103.847 -7.858 -2.552 1.00 49.70 99 ALA B C 1
ATOM 3036 O O . ALA B 1 90 ? 103.402 -6.710 -2.563 1.00 49.83 99 ALA B O 1
ATOM 3038 N N . GLY B 1 91 ? 104.749 -8.308 -3.430 1.00 44.75 100 GLY B N 1
ATOM 3039 C CA . GLY B 1 91 ? 105.325 -7.486 -4.494 1.00 44.20 100 GLY B CA 1
ATOM 3040 C C . GLY B 1 91 ? 106.248 -6.391 -3.983 1.00 46.77 100 GLY B C 1
ATOM 3041 O O . GLY B 1 91 ? 106.342 -5.322 -4.595 1.00 45.82 100 GLY B O 1
ATOM 3042 N N . VAL B 1 92 ? 106.957 -6.659 -2.861 1.00 41.77 101 VAL B N 1
ATOM 3043 C CA . VAL B 1 92 ? 107.859 -5.693 -2.217 1.00 39.59 101 VAL B CA 1
ATOM 3044 C C . VAL B 1 92 ? 109.290 -5.828 -2.745 1.00 42.56 101 VAL B C 1
ATOM 3045 O O . VAL B 1 92 ? 110.068 -4.874 -2.628 1.00 40.69 101 VAL B O 1
ATOM 3049 N N . LEU B 1 93 ? 109.616 -6.977 -3.390 1.00 39.79 102 LEU B N 1
ATOM 3050 C CA . LEU B 1 93 ? 110.993 -7.246 -3.837 1.00 38.58 102 LEU B CA 1
ATOM 3051 C C . LEU B 1 93 ? 111.236 -7.311 -5.343 1.00 44.41 102 LEU B C 1
ATOM 3052 O O . LEU B 1 93 ? 110.496 -7.962 -6.095 1.00 45.51 102 LEU B O 1
ATOM 3057 N N . GLU B 1 94 ? 112.345 -6.687 -5.765 1.00 40.57 103 GLU B N 1
ATOM 3058 C CA . GLU B 1 94 ? 112.842 -6.738 -7.135 1.00 41.06 103 GLU B CA 1
ATOM 3059 C C . GLU B 1 94 ? 113.486 -8.112 -7.347 1.00 44.47 103 GLU B C 1
ATOM 3060 O O . GLU B 1 94 ? 114.151 -8.633 -6.437 1.00 42.20 103 GLU B O 1
ATOM 3066 N N . LYS B 1 95 ? 113.331 -8.685 -8.545 1.00 43.76 104 LYS B N 1
ATOM 3067 C CA . LYS B 1 95 ? 114.019 -9.947 -8.847 1.00 43.96 104 LYS B CA 1
ATOM 3068 C C . LYS B 1 95 ? 115.479 -9.547 -9.081 1.00 48.29 104 LYS B C 1
ATOM 3069 O O . LYS B 1 95 ? 115.745 -8.536 -9.742 1.00 48.00 104 LYS B O 1
ATOM 3075 N N . LEU B 1 96 ? 116.411 -10.274 -8.477 1.00 44.23 105 LEU B N 1
ATOM 3076 C CA . LEU B 1 96 ? 117.820 -9.937 -8.629 1.00 44.64 105 LEU B CA 1
ATOM 3077 C C . LEU B 1 96 ? 118.366 -10.453 -9.961 1.00 52.91 105 LEU B C 1
ATOM 3078 O O . LEU B 1 96 ? 117.806 -11.398 -10.521 1.00 53.44 105 LEU B O 1
ATOM 3083 N N . ASP B 1 97 ? 119.464 -9.839 -10.460 1.00 51.93 106 ASP B N 1
ATOM 3084 C CA . ASP B 1 97 ? 120.149 -10.261 -11.689 1.00 53.85 106 ASP B CA 1
ATOM 3085 C C . ASP B 1 97 ? 120.532 -11.740 -11.543 1.00 60.68 106 ASP B C 1
ATOM 3086 O O . ASP B 1 97 ? 120.803 -12.184 -10.417 1.00 58.16 106 ASP B O 1
ATOM 3091 N N . PRO B 1 98 ? 120.496 -12.523 -12.651 1.00 61.66 107 PRO B N 1
ATOM 3092 C CA . PRO B 1 98 ? 120.734 -13.974 -12.544 1.00 62.79 107 PRO B CA 1
ATOM 3093 C C . PRO B 1 98 ? 121.981 -14.448 -11.785 1.00 66.69 107 PRO B C 1
ATOM 3094 O O . PRO B 1 98 ? 121.849 -15.313 -10.916 1.00 66.84 107 PRO B O 1
ATOM 3098 N N . ASP B 1 99 ? 123.179 -13.938 -12.131 1.00 62.53 108 ASP B N 1
ATOM 3099 C CA . ASP B 1 99 ? 124.407 -14.413 -11.500 1.00 61.21 108 ASP B CA 1
ATOM 3100 C C . ASP B 1 99 ? 124.997 -13.409 -10.496 1.00 59.50 108 ASP B C 1
ATOM 3101 O O . ASP B 1 99 ? 126.215 -13.204 -10.477 1.00 58.58 108 ASP B O 1
ATOM 3106 N N . ILE B 1 100 ? 124.128 -12.822 -9.625 1.00 52.53 109 ILE B N 1
ATOM 3107 C CA . ILE B 1 100 ? 124.544 -11.878 -8.564 1.00 50.82 109 ILE B CA 1
ATOM 3108 C C . ILE B 1 100 ? 125.651 -12.512 -7.707 1.00 51.91 109 ILE B C 1
ATOM 3109 O O . ILE B 1 100 ? 126.677 -11.895 -7.431 1.00 52.38 109 ILE B O 1
ATOM 3114 N N . VAL B 1 101 ? 125.454 -13.777 -7.352 1.00 47.06 110 VAL B N 1
ATOM 3115 C CA . VAL B 1 101 ? 126.417 -14.592 -6.626 1.00 45.34 110 VAL B CA 1
ATOM 3116 C C . VAL B 1 101 ? 126.424 -15.951 -7.282 1.00 50.26 110 VAL B C 1
ATOM 3117 O O . VAL B 1 101 ? 125.507 -16.278 -8.036 1.00 48.64 110 VAL B O 1
ATOM 3121 N N . ASN B 1 102 ? 127.441 -16.747 -6.961 1.00 48.95 111 ASN B N 1
ATOM 3122 C CA . ASN B 1 102 ? 127.544 -18.141 -7.354 1.00 51.09 111 ASN B CA 1
ATOM 3123 C C . ASN B 1 102 ? 126.936 -18.876 -6.151 1.00 54.15 111 ASN B C 1
ATOM 3124 O O . ASN B 1 102 ? 127.504 -18.825 -5.059 1.00 53.07 111 ASN B O 1
ATOM 3129 N N . LYS B 1 103 ? 125.749 -19.507 -6.333 1.00 52.35 112 LYS B N 1
ATOM 3130 C CA . LYS B 1 103 ? 125.028 -20.206 -5.247 1.00 50.82 112 LYS B CA 1
ATOM 3131 C C . LYS B 1 103 ? 125.869 -21.291 -4.525 1.00 50.96 112 LYS B C 1
ATOM 3132 O O . LYS B 1 103 ? 125.654 -21.519 -3.332 1.00 48.80 112 LYS B O 1
ATOM 3138 N N . ALA B 1 104 ? 126.878 -21.879 -5.219 1.00 48.23 113 ALA B N 1
ATOM 3139 C CA . ALA B 1 104 ? 127.794 -22.886 -4.652 1.00 47.94 113 ALA B CA 1
ATOM 3140 C C . ALA B 1 104 ? 128.630 -22.333 -3.472 1.00 50.42 113 ALA B C 1
ATOM 3141 O O . ALA B 1 104 ? 129.031 -23.095 -2.592 1.00 49.90 113 ALA B O 1
ATOM 3143 N N . ASP B 1 105 ? 128.849 -20.999 -3.436 1.00 45.90 114 ASP B N 1
ATOM 3144 C CA . ASP B 1 105 ? 129.601 -20.331 -2.370 1.00 44.03 114 ASP B CA 1
ATOM 3145 C C . ASP B 1 105 ? 128.756 -20.058 -1.120 1.00 44.92 114 ASP B C 1
ATOM 3146 O O . ASP B 1 105 ? 129.306 -19.626 -0.118 1.00 43.61 114 ASP B O 1
ATOM 3151 N N . PHE B 1 106 ? 127.433 -20.252 -1.187 1.00 40.79 115 PHE B N 1
ATOM 3152 C CA . PHE B 1 106 ? 126.550 -19.946 -0.057 1.00 39.28 115 PHE B CA 1
ATOM 3153 C C . PHE B 1 106 ? 125.816 -21.191 0.461 1.00 45.25 115 PHE B C 1
ATOM 3154 O O . PHE B 1 106 ? 125.710 -22.167 -0.285 1.00 46.56 115 PHE B O 1
ATOM 3162 N N . PRO B 1 107 ? 125.299 -21.199 1.722 1.00 42.40 116 PRO B N 1
ATOM 3163 C CA . PRO B 1 107 ? 124.562 -22.385 2.191 1.00 43.20 116 PRO B CA 1
ATOM 3164 C C . PRO B 1 107 ? 123.371 -22.715 1.283 1.00 47.54 116 PRO B C 1
ATOM 3165 O O . PRO B 1 107 ? 122.815 -21.808 0.644 1.00 44.66 116 PRO B O 1
ATOM 3169 N N . PRO B 1 108 ? 122.984 -24.011 1.149 1.00 47.95 117 PRO B N 1
ATOM 3170 C CA . PRO B 1 108 ? 121.839 -24.327 0.275 1.00 47.93 117 PRO B CA 1
ATOM 3171 C C . PRO B 1 108 ? 120.556 -23.660 0.774 1.00 48.55 117 PRO B C 1
ATOM 3172 O O . PRO B 1 108 ? 120.344 -23.577 1.983 1.00 46.85 117 PRO B O 1
ATOM 3176 N N . GLY B 1 109 ? 119.784 -23.112 -0.160 1.00 45.48 118 GLY B N 1
ATOM 3177 C CA . GLY B 1 109 ? 118.538 -22.401 0.103 1.00 45.15 118 GLY B CA 1
ATOM 3178 C C . GLY B 1 109 ? 118.700 -20.962 0.583 1.00 45.18 118 GLY B C 1
ATOM 3179 O O . GLY B 1 109 ? 117.706 -20.236 0.686 1.00 44.81 118 GLY B O 1
ATOM 3180 N N . SER B 1 110 ? 119.947 -20.524 0.851 1.00 38.57 119 SER B N 1
ATOM 3181 C CA . SER B 1 110 ? 120.222 -19.170 1.376 1.00 35.70 119 SER B CA 1
ATOM 3182 C C . SER B 1 110 ? 120.219 -18.057 0.312 1.00 39.91 119 SER B C 1
ATOM 3183 O O . SER B 1 110 ? 120.328 -16.869 0.663 1.00 38.09 119 SER B O 1
ATOM 3186 N N . VAL B 1 111 ? 120.111 -18.428 -0.978 1.00 37.56 120 VAL B N 1
ATOM 3187 C CA . VAL B 1 111 ? 120.061 -17.475 -2.079 1.00 37.90 120 VAL B CA 1
ATOM 3188 C C . VAL B 1 111 ? 118.812 -17.799 -2.901 1.00 43.43 120 VAL B C 1
ATOM 3189 O O . VAL B 1 111 ? 118.681 -18.926 -3.395 1.00 44.86 120 VAL B O 1
ATOM 3193 N N . THR B 1 112 ? 117.879 -16.841 -3.003 1.00 39.47 121 THR B N 1
ATOM 3194 C CA . THR B 1 112 ? 116.648 -17.032 -3.800 1.00 39.96 121 THR B CA 1
ATOM 3195 C C . THR B 1 112 ? 116.754 -16.095 -5.011 1.00 45.52 121 THR B C 1
ATOM 3196 O O . THR B 1 112 ? 117.767 -15.401 -5.148 1.00 45.04 121 THR B O 1
ATOM 3200 N N . ASP B 1 113 ? 115.706 -16.034 -5.868 1.00 42.06 122 ASP B N 1
ATOM 3201 C CA . ASP B 1 113 ? 115.709 -15.109 -7.007 1.00 42.44 122 ASP B CA 1
ATOM 3202 C C . ASP B 1 113 ? 115.583 -13.626 -6.542 1.00 44.09 122 ASP B C 1
ATOM 3203 O O . ASP B 1 113 ? 115.690 -12.722 -7.365 1.00 43.42 122 ASP B O 1
ATOM 3208 N N . SER B 1 114 ? 115.318 -13.396 -5.232 1.00 39.16 123 SER B N 1
ATOM 3209 C CA . SER B 1 114 ? 115.075 -12.056 -4.668 1.00 37.22 123 SER B CA 1
ATOM 3210 C C . SER B 1 114 ? 115.856 -11.741 -3.396 1.00 38.88 123 SER B C 1
ATOM 3211 O O . SER B 1 114 ? 115.605 -10.709 -2.760 1.00 37.02 123 SER B O 1
ATOM 3214 N N . PHE B 1 115 ? 116.794 -12.615 -3.007 1.00 35.79 124 PHE B N 1
ATOM 3215 C CA . PHE B 1 115 ? 117.510 -12.470 -1.740 1.00 34.09 124 PHE B CA 1
ATOM 3216 C C . PHE B 1 115 ? 118.861 -13.143 -1.800 1.00 38.03 124 PHE B C 1
ATOM 3217 O O . PHE B 1 115 ? 118.975 -14.261 -2.315 1.00 36.96 124 PHE B O 1
ATOM 3225 N N . VAL B 1 116 ? 119.871 -12.474 -1.249 1.00 35.05 125 VAL B N 1
ATOM 3226 C CA . VAL B 1 116 ? 121.248 -12.993 -1.148 1.00 34.46 125 VAL B CA 1
ATOM 3227 C C . VAL B 1 116 ? 121.638 -12.951 0.334 1.00 36.28 125 VAL B C 1
ATOM 3228 O O . VAL B 1 116 ? 121.696 -11.857 0.922 1.00 35.06 125 VAL B O 1
ATOM 3232 N N . ALA B 1 117 ? 121.921 -14.139 0.927 1.00 32.28 126 ALA B N 1
ATOM 3233 C CA . ALA B 1 117 ? 122.334 -14.233 2.331 1.00 31.18 126 ALA B CA 1
ATOM 3234 C C . ALA B 1 117 ? 123.620 -13.440 2.571 1.00 34.14 126 ALA B C 1
ATOM 3235 O O . ALA B 1 117 ? 124.488 -13.354 1.680 1.00 33.90 126 ALA B O 1
ATOM 3237 N N . ASN B 1 118 ? 123.742 -12.839 3.770 1.00 30.85 127 ASN B N 1
ATOM 3238 C CA . ASN B 1 118 ? 124.994 -12.196 4.154 1.00 30.08 127 ASN B CA 1
ATOM 3239 C C . ASN B 1 118 ? 125.552 -12.839 5.437 1.00 33.76 127 ASN B C 1
ATOM 3240 O O . ASN B 1 118 ? 126.733 -12.670 5.722 1.00 34.19 127 ASN B O 1
ATOM 3245 N N . SER B 1 119 ? 124.705 -13.587 6.208 1.00 29.64 128 SER B N 1
ATOM 3246 C CA . SER B 1 119 ? 125.157 -14.152 7.487 1.00 28.16 128 SER B CA 1
ATOM 3247 C C . SER B 1 119 ? 124.205 -15.192 8.057 1.00 31.25 128 SER B C 1
ATOM 3248 O O . SER B 1 119 ? 123.027 -15.257 7.674 1.00 30.95 128 SER B O 1
ATOM 3251 N N . ASN B 1 120 ? 124.730 -15.966 8.999 1.00 30.38 129 ASN B N 1
ATOM 3252 C CA . ASN B 1 120 ? 123.987 -16.857 9.885 1.00 30.03 129 ASN B CA 1
ATOM 3253 C C . ASN B 1 120 ? 124.132 -16.288 11.290 1.00 33.74 129 ASN B C 1
ATOM 3254 O O . ASN B 1 120 ? 125.185 -15.739 11.642 1.00 31.57 129 ASN B O 1
ATOM 3259 N N . TYR B 1 121 ? 123.064 -16.441 12.083 1.00 30.31 130 TYR B N 1
ATOM 3260 C CA . TYR B 1 121 ? 122.980 -15.976 13.459 1.00 29.56 130 TYR B CA 1
ATOM 3261 C C . TYR B 1 121 ? 122.078 -16.916 14.237 1.00 31.59 130 TYR B C 1
ATOM 3262 O O . TYR B 1 121 ? 121.446 -17.807 13.644 1.00 31.38 130 TYR B O 1
ATOM 3271 N N . SER B 1 122 ? 121.986 -16.709 15.553 1.00 27.56 131 SER B N 1
ATOM 3272 C CA . SER B 1 122 ? 121.124 -17.546 16.394 1.00 27.99 131 SER B CA 1
ATOM 3273 C C . SER B 1 122 ? 120.168 -16.685 17.189 1.00 30.20 131 SER B C 1
ATOM 3274 O O . SER B 1 122 ? 120.538 -15.596 17.631 1.00 28.61 131 SER B O 1
ATOM 3277 N N . THR B 1 123 ? 118.943 -17.175 17.371 1.00 29.10 132 THR B N 1
ATOM 3278 C CA . THR B 1 123 ? 117.929 -16.599 18.256 1.00 27.01 132 THR B CA 1
ATOM 3279 C C . THR B 1 123 ? 118.036 -17.540 19.457 1.00 31.88 132 THR B C 1
ATOM 3280 O O . THR B 1 123 ? 117.663 -18.717 19.352 1.00 30.68 132 THR B O 1
ATOM 3284 N N . LEU B 1 124 ? 118.628 -17.059 20.545 1.00 29.59 133 LEU B N 1
ATOM 3285 C CA . LEU B 1 124 ? 118.994 -17.912 21.671 1.00 29.09 133 LEU B CA 1
ATOM 3286 C C . LEU B 1 124 ? 118.573 -17.377 23.036 1.00 31.54 133 LEU B C 1
ATOM 3287 O O . LEU B 1 124 ? 118.132 -16.229 23.140 1.00 29.78 133 LEU B O 1
ATOM 3292 N N . ILE B 1 125 ? 118.769 -18.202 24.084 1.00 29.64 134 ILE B N 1
ATOM 3293 C CA . ILE B 1 125 ? 118.428 -17.900 25.475 1.00 28.38 134 ILE B CA 1
ATOM 3294 C C . ILE B 1 125 ? 119.648 -17.314 26.180 1.00 31.29 134 ILE B C 1
ATOM 3295 O O . ILE B 1 125 ? 120.690 -17.960 26.222 1.00 30.80 134 ILE B O 1
ATOM 3300 N N . ALA B 1 126 ? 119.476 -16.160 26.822 1.00 28.00 135 ALA B N 1
ATOM 3301 C CA . ALA B 1 126 ? 120.506 -15.554 27.666 1.00 28.22 135 ALA B CA 1
ATOM 3302 C C . ALA B 1 126 ? 119.885 -15.300 29.022 1.00 32.28 135 ALA B C 1
ATOM 3303 O O . ALA B 1 126 ? 118.678 -15.039 29.099 1.00 32.94 135 ALA B O 1
ATOM 3305 N N . TRP B 1 127 ? 120.684 -15.384 30.090 1.00 30.04 136 TRP B N 1
ATOM 3306 C CA . TRP B 1 127 ? 120.157 -15.141 31.423 1.00 29.61 136 TRP B CA 1
ATOM 3307 C C . TRP B 1 127 ? 121.081 -14.286 32.244 1.00 32.54 136 TRP B C 1
ATOM 3308 O O . TRP B 1 127 ? 122.303 -14.236 32.011 1.00 30.97 136 TRP B O 1
ATOM 3319 N N . ASN B 1 128 ? 120.490 -13.658 33.248 1.00 30.47 137 ASN B N 1
ATOM 3320 C CA . ASN B 1 128 ? 121.152 -12.759 34.158 1.00 30.58 137 ASN B CA 1
ATOM 3321 C C . ASN B 1 128 ? 121.871 -13.586 35.237 1.00 31.70 137 ASN B C 1
ATOM 3322 O O . ASN B 1 128 ? 121.217 -14.275 36.032 1.00 31.70 137 ASN B O 1
ATOM 3327 N N . LYS B 1 129 ? 123.219 -13.480 35.301 1.00 28.80 138 LYS B N 1
ATOM 3328 C CA . LYS B 1 129 ? 124.001 -14.222 36.312 1.00 30.11 138 LYS B CA 1
ATOM 3329 C C . LYS B 1 129 ? 123.814 -13.660 37.726 1.00 33.29 138 LYS B C 1
ATOM 3330 O O . LYS B 1 129 ? 124.015 -14.375 38.692 1.00 33.18 138 LYS B O 1
ATOM 3336 N N . LYS B 1 130 ? 123.424 -12.380 37.850 1.00 30.82 139 LYS B N 1
ATOM 3337 C CA . LYS B 1 130 ? 123.137 -11.834 39.168 1.00 32.17 139 LYS B CA 1
ATOM 3338 C C . LYS B 1 130 ? 121.918 -12.580 39.727 1.00 35.61 139 LYS B C 1
ATOM 3339 O O . LYS B 1 130 ? 121.935 -12.973 40.889 1.00 35.76 139 LYS B O 1
ATOM 3345 N N . THR B 1 131 ? 120.926 -12.867 38.875 1.00 32.08 140 THR B N 1
ATOM 3346 C CA . THR B 1 131 ? 119.703 -13.526 39.325 1.00 32.74 140 THR B CA 1
ATOM 3347 C C . THR B 1 131 ? 119.866 -15.027 39.606 1.00 35.28 140 THR B C 1
ATOM 3348 O O . THR B 1 131 ? 119.422 -15.502 40.642 1.00 35.51 140 THR B O 1
ATOM 3352 N N . TYR B 1 132 ? 120.430 -15.764 38.645 1.00 32.77 141 TYR B N 1
ATOM 3353 C CA . TYR B 1 132 ? 120.516 -17.220 38.675 1.00 32.60 141 TYR B CA 1
ATOM 3354 C C . TYR B 1 132 ? 121.897 -17.811 38.846 1.00 34.65 141 TYR B C 1
ATOM 3355 O O . TYR B 1 132 ? 121.994 -19.033 39.007 1.00 33.72 141 TYR B O 1
ATOM 3364 N N . GLY B 1 133 ? 122.942 -16.982 38.747 1.00 31.47 142 GLY B N 1
ATOM 3365 C CA . GLY B 1 133 ? 124.317 -17.481 38.806 1.00 33.36 142 GLY B CA 1
ATOM 3366 C C . GLY B 1 133 ? 124.560 -18.348 37.582 1.00 37.95 142 GLY B C 1
ATOM 3367 O O . GLY B 1 133 ? 124.021 -18.073 36.503 1.00 37.06 142 GLY B O 1
ATOM 3368 N N . ASP B 1 134 ? 125.319 -19.422 37.756 1.00 35.28 143 ASP B N 1
ATOM 3369 C CA . ASP B 1 134 ? 125.585 -20.360 36.666 1.00 36.11 143 ASP B CA 1
ATOM 3370 C C . ASP B 1 134 ? 124.383 -21.282 36.425 1.00 43.04 143 ASP B C 1
ATOM 3371 O O . ASP B 1 134 ? 124.301 -21.903 35.366 1.00 45.23 143 ASP B O 1
ATOM 3376 N N . ASN B 1 135 ? 123.432 -21.332 37.378 1.00 39.85 144 ASN B N 1
ATOM 3377 C CA . ASN B 1 135 ? 122.271 -22.218 37.297 1.00 41.13 144 ASN B CA 1
ATOM 3378 C C . ASN B 1 135 ? 121.066 -21.525 36.637 1.00 40.90 144 ASN B C 1
ATOM 3379 O O . ASN B 1 135 ? 119.963 -21.465 37.193 1.00 40.47 144 ASN B O 1
ATOM 3384 N N . GLY B 1 136 ? 121.304 -21.013 35.437 1.00 37.46 145 GLY B N 1
ATOM 3385 C CA . GLY B 1 136 ? 120.270 -20.353 34.654 1.00 35.05 145 GLY B CA 1
ATOM 3386 C C . GLY B 1 136 ? 119.526 -21.323 33.758 1.00 38.80 145 GLY B C 1
ATOM 3387 O O . GLY B 1 136 ? 119.844 -22.523 33.733 1.00 37.96 145 GLY B O 1
ATOM 3388 N N . PRO B 1 137 ? 118.512 -20.826 33.017 1.00 36.67 146 PRO B N 1
ATOM 3389 C CA . PRO B 1 137 ? 117.777 -21.706 32.083 1.00 37.40 146 PRO B CA 1
ATOM 3390 C C . PRO B 1 137 ? 118.675 -22.154 30.926 1.00 42.58 146 PRO B C 1
ATOM 3391 O O . PRO B 1 137 ? 119.358 -21.335 30.313 1.00 41.58 146 PRO B O 1
ATOM 3395 N N . LYS B 1 138 ? 118.686 -23.448 30.629 1.00 41.35 147 LYS B N 1
ATOM 3396 C CA . LYS B 1 138 ? 119.561 -23.954 29.565 1.00 40.96 147 LYS B CA 1
ATOM 3397 C C . LYS B 1 138 ? 118.800 -24.635 28.418 1.00 41.91 147 LYS B C 1
ATOM 3398 O O . LYS B 1 138 ? 119.404 -25.364 27.635 1.00 40.60 147 LYS B O 1
ATOM 3404 N N . SER B 1 139 ? 117.478 -24.413 28.343 1.00 37.99 148 SER B N 1
ATOM 3405 C CA . SER B 1 139 ? 116.567 -25.006 27.349 1.00 36.98 148 SER B CA 1
ATOM 3406 C C . SER B 1 139 ? 115.297 -24.162 27.291 1.00 38.19 148 SER B C 1
ATOM 3407 O O . SER B 1 139 ? 115.066 -23.368 28.200 1.00 35.91 148 SER B O 1
ATOM 3410 N N . MET B 1 140 ? 114.454 -24.342 26.243 1.00 35.67 149 MET B N 1
ATOM 3411 C CA . MET B 1 140 ? 113.179 -23.599 26.164 1.00 35.88 149 MET B CA 1
ATOM 3412 C C . MET B 1 140 ? 112.223 -24.048 27.250 1.00 39.54 149 MET B C 1
ATOM 3413 O O . MET B 1 140 ? 111.476 -23.219 27.765 1.00 38.27 149 MET B O 1
ATOM 3418 N N . ALA B 1 141 ? 112.239 -25.365 27.621 1.00 39.16 150 ALA B N 1
ATOM 3419 C CA . ALA B 1 141 ? 111.404 -25.846 28.716 1.00 40.36 150 ALA B CA 1
ATOM 3420 C C . ALA B 1 141 ? 111.758 -25.015 29.978 1.00 42.78 150 ALA B C 1
ATOM 3421 O O . ALA B 1 141 ? 110.856 -24.483 30.623 1.00 43.30 150 ALA B O 1
ATOM 3423 N N . ASP B 1 142 ? 113.068 -24.819 30.251 1.00 38.42 151 ASP B N 1
ATOM 3424 C CA . ASP B 1 142 ? 113.547 -24.032 31.397 1.00 38.75 151 ASP B CA 1
ATOM 3425 C C . ASP B 1 142 ? 113.106 -22.571 31.285 1.00 40.44 151 ASP B C 1
ATOM 3426 O O . ASP B 1 142 ? 112.660 -22.000 32.273 1.00 40.04 151 ASP B O 1
ATOM 3431 N N . PHE B 1 143 ? 113.227 -21.974 30.085 1.00 35.86 152 PHE B N 1
ATOM 3432 C CA . PHE B 1 143 ? 112.843 -20.579 29.857 1.00 35.31 152 PHE B CA 1
ATOM 3433 C C . PHE B 1 143 ? 111.372 -20.364 30.222 1.00 40.02 152 PHE B C 1
ATOM 3434 O O . PHE B 1 143 ? 111.035 -19.360 30.839 1.00 38.16 152 PHE B O 1
ATOM 3442 N N . PHE B 1 144 ? 110.503 -21.329 29.861 1.00 38.96 153 PHE B N 1
ATOM 3443 C CA . PHE B 1 144 ? 109.060 -21.215 30.093 1.00 39.64 153 PHE B CA 1
ATOM 3444 C C . PHE B 1 144 ? 108.644 -21.670 31.486 1.00 45.83 153 PHE B C 1
ATOM 3445 O O . PHE B 1 144 ? 107.469 -21.538 31.849 1.00 46.68 153 PHE B O 1
ATOM 3453 N N . ASP B 1 145 ? 109.606 -22.177 32.277 1.00 42.87 154 ASP B N 1
ATOM 3454 C CA . ASP B 1 145 ? 109.331 -22.703 33.617 1.00 43.55 154 ASP B CA 1
ATOM 3455 C C . ASP B 1 145 ? 109.473 -21.621 34.681 1.00 45.58 154 ASP B C 1
ATOM 3456 O O . ASP B 1 145 ? 110.537 -21.476 35.286 1.00 44.24 154 ASP B O 1
ATOM 3461 N N . VAL B 1 146 ? 108.369 -20.905 34.945 1.00 44.63 155 VAL B N 1
ATOM 3462 C CA . VAL B 1 146 ? 108.322 -19.788 35.899 1.00 46.25 155 VAL B CA 1
ATOM 3463 C C . VAL B 1 146 ? 108.414 -20.279 37.356 1.00 52.10 155 VAL B C 1
ATOM 3464 O O . VAL B 1 146 ? 108.855 -19.533 38.232 1.00 51.92 155 VAL B O 1
ATOM 3468 N N . LYS B 1 147 ? 108.043 -21.541 37.608 1.00 49.90 156 LYS B N 1
ATOM 3469 C CA . LYS B 1 147 ? 108.159 -22.113 38.937 1.00 50.27 156 LYS B CA 1
ATOM 3470 C C . LYS B 1 147 ? 109.626 -22.433 39.254 1.00 53.37 156 LYS B C 1
ATOM 3471 O O . LYS B 1 147 ? 110.101 -22.034 40.310 1.00 53.87 156 LYS B O 1
ATOM 3477 N N . LYS B 1 148 ? 110.346 -23.131 38.349 1.00 49.93 157 LYS B N 1
ATOM 3478 C CA . LYS B 1 148 ? 111.746 -23.485 38.578 1.00 49.40 157 LYS B CA 1
ATOM 3479 C C . LYS B 1 148 ? 112.665 -22.268 38.438 1.00 50.78 157 LYS B C 1
ATOM 3480 O O . LYS B 1 148 ? 113.619 -22.133 39.214 1.00 49.63 157 LYS B O 1
ATOM 3486 N N . PHE B 1 149 ? 112.349 -21.361 37.475 1.00 44.27 158 PHE B N 1
ATOM 3487 C CA . PHE B 1 149 ? 113.128 -20.147 37.248 1.00 41.88 158 PHE B CA 1
ATOM 3488 C C . PHE B 1 149 ? 112.246 -18.904 37.332 1.00 45.50 158 PHE B C 1
ATOM 3489 O O . PHE B 1 149 ? 111.891 -18.347 36.289 1.00 44.89 158 PHE B O 1
ATOM 3497 N N . PRO B 1 150 ? 111.870 -18.444 38.548 1.00 43.67 159 PRO B N 1
ATOM 3498 C CA . PRO B 1 150 ? 111.060 -17.214 38.643 1.00 43.27 159 PRO B CA 1
ATOM 3499 C C . PRO B 1 150 ? 111.854 -16.026 38.125 1.00 43.93 159 PRO B C 1
ATOM 3500 O O . PRO B 1 150 ? 113.072 -15.967 38.307 1.00 41.68 159 PRO B O 1
ATOM 3504 N N . GLY B 1 151 ? 111.172 -15.102 37.482 1.00 39.58 160 GLY B N 1
ATOM 3505 C CA . GLY B 1 151 ? 111.844 -13.915 36.986 1.00 38.38 160 GLY B CA 1
ATOM 3506 C C . GLY B 1 151 ? 111.233 -13.290 35.758 1.00 41.52 160 GLY B C 1
ATOM 3507 O O . GLY B 1 151 ? 110.323 -13.849 35.134 1.00 41.42 160 GLY B O 1
ATOM 3508 N N . LYS B 1 152 ? 111.746 -12.113 35.428 1.00 37.57 161 LYS B N 1
ATOM 3509 C CA . LYS B 1 152 ? 111.297 -11.301 34.311 1.00 36.91 161 LYS B CA 1
ATOM 3510 C C . LYS B 1 152 ? 111.871 -11.828 33.007 1.00 38.65 161 LYS B C 1
ATOM 3511 O O . LYS B 1 152 ? 113.095 -11.897 32.854 1.00 37.56 161 LYS B O 1
ATOM 3517 N N . ARG B 1 153 ? 110.986 -12.175 32.068 1.00 36.42 162 ARG B N 1
ATOM 3518 C CA . ARG B 1 153 ? 111.328 -12.626 30.716 1.00 34.93 162 ARG B CA 1
ATOM 3519 C C . ARG B 1 153 ? 111.206 -11.477 29.708 1.00 37.03 162 ARG B C 1
ATOM 3520 O O . ARG B 1 153 ? 110.361 -10.594 29.863 1.00 37.17 162 ARG B O 1
ATOM 3528 N N . ALA B 1 154 ? 112.021 -11.519 28.642 1.00 31.91 163 ALA B N 1
ATOM 3529 C CA . ALA B 1 154 ? 111.868 -10.602 27.529 1.00 30.97 163 ALA B CA 1
ATOM 3530 C C . ALA B 1 154 ? 111.852 -11.406 26.227 1.00 34.57 163 ALA B C 1
ATOM 3531 O O . ALA B 1 154 ? 112.680 -12.293 26.039 1.00 33.15 163 ALA B O 1
ATOM 3533 N N . LEU B 1 155 ? 110.827 -11.159 25.380 1.00 33.43 164 LEU B N 1
ATOM 3534 C CA . LEU B 1 155 ? 110.698 -11.803 24.079 1.00 33.25 164 LEU B CA 1
ATOM 3535 C C . LEU B 1 155 ? 110.600 -10.716 22.986 1.00 34.50 164 LEU B C 1
ATOM 3536 O O . LEU B 1 155 ? 110.347 -9.560 23.284 1.00 33.85 164 LEU B O 1
ATOM 3541 N N . TRP B 1 156 ? 110.839 -11.087 21.732 1.00 31.30 165 TRP B N 1
ATOM 3542 C CA . TRP B 1 156 ? 110.753 -10.148 20.613 1.00 30.32 165 TRP B CA 1
ATOM 3543 C C . TRP B 1 156 ? 109.280 -9.749 20.396 1.00 33.77 165 TRP B C 1
ATOM 3544 O O . TRP B 1 156 ? 108.374 -10.546 20.689 1.00 33.91 165 TRP B O 1
ATOM 3555 N N . ASN B 1 157 ? 109.031 -8.547 19.831 1.00 31.47 166 ASN B N 1
ATOM 3556 C CA . ASN B 1 157 ? 107.651 -8.154 19.543 1.00 33.44 166 ASN B CA 1
ATOM 3557 C C . ASN B 1 157 ? 107.221 -8.650 18.134 1.00 39.52 166 ASN B C 1
ATOM 3558 O O . ASN B 1 157 ? 106.152 -8.265 17.638 1.00 41.39 166 ASN B O 1
ATOM 3563 N N . GLN B 1 158 ? 108.099 -9.423 17.463 1.00 33.19 167 GLN B N 1
ATOM 3564 C CA . GLN B 1 158 ? 107.807 -10.046 16.168 1.00 32.64 167 GLN B CA 1
ATOM 3565 C C . GLN B 1 158 ? 107.903 -11.570 16.363 1.00 35.39 167 GLN B C 1
ATOM 3566 O O . GLN B 1 158 ? 108.619 -12.011 17.273 1.00 33.33 167 GLN B O 1
ATOM 3572 N N . PRO B 1 159 ? 107.180 -12.393 15.568 1.00 33.94 168 PRO B N 1
ATOM 3573 C CA . PRO B 1 159 ? 107.045 -13.828 15.916 1.00 33.81 168 PRO B CA 1
ATOM 3574 C C . PRO B 1 159 ? 108.109 -14.829 15.480 1.00 36.14 168 PRO B C 1
ATOM 3575 O O . PRO B 1 159 ? 108.087 -15.931 16.027 1.00 35.12 168 PRO B O 1
ATOM 3579 N N . ILE B 1 160 ? 108.965 -14.520 14.484 1.00 34.88 169 ILE B N 1
ATOM 3580 C CA . ILE B 1 160 ? 109.981 -15.493 14.021 1.00 33.98 169 ILE B CA 1
ATOM 3581 C C . ILE B 1 160 ? 110.924 -15.892 15.166 1.00 35.60 169 ILE B C 1
ATOM 3582 O O . ILE B 1 160 ? 111.606 -15.043 15.748 1.00 32.93 169 ILE B O 1
ATOM 3587 N N . GLY B 1 161 ? 110.916 -17.185 15.486 1.00 36.09 170 GLY B N 1
ATOM 3588 C CA . GLY B 1 161 ? 111.717 -17.730 16.582 1.00 35.64 170 GLY B CA 1
ATOM 3589 C C . GLY B 1 161 ? 110.932 -17.832 17.876 1.00 40.11 170 GLY B C 1
ATOM 3590 O O . GLY B 1 161 ? 111.223 -18.691 18.709 1.00 42.10 170 GLY B O 1
ATOM 3591 N N . MET B 1 162 ? 109.907 -16.991 18.046 1.00 34.74 171 MET B N 1
ATOM 3592 C CA . MET B 1 162 ? 109.061 -16.950 19.250 1.00 33.21 171 MET B CA 1
ATOM 3593 C C . MET B 1 162 ? 107.998 -18.056 19.258 1.00 39.82 171 MET B C 1
ATOM 3594 O O . MET B 1 162 ? 107.799 -18.696 20.297 1.00 41.38 171 MET B O 1
ATOM 3599 N N . ILE B 1 163 ? 107.318 -18.290 18.110 1.00 37.88 172 ILE B N 1
ATOM 3600 C CA . ILE B 1 163 ? 106.312 -19.360 17.980 1.00 39.66 172 ILE B CA 1
ATOM 3601 C C . ILE B 1 163 ? 107.011 -20.715 18.177 1.00 43.59 172 ILE B C 1
ATOM 3602 O O . ILE B 1 163 ? 106.514 -21.587 18.904 1.00 43.40 172 ILE B O 1
ATOM 3607 N N . GLU B 1 164 ? 108.162 -20.888 17.505 1.00 39.60 173 GLU B N 1
ATOM 3608 C CA . GLU B 1 164 ? 108.958 -22.113 17.572 1.00 39.03 173 GLU B CA 1
ATOM 3609 C C . GLU B 1 164 ? 109.470 -22.373 18.989 1.00 40.79 173 GLU B C 1
ATOM 3610 O O . GLU B 1 164 ? 109.530 -23.536 19.402 1.00 38.05 173 GLU B O 1
ATOM 3616 N N . ALA B 1 165 ? 109.833 -21.286 19.734 1.00 38.98 174 ALA B N 1
ATOM 3617 C CA . ALA B 1 165 ? 110.310 -21.383 21.132 1.00 38.76 174 ALA B CA 1
ATOM 3618 C C . ALA B 1 165 ? 109.241 -22.064 21.985 1.00 44.39 174 ALA B C 1
ATOM 3619 O O . ALA B 1 165 ? 109.562 -22.970 22.755 1.00 43.51 174 ALA B O 1
ATOM 3621 N N . ALA B 1 166 ? 107.963 -21.667 21.795 1.00 41.14 175 ALA B N 1
ATOM 3622 C CA . ALA B 1 166 ? 106.828 -22.238 22.505 1.00 42.41 175 ALA B CA 1
ATOM 3623 C C . ALA B 1 166 ? 106.639 -23.722 22.150 1.00 46.81 175 ALA B C 1
ATOM 3624 O O . ALA B 1 166 ? 106.424 -24.531 23.059 1.00 46.86 175 ALA B O 1
ATOM 3626 N N . ALA B 1 167 ? 106.780 -24.088 20.845 1.00 42.94 176 ALA B N 1
ATOM 3627 C CA . ALA B 1 167 ? 106.690 -25.484 20.392 1.00 44.29 176 ALA B CA 1
ATOM 3628 C C . ALA B 1 167 ? 107.762 -26.319 21.110 1.00 45.86 176 ALA B C 1
ATOM 3629 O O . ALA B 1 167 ? 107.430 -27.359 21.672 1.00 46.94 176 ALA B O 1
ATOM 3631 N N . LEU B 1 168 ? 109.022 -25.812 21.183 1.00 39.48 177 LEU B N 1
ATOM 3632 C CA . LEU B 1 168 ? 110.112 -26.508 21.899 1.00 39.12 177 LEU B CA 1
ATOM 3633 C C . LEU B 1 168 ? 109.835 -26.658 23.408 1.00 44.60 177 LEU B C 1
ATOM 3634 O O . LEU B 1 168 ? 110.113 -27.714 23.988 1.00 46.01 177 LEU B O 1
ATOM 3639 N N . ALA B 1 169 ? 109.311 -25.586 24.040 1.00 41.17 178 ALA B N 1
ATOM 3640 C CA . ALA B 1 169 ? 108.935 -25.576 25.462 1.00 42.22 178 ALA B CA 1
ATOM 3641 C C . ALA B 1 169 ? 107.886 -26.666 25.788 1.00 47.74 178 ALA B C 1
ATOM 3642 O O . ALA B 1 169 ? 107.922 -27.254 26.870 1.00 47.11 178 ALA B O 1
ATOM 3644 N N . LEU B 1 170 ? 106.987 -26.948 24.829 1.00 45.52 179 LEU B N 1
ATOM 3645 C CA . LEU B 1 170 ? 105.946 -27.970 24.942 1.00 48.33 179 LEU B CA 1
ATOM 3646 C C . LEU B 1 170 ? 106.509 -29.411 24.876 1.00 51.86 179 LEU B C 1
ATOM 3647 O O . LEU B 1 170 ? 105.769 -30.366 25.080 1.00 51.67 179 LEU B O 1
ATOM 3652 N N . GLY B 1 171 ? 107.803 -29.541 24.594 1.00 48.19 180 GLY B N 1
ATOM 3653 C CA . GLY B 1 171 ? 108.479 -30.833 24.534 1.00 49.61 180 GLY B CA 1
ATOM 3654 C C . GLY B 1 171 ? 108.732 -31.348 23.137 1.00 53.20 180 GLY B C 1
ATOM 3655 O O . GLY B 1 171 ? 109.177 -32.485 22.978 1.00 53.74 180 GLY B O 1
ATOM 3656 N N . THR B 1 172 ? 108.465 -30.519 22.110 1.00 47.79 181 THR B N 1
ATOM 3657 C CA . THR B 1 172 ? 108.671 -30.914 20.717 1.00 47.25 181 THR B CA 1
ATOM 3658 C C . THR B 1 172 ? 110.165 -31.082 20.456 1.00 48.57 181 THR B C 1
ATOM 3659 O O . THR B 1 172 ? 110.912 -30.144 20.711 1.00 47.26 181 THR B O 1
ATOM 3663 N N . PRO B 1 173 ? 110.629 -32.241 19.941 1.00 46.74 182 PRO B N 1
ATOM 3664 C CA . PRO B 1 173 ? 112.063 -32.366 19.631 1.00 45.79 182 PRO B CA 1
ATOM 3665 C C . PRO B 1 173 ? 112.475 -31.327 18.573 1.00 48.64 182 PRO B C 1
ATOM 3666 O O . PRO B 1 173 ? 111.654 -30.956 17.720 1.00 46.59 182 PRO B O 1
ATOM 3670 N N . ARG B 1 174 ? 113.720 -30.811 18.664 1.00 46.42 183 ARG B N 1
ATOM 3671 C CA . ARG B 1 174 ? 114.235 -29.783 17.735 1.00 45.31 183 ARG B CA 1
ATOM 3672 C C . ARG B 1 174 ? 114.036 -30.146 16.264 1.00 49.59 183 ARG B C 1
ATOM 3673 O O . ARG B 1 174 ? 113.717 -29.266 15.473 1.00 48.48 183 ARG B O 1
ATOM 3681 N N . ASP B 1 175 ? 114.192 -31.436 15.911 1.00 47.20 184 ASP B N 1
ATOM 3682 C CA . ASP B 1 175 ? 114.037 -31.888 14.528 1.00 47.82 184 ASP B CA 1
ATOM 3683 C C . ASP B 1 175 ? 112.557 -32.013 14.074 1.00 51.69 184 ASP B C 1
ATOM 3684 O O . ASP B 1 175 ? 112.302 -32.348 12.913 1.00 52.14 184 ASP B O 1
ATOM 3689 N N . LYS B 1 176 ? 111.594 -31.722 14.977 1.00 46.97 185 LYS B N 1
ATOM 3690 C CA . LYS B 1 176 ? 110.152 -31.866 14.717 1.00 46.89 185 LYS B CA 1
ATOM 3691 C C . LYS B 1 176 ? 109.348 -30.560 14.881 1.00 48.60 185 LYS B C 1
ATOM 3692 O O . LYS B 1 176 ? 108.113 -30.576 14.740 1.00 48.03 185 LYS B O 1
ATOM 3698 N N . VAL B 1 177 ? 110.038 -29.443 15.194 1.00 44.06 186 VAL B N 1
ATOM 3699 C CA . VAL B 1 177 ? 109.435 -28.121 15.407 1.00 43.67 186 VAL B CA 1
ATOM 3700 C C . VAL B 1 177 ? 108.348 -27.784 14.380 1.00 45.91 186 VAL B C 1
ATOM 3701 O O . VAL B 1 177 ? 107.220 -27.465 14.759 1.00 46.57 186 VAL B O 1
ATOM 3705 N N . TYR B 1 178 ? 108.683 -27.871 13.088 1.00 42.22 187 TYR B N 1
ATOM 3706 C CA . TYR B 1 178 ? 107.770 -27.477 12.022 1.00 42.03 187 TYR B CA 1
ATOM 3707 C C . TYR B 1 178 ? 106.760 -28.553 11.655 1.00 46.93 187 TYR B C 1
ATOM 3708 O O . TYR B 1 178 ? 105.707 -28.220 11.125 1.00 48.01 187 TYR B O 1
ATOM 3717 N N . GLU B 1 179 ? 107.028 -29.811 12.001 1.00 45.44 188 GLU B N 1
ATOM 3718 C CA . GLU B 1 179 ? 106.037 -30.878 11.804 1.00 48.24 188 GLU B CA 1
ATOM 3719 C C . GLU B 1 179 ? 104.927 -30.606 12.823 1.00 53.55 188 GLU B C 1
ATOM 3720 O O . GLU B 1 179 ? 103.758 -30.708 12.487 1.00 56.03 188 GLU B O 1
ATOM 3726 N N . PHE B 1 180 ? 105.302 -30.190 14.058 1.00 49.61 189 PHE B N 1
ATOM 3727 C CA . PHE B 1 180 ? 104.349 -29.877 15.127 1.00 49.57 189 PHE B CA 1
ATOM 3728 C C . PHE B 1 180 ? 103.497 -28.669 14.738 1.00 52.08 189 PHE B C 1
ATOM 3729 O O . PHE B 1 180 ? 102.274 -28.696 14.913 1.00 52.83 189 PHE B O 1
ATOM 3737 N N . LEU B 1 181 ? 104.154 -27.613 14.221 1.00 46.33 190 LEU B N 1
ATOM 3738 C CA . LEU B 1 181 ? 103.508 -26.372 13.814 1.00 45.31 190 LEU B CA 1
ATOM 3739 C C . LEU B 1 181 ? 102.753 -26.460 12.478 1.00 49.78 190 LEU B C 1
ATOM 3740 O O . LEU B 1 181 ? 102.104 -25.485 12.093 1.00 48.66 190 LEU B O 1
ATOM 3745 N N . SER B 1 182 ? 102.803 -27.621 11.784 1.00 48.96 191 SER B N 1
ATOM 3746 C CA . SER B 1 182 ? 102.115 -27.783 10.500 1.00 50.26 191 SER B CA 1
ATOM 3747 C C . SER B 1 182 ? 100.601 -28.019 10.651 1.00 57.71 191 SER B C 1
ATOM 3748 O O . SER B 1 182 ? 99.865 -27.958 9.662 1.00 58.04 191 SER B O 1
ATOM 3751 N N . THR B 1 183 ? 100.142 -28.278 11.887 1.00 55.80 192 THR B N 1
ATOM 3752 C CA . THR B 1 183 ? 98.723 -28.489 12.177 1.00 57.95 192 THR B CA 1
ATOM 3753 C C . THR B 1 183 ? 98.149 -27.255 12.870 1.00 61.06 192 THR B C 1
ATOM 3754 O O . THR B 1 183 ? 98.878 -26.552 13.581 1.00 57.81 192 THR B O 1
ATOM 3758 N N . GLU B 1 184 ? 96.826 -27.046 12.738 1.00 60.68 193 GLU B N 1
ATOM 3759 C CA . GLU B 1 184 ? 96.109 -25.966 13.423 1.00 60.96 193 GLU B CA 1
ATOM 3760 C C . GLU B 1 184 ? 96.203 -26.194 14.950 1.00 63.16 193 GLU B C 1
ATOM 3761 O O . GLU B 1 184 ? 96.381 -25.229 15.699 1.00 61.04 193 GLU B O 1
ATOM 3767 N N . GLU B 1 185 ? 96.147 -27.482 15.382 1.00 59.73 194 GLU B N 1
ATOM 3768 C CA . GLU B 1 185 ? 96.263 -27.913 16.782 1.00 60.24 194 GLU B CA 1
ATOM 3769 C C . GLU B 1 185 ? 97.596 -27.486 17.397 1.00 62.44 194 GLU B C 1
ATOM 3770 O O . GLU B 1 185 ? 97.608 -26.878 18.469 1.00 61.09 194 GLU B O 1
ATOM 3776 N N . GLY B 1 186 ? 98.695 -27.764 16.693 1.00 57.48 195 GLY B N 1
ATOM 3777 C CA . GLY B 1 186 ? 100.041 -27.390 17.122 1.00 54.21 195 GLY B CA 1
ATOM 3778 C C . GLY B 1 186 ? 100.225 -25.887 17.198 1.00 56.99 195 GLY B C 1
ATOM 3779 O O . GLY B 1 186 ? 100.796 -25.378 18.173 1.00 55.03 195 GLY B O 1
ATOM 3780 N N . ARG B 1 187 ? 99.731 -25.166 16.172 1.00 54.07 196 ARG B N 1
ATOM 3781 C CA . ARG B 1 187 ? 99.838 -23.697 16.106 1.00 53.13 196 ARG B CA 1
ATOM 3782 C C . ARG B 1 187 ? 99.095 -23.045 17.274 1.00 58.76 196 ARG B C 1
ATOM 3783 O O . ARG B 1 187 ? 99.657 -22.167 17.934 1.00 57.08 196 ARG B O 1
ATOM 3791 N N . LYS B 1 188 ? 97.863 -23.523 17.560 1.00 58.07 197 LYS B N 1
ATOM 3792 C CA . LYS B 1 188 ? 97.045 -23.043 18.678 1.00 58.03 197 LYS B CA 1
ATOM 3793 C C . LYS B 1 188 ? 97.701 -23.335 20.030 1.00 60.14 197 LYS B C 1
ATOM 3794 O O . LYS B 1 188 ? 97.660 -22.477 20.910 1.00 59.25 197 LYS B O 1
ATOM 3800 N N . ALA B 1 189 ? 98.326 -24.525 20.177 1.00 56.55 198 ALA B N 1
ATOM 3801 C CA . ALA B 1 189 ? 99.020 -24.966 21.393 1.00 55.61 198 ALA B CA 1
ATOM 3802 C C . ALA B 1 189 ? 100.251 -24.097 21.664 1.00 55.59 198 ALA B C 1
ATOM 3803 O O . ALA B 1 189 ? 100.544 -23.810 22.824 1.00 53.37 198 ALA B O 1
ATOM 3805 N N . ALA B 1 190 ? 100.977 -23.708 20.594 1.00 52.12 199 ALA B N 1
ATOM 3806 C CA . ALA B 1 190 ? 102.165 -22.842 20.668 1.00 49.44 199 ALA B CA 1
ATOM 3807 C C . ALA B 1 190 ? 101.756 -21.462 21.179 1.00 54.30 199 ALA B C 1
ATOM 3808 O O . ALA B 1 190 ? 102.426 -20.916 22.054 1.00 53.42 199 ALA B O 1
ATOM 3810 N N . ILE B 1 191 ? 100.623 -20.925 20.666 1.00 53.55 200 ILE B N 1
ATOM 3811 C CA . ILE B 1 191 ? 100.088 -19.618 21.060 1.00 53.59 200 ILE B CA 1
ATOM 3812 C C . ILE B 1 191 ? 99.574 -19.675 22.512 1.00 57.77 200 ILE B C 1
ATOM 3813 O O . ILE B 1 191 ? 99.816 -18.735 23.274 1.00 56.50 200 ILE B O 1
ATOM 3818 N N . ALA B 1 192 ? 98.936 -20.799 22.906 1.00 55.92 201 ALA B N 1
ATOM 3819 C CA . ALA B 1 192 ? 98.452 -21.009 24.270 1.00 56.34 201 ALA B CA 1
ATOM 3820 C C . ALA B 1 192 ? 99.621 -21.010 25.260 1.00 58.36 201 ALA B C 1
ATOM 3821 O O . ALA B 1 192 ? 99.492 -20.447 26.349 1.00 59.66 201 ALA B O 1
ATOM 3823 N N . LYS B 1 193 ? 100.767 -21.619 24.871 1.00 50.78 202 LYS B N 1
ATOM 3824 C CA . LYS B 1 193 ? 101.976 -21.684 25.689 1.00 48.50 202 LYS B CA 1
ATOM 3825 C C . LYS B 1 193 ? 102.571 -20.282 25.879 1.00 49.99 202 LYS B C 1
ATOM 3826 O O . LYS B 1 193 ? 102.999 -19.948 26.987 1.00 48.39 202 LYS B O 1
ATOM 3832 N N . LEU B 1 194 ? 102.587 -19.463 24.807 1.00 45.34 203 LEU B N 1
ATOM 3833 C CA . LEU B 1 194 ? 103.085 -18.092 24.870 1.00 43.85 203 LEU B CA 1
ATOM 3834 C C . LEU B 1 194 ? 102.168 -17.242 25.757 1.00 50.03 203 LEU B C 1
ATOM 3835 O O . LEU B 1 194 ? 102.658 -16.410 26.522 1.00 49.24 203 LEU B O 1
ATOM 3840 N N . THR B 1 195 ? 100.838 -17.462 25.658 1.00 49.13 204 THR B N 1
ATOM 3841 C CA . THR B 1 195 ? 99.825 -16.785 26.471 1.00 50.71 204 THR B CA 1
ATOM 3842 C C . THR B 1 195 ? 100.054 -17.097 27.963 1.00 53.63 204 THR B C 1
ATOM 3843 O O . THR B 1 195 ? 99.976 -16.196 28.793 1.00 52.68 204 THR B O 1
ATOM 3847 N N . GLU B 1 196 ? 100.367 -18.360 28.286 1.00 51.94 205 GLU B N 1
ATOM 3848 C CA . GLU B 1 196 ? 100.658 -18.829 29.646 1.00 53.06 205 GLU B CA 1
ATOM 3849 C C . GLU B 1 196 ? 101.907 -18.105 30.212 1.00 53.30 205 GLU B C 1
ATOM 3850 O O . GLU B 1 196 ? 101.934 -17.742 31.388 1.00 51.49 205 GLU B O 1
ATOM 3856 N N . LEU B 1 197 ? 102.932 -17.904 29.370 1.00 47.62 206 LEU B N 1
ATOM 3857 C CA . LEU B 1 197 ? 104.166 -17.232 29.790 1.00 45.21 206 LEU B CA 1
ATOM 3858 C C . LEU B 1 197 ? 104.014 -15.713 29.879 1.00 47.11 206 LEU B C 1
ATOM 3859 O O . LEU B 1 197 ? 104.656 -15.094 30.733 1.00 45.29 206 LEU B O 1
ATOM 3864 N N . ALA B 1 198 ? 103.168 -15.116 29.002 1.00 44.74 207 ALA B N 1
ATOM 3865 C CA . ALA B 1 198 ? 102.965 -13.665 28.865 1.00 44.45 207 ALA B CA 1
ATOM 3866 C C . ALA B 1 198 ? 102.914 -12.856 30.186 1.00 48.59 207 ALA B C 1
ATOM 3867 O O . ALA B 1 198 ? 103.593 -11.831 30.213 1.00 46.04 207 ALA B O 1
ATOM 3869 N N . PRO B 1 199 ? 102.242 -13.277 31.299 1.00 50.09 208 PRO B N 1
ATOM 3870 C CA . PRO B 1 199 ? 102.284 -12.459 32.532 1.00 50.74 208 PRO B CA 1
ATOM 3871 C C . PRO B 1 199 ? 103.682 -12.275 33.130 1.00 51.48 208 PRO B C 1
ATOM 3872 O O . PRO B 1 199 ? 103.895 -11.304 33.851 1.00 51.32 208 PRO B O 1
ATOM 3876 N N . SER B 1 200 ? 104.630 -13.188 32.817 1.00 45.16 209 SER B N 1
ATOM 3877 C CA . SER B 1 200 ? 106.015 -13.111 33.296 1.00 43.52 209 SER B CA 1
ATOM 3878 C C . SER B 1 200 ? 106.927 -12.369 32.318 1.00 45.32 209 SER B C 1
ATOM 3879 O O . SER B 1 200 ? 108.134 -12.241 32.586 1.00 42.68 209 SER B O 1
ATOM 3882 N N . VAL B 1 201 ? 106.359 -11.896 31.177 1.00 41.25 210 VAL B N 1
ATOM 3883 C CA . VAL B 1 201 ? 107.118 -11.154 30.163 1.00 39.59 210 VAL B CA 1
ATOM 3884 C C . VAL B 1 201 ? 107.054 -9.677 30.513 1.00 43.25 210 VAL B C 1
ATOM 3885 O O . VAL B 1 201 ? 106.010 -9.047 30.319 1.00 44.76 210 VAL B O 1
ATOM 3889 N N . SER B 1 202 ? 108.154 -9.128 31.046 1.00 38.45 211 SER B N 1
ATOM 3890 C CA . SER B 1 202 ? 108.218 -7.712 31.453 1.00 39.03 211 SER B CA 1
ATOM 3891 C C . SER B 1 202 ? 108.368 -6.737 30.279 1.00 42.96 211 SER B C 1
ATOM 3892 O O . SER B 1 202 ? 107.940 -5.578 30.370 1.00 42.66 211 SER B O 1
ATOM 3895 N N . VAL B 1 203 ? 109.025 -7.170 29.196 1.00 38.03 212 VAL B N 1
ATOM 3896 C CA . VAL B 1 203 ? 109.274 -6.286 28.039 1.00 37.77 212 VAL B CA 1
ATOM 3897 C C . VAL B 1 203 ? 109.220 -7.125 26.759 1.00 39.72 212 VAL B C 1
ATOM 3898 O O . VAL B 1 203 ? 109.802 -8.217 26.706 1.00 38.09 212 VAL B O 1
ATOM 3902 N N . TRP B 1 204 ? 108.548 -6.592 25.733 1.00 35.96 213 TRP B N 1
ATOM 3903 C CA . TRP B 1 204 ? 108.515 -7.165 24.399 1.00 35.30 213 TRP B CA 1
ATOM 3904 C C . TRP B 1 204 ? 109.492 -6.271 23.615 1.00 36.48 213 TRP B C 1
ATOM 3905 O O . TRP B 1 204 ? 109.130 -5.166 23.180 1.00 33.55 213 TRP B O 1
ATOM 3916 N N . TRP B 1 205 ? 110.766 -6.692 23.565 1.00 32.61 214 TRP B N 1
ATOM 3917 C CA . TRP B 1 205 ? 111.811 -5.880 22.954 1.00 31.99 214 TRP B CA 1
ATOM 3918 C C . TRP B 1 205 ? 111.602 -5.737 21.454 1.00 34.02 214 TRP B C 1
ATOM 3919 O O . TRP B 1 205 ? 111.089 -6.652 20.812 1.00 33.30 214 TRP B O 1
ATOM 3930 N N . GLU B 1 206 ? 111.955 -4.568 20.911 1.00 31.07 215 GLU B N 1
ATOM 3931 C CA . GLU B 1 206 ? 111.703 -4.257 19.497 1.00 31.28 215 GLU B CA 1
ATOM 3932 C C . GLU B 1 206 ? 112.936 -4.259 18.588 1.00 36.60 215 GLU B C 1
ATOM 3933 O O . GLU B 1 206 ? 112.799 -4.487 17.380 1.00 40.35 215 GLU B O 1
ATOM 3939 N N . SER B 1 207 ? 114.113 -3.956 19.137 1.00 29.31 216 SER B N 1
ATOM 3940 C CA . SER B 1 207 ? 115.332 -3.916 18.341 1.00 27.96 216 SER B CA 1
ATOM 3941 C C . SER B 1 207 ? 116.447 -4.643 19.071 1.00 28.74 216 SER B C 1
ATOM 3942 O O . SER B 1 207 ? 116.409 -4.776 20.301 1.00 27.54 216 SER B O 1
ATOM 3945 N N . GLY B 1 208 ? 117.453 -5.075 18.315 1.00 26.84 217 GLY B N 1
ATOM 3946 C CA . GLY B 1 208 ? 118.623 -5.731 18.892 1.00 26.71 217 GLY B CA 1
ATOM 3947 C C . GLY B 1 208 ? 119.355 -4.828 19.878 1.00 29.30 217 GLY B C 1
ATOM 3948 O O . GLY B 1 208 ? 119.790 -5.289 20.940 1.00 28.29 217 GLY B O 1
ATOM 3949 N N . ALA B 1 209 ? 119.469 -3.501 19.553 1.00 26.56 218 ALA B N 1
ATOM 3950 C CA . ALA B 1 209 ? 120.130 -2.565 20.454 1.00 27.77 218 ALA B CA 1
ATOM 3951 C C . ALA B 1 209 ? 119.356 -2.438 21.773 1.00 30.05 218 ALA B C 1
ATOM 3952 O O . ALA B 1 209 ? 119.970 -2.375 22.838 1.00 28.33 218 ALA B O 1
ATOM 3954 N N . GLN B 1 210 ? 118.014 -2.410 21.705 1.00 27.95 219 GLN B N 1
ATOM 3955 C CA . GLN B 1 210 ? 117.203 -2.338 22.915 1.00 28.39 219 GLN B CA 1
ATOM 3956 C C . GLN B 1 210 ? 117.431 -3.592 23.759 1.00 30.41 219 GLN B C 1
ATOM 3957 O O . GLN B 1 210 ? 117.614 -3.475 24.971 1.00 27.55 219 GLN B O 1
ATOM 3963 N N . ALA B 1 211 ? 117.459 -4.773 23.120 1.00 26.88 220 ALA B N 1
ATOM 3964 C CA . ALA B 1 211 ? 117.703 -6.051 23.821 1.00 26.16 220 ALA B CA 1
ATOM 3965 C C . ALA B 1 211 ? 119.061 -6.011 24.517 1.00 29.37 220 ALA B C 1
ATOM 3966 O O . ALA B 1 211 ? 119.152 -6.360 25.706 1.00 29.26 220 ALA B O 1
ATOM 3968 N N . ALA B 1 212 ? 120.099 -5.545 23.798 1.00 26.86 221 ALA B N 1
ATOM 3969 C CA . ALA B 1 212 ? 121.454 -5.442 24.355 1.00 26.64 221 ALA B CA 1
ATOM 3970 C C . ALA B 1 212 ? 121.438 -4.479 25.585 1.00 29.12 221 ALA B C 1
ATOM 3971 O O . ALA B 1 212 ? 122.104 -4.755 26.593 1.00 27.81 221 ALA B O 1
ATOM 3973 N N . GLN B 1 213 ? 120.663 -3.376 25.507 1.00 27.29 222 GLN B N 1
ATOM 3974 C CA . GLN B 1 213 ? 120.601 -2.411 26.607 1.00 28.42 222 GLN B CA 1
ATOM 3975 C C . GLN B 1 213 ? 119.918 -3.035 27.833 1.00 30.38 222 GLN B C 1
ATOM 3976 O O . GLN B 1 213 ? 120.386 -2.838 28.956 1.00 29.63 222 GLN B O 1
ATOM 3982 N N . LEU B 1 214 ? 118.829 -3.790 27.612 1.00 29.14 223 LEU B N 1
ATOM 3983 C CA . LEU B 1 214 ? 118.125 -4.506 28.711 1.00 29.59 223 LEU B CA 1
ATOM 3984 C C . LEU B 1 214 ? 119.116 -5.415 29.453 1.00 31.84 223 LEU B C 1
ATOM 3985 O O . LEU B 1 214 ? 119.133 -5.429 30.673 1.00 32.15 223 LEU B O 1
ATOM 3990 N N . ILE B 1 215 ? 119.977 -6.103 28.691 1.00 27.89 224 ILE B N 1
ATOM 3991 C CA . ILE B 1 215 ? 121.025 -7.009 29.192 1.00 26.86 224 ILE B CA 1
ATOM 3992 C C . ILE B 1 215 ? 122.081 -6.232 29.978 1.00 30.74 224 ILE B C 1
ATOM 3993 O O . ILE B 1 215 ? 122.342 -6.554 31.143 1.00 30.70 224 ILE B O 1
ATOM 3998 N N . LYS B 1 216 ? 122.625 -5.158 29.377 1.00 28.62 225 LYS B N 1
ATOM 3999 C CA . LYS B 1 216 ? 123.622 -4.324 30.047 1.00 27.52 225 LYS B CA 1
ATOM 4000 C C . LYS B 1 216 ? 123.100 -3.731 31.370 1.00 31.13 225 LYS B C 1
ATOM 4001 O O . LYS B 1 216 ? 123.826 -3.720 32.363 1.00 31.26 225 LYS B O 1
ATOM 4007 N N . ASP B 1 217 ? 121.826 -3.316 31.409 1.00 28.10 226 ASP B N 1
ATOM 4008 C CA . ASP B 1 217 ? 121.245 -2.716 32.617 1.00 28.78 226 ASP B CA 1
ATOM 4009 C C . ASP B 1 217 ? 120.722 -3.746 33.620 1.00 33.39 226 ASP B C 1
ATOM 4010 O O . ASP B 1 217 ? 120.282 -3.353 34.711 1.00 34.34 226 ASP B O 1
ATOM 4015 N N . GLY B 1 218 ? 120.750 -5.034 33.243 1.00 30.81 227 GLY B N 1
ATOM 4016 C CA . GLY B 1 218 ? 120.217 -6.132 34.051 1.00 30.49 227 GLY B CA 1
ATOM 4017 C C . GLY B 1 218 ? 118.737 -5.945 34.331 1.00 36.27 227 GLY B C 1
ATOM 4018 O O . GLY B 1 218 ? 118.265 -6.300 35.411 1.00 38.17 227 GLY B O 1
ATOM 4019 N N . GLU B 1 219 ? 118.005 -5.325 33.378 1.00 32.53 228 GLU B N 1
ATOM 4020 C CA . GLU B 1 219 ? 116.574 -5.015 33.529 1.00 33.06 228 GLU B CA 1
ATOM 4021 C C . GLU B 1 219 ? 115.655 -6.229 33.367 1.00 36.26 228 GLU B C 1
ATOM 4022 O O . GLU B 1 219 ? 114.468 -6.154 33.719 1.00 37.16 228 GLU B O 1
ATOM 4028 N N . VAL B 1 220 ? 116.189 -7.327 32.832 1.00 32.15 229 VAL B N 1
ATOM 4029 C CA . VAL B 1 220 ? 115.476 -8.600 32.652 1.00 31.95 229 VAL B CA 1
ATOM 4030 C C . VAL B 1 220 ? 116.269 -9.705 33.334 1.00 33.78 229 VAL B C 1
ATOM 4031 O O . VAL B 1 220 ? 117.477 -9.544 33.541 1.00 31.26 229 VAL B O 1
ATOM 4035 N N . ASP B 1 221 ? 115.614 -10.840 33.613 1.00 31.03 230 ASP B N 1
ATOM 4036 C CA . ASP B 1 221 ? 116.294 -11.997 34.223 1.00 30.06 230 ASP B CA 1
ATOM 4037 C C . ASP B 1 221 ? 116.708 -12.996 33.176 1.00 32.81 230 ASP B C 1
ATOM 4038 O O . ASP B 1 221 ? 117.696 -13.709 33.348 1.00 32.74 230 ASP B O 1
ATOM 4043 N N . MET B 1 222 ? 115.950 -13.059 32.085 1.00 29.83 231 MET B N 1
ATOM 4044 C CA . MET B 1 222 ? 116.256 -13.944 30.961 1.00 28.27 231 MET B CA 1
ATOM 4045 C C . MET B 1 222 ? 115.612 -13.363 29.722 1.00 31.48 231 MET B C 1
ATOM 4046 O O . MET B 1 222 ? 114.621 -12.645 29.826 1.00 30.80 231 MET B O 1
ATOM 4051 N N . ILE B 1 223 ? 116.169 -13.675 28.556 1.00 29.02 232 ILE B N 1
ATOM 4052 C CA . ILE B 1 223 ? 115.696 -13.080 27.284 1.00 27.75 232 ILE B CA 1
ATOM 4053 C C . ILE B 1 223 ? 115.995 -14.014 26.139 1.00 31.26 232 ILE B C 1
ATOM 4054 O O . ILE B 1 223 ? 117.029 -14.698 26.147 1.00 28.71 232 ILE B O 1
ATOM 4059 N N . ILE B 1 224 ? 115.108 -14.025 25.155 1.00 29.81 233 ILE B N 1
ATOM 4060 C CA . ILE B 1 224 ? 115.363 -14.709 23.898 1.00 29.25 233 ILE B CA 1
ATOM 4061 C C . ILE B 1 224 ? 115.662 -13.579 22.915 1.00 31.55 233 ILE B C 1
ATOM 4062 O O . ILE B 1 224 ? 114.796 -12.729 22.636 1.00 30.64 233 ILE B O 1
ATOM 4067 N N . THR B 1 225 ? 116.905 -13.539 22.438 1.00 28.54 234 THR B N 1
ATOM 4068 C CA . THR B 1 225 ? 117.319 -12.519 21.458 1.00 27.70 234 THR B CA 1
ATOM 4069 C C . THR B 1 225 ? 118.483 -13.076 20.622 1.00 29.93 234 THR B C 1
ATOM 4070 O O . THR B 1 225 ? 118.848 -14.258 20.745 1.00 30.04 234 THR B O 1
ATOM 4074 N N . TRP B 1 226 ? 119.059 -12.221 19.783 1.00 27.94 235 TRP B N 1
ATOM 4075 C CA . TRP B 1 226 ? 120.087 -12.590 18.818 1.00 28.12 235 TRP B CA 1
ATOM 4076 C C . TRP B 1 226 ? 121.484 -12.630 19.456 1.00 29.87 235 TRP B C 1
ATOM 4077 O O . TRP B 1 226 ? 121.847 -11.732 20.216 1.00 28.81 235 TRP B O 1
ATOM 4088 N N . GLY B 1 227 ? 122.223 -13.703 19.163 1.00 27.95 236 GLY B N 1
ATOM 4089 C CA . GLY B 1 227 ? 123.548 -13.997 19.744 1.00 28.37 236 GLY B CA 1
ATOM 4090 C C . GLY B 1 227 ? 124.548 -12.851 19.695 1.00 30.95 236 GLY B C 1
ATOM 4091 O O . GLY B 1 227 ? 125.291 -12.630 20.658 1.00 29.71 236 GLY B O 1
ATOM 4092 N N . GLY B 1 228 ? 124.591 -12.149 18.561 1.00 27.02 237 GLY B N 1
ATOM 4093 C CA . GLY B 1 228 ? 125.501 -11.006 18.396 1.00 27.35 237 GLY B CA 1
ATOM 4094 C C . GLY B 1 228 ? 125.216 -9.875 19.358 1.00 29.29 237 GLY B C 1
ATOM 4095 O O . GLY B 1 228 ? 126.137 -9.315 19.973 1.00 27.63 237 GLY B O 1
ATOM 4096 N N . ARG B 1 229 ? 123.921 -9.590 19.556 1.00 25.47 238 ARG B N 1
ATOM 4097 C CA . ARG B 1 229 ? 123.491 -8.556 20.493 1.00 26.73 238 ARG B CA 1
ATOM 4098 C C . ARG B 1 229 ? 123.876 -8.961 21.924 1.00 28.42 238 ARG B C 1
ATOM 4099 O O . ARG B 1 229 ? 124.368 -8.123 22.689 1.00 26.22 238 ARG B O 1
ATOM 4107 N N . VAL B 1 230 ? 123.676 -10.253 22.261 1.00 26.17 239 VAL B N 1
ATOM 4108 C CA . VAL B 1 230 ? 124.002 -10.758 23.610 1.00 25.13 239 VAL B CA 1
ATOM 4109 C C . VAL B 1 230 ? 125.514 -10.680 23.856 1.00 28.10 239 VAL B C 1
ATOM 4110 O O . VAL B 1 230 ? 125.932 -10.152 24.889 1.00 27.62 239 VAL B O 1
ATOM 4114 N N . GLN B 1 231 ? 126.324 -11.231 22.940 1.00 25.96 240 GLN B N 1
ATOM 4115 C CA . GLN B 1 231 ? 127.779 -11.216 23.103 1.00 27.37 240 GLN B CA 1
ATOM 4116 C C . GLN B 1 231 ? 128.321 -9.773 23.216 1.00 30.64 240 GLN B C 1
ATOM 4117 O O . GLN B 1 231 ? 129.191 -9.505 24.058 1.00 28.40 240 GLN B O 1
ATOM 4123 N N . GLY B 1 232 ? 127.761 -8.864 22.416 1.00 27.93 241 GLY B N 1
ATOM 4124 C CA . GLY B 1 232 ? 128.135 -7.449 22.468 1.00 28.19 241 GLY B CA 1
ATOM 4125 C C . GLY B 1 232 ? 127.849 -6.820 23.820 1.00 30.76 241 GLY B C 1
ATOM 4126 O O . GLY B 1 232 ? 128.685 -6.081 24.349 1.00 30.88 241 GLY B O 1
ATOM 4127 N N . ALA B 1 233 ? 126.693 -7.154 24.427 1.00 26.65 242 ALA B N 1
ATOM 4128 C CA . ALA B 1 233 ? 126.348 -6.648 25.762 1.00 28.07 242 ALA B CA 1
ATOM 4129 C C . ALA B 1 233 ? 127.324 -7.195 26.828 1.00 31.26 242 ALA B C 1
ATOM 4130 O O . ALA B 1 233 ? 127.804 -6.429 27.659 1.00 29.91 242 ALA B O 1
ATOM 4132 N N . ILE B 1 234 ? 127.630 -8.496 26.765 1.00 26.84 243 ILE B N 1
ATOM 4133 C CA . ILE B 1 234 ? 128.589 -9.159 27.679 1.00 27.08 243 ILE B CA 1
ATOM 4134 C C . ILE B 1 234 ? 129.987 -8.511 27.513 1.00 31.10 243 ILE B C 1
ATOM 4135 O O . ILE B 1 234 ? 130.654 -8.220 28.513 1.00 31.20 243 ILE B O 1
ATOM 4140 N N . ASN B 1 235 ? 130.408 -8.247 26.249 1.00 29.38 244 ASN B N 1
ATOM 4141 C CA . ASN B 1 235 ? 131.698 -7.578 25.987 1.00 30.80 244 ASN B CA 1
ATOM 4142 C C . ASN B 1 235 ? 131.731 -6.188 26.632 1.00 35.97 244 ASN B C 1
ATOM 4143 O O . ASN B 1 235 ? 132.791 -5.739 27.088 1.00 36.54 244 ASN B O 1
ATOM 4148 N N . ASP B 1 236 ? 130.553 -5.541 26.700 1.00 31.12 245 ASP B N 1
ATOM 4149 C CA . ASP B 1 236 ? 130.369 -4.215 27.303 1.00 31.61 245 ASP B CA 1
ATOM 4150 C C . ASP B 1 236 ? 130.208 -4.260 28.832 1.00 36.62 245 ASP B C 1
ATOM 4151 O O . ASP B 1 236 ? 129.958 -3.228 29.461 1.00 38.26 245 ASP B O 1
ATOM 4156 N N . GLY B 1 237 ? 130.361 -5.446 29.411 1.00 32.58 246 GLY B N 1
ATOM 4157 C CA . GLY B 1 237 ? 130.331 -5.637 30.853 1.00 33.20 246 GLY B CA 1
ATOM 4158 C C . GLY B 1 237 ? 129.097 -6.281 31.452 1.00 34.62 246 GLY B C 1
ATOM 4159 O O . GLY B 1 237 ? 129.078 -6.447 32.668 1.00 33.51 246 GLY B O 1
ATOM 4160 N N . ALA B 1 238 ? 128.079 -6.668 30.630 1.00 29.88 247 ALA B N 1
ATOM 4161 C CA . ALA B 1 238 ? 126.853 -7.285 31.165 1.00 30.03 247 ALA B CA 1
ATOM 4162 C C . ALA B 1 238 ? 127.163 -8.621 31.844 1.00 33.57 247 ALA B C 1
ATOM 4163 O O . ALA B 1 238 ? 127.928 -9.427 31.312 1.00 33.10 247 ALA B O 1
ATOM 4165 N N . ASN B 1 239 ? 126.589 -8.831 33.027 1.00 31.01 248 ASN B N 1
ATOM 4166 C CA . ASN B 1 239 ? 126.794 -10.040 33.810 1.00 32.10 248 ASN B CA 1
ATOM 4167 C C . ASN B 1 239 ? 125.750 -11.078 33.425 1.00 34.30 248 ASN B C 1
ATOM 4168 O O . ASN B 1 239 ? 124.909 -11.482 34.250 1.00 34.99 248 ASN B O 1
ATOM 4173 N N . PHE B 1 240 ? 125.813 -11.505 32.147 1.00 29.49 249 PHE B N 1
ATOM 4174 C CA . PHE B 1 240 ? 124.917 -12.480 31.564 1.00 27.99 249 PHE B CA 1
ATOM 4175 C C . PHE B 1 240 ? 125.679 -13.641 30.986 1.00 33.31 249 PHE B C 1
ATOM 4176 O O . PHE B 1 240 ? 126.870 -13.542 30.696 1.00 31.77 249 PHE B O 1
ATOM 4184 N N . ALA B 1 241 ? 124.976 -14.743 30.804 1.00 32.06 250 ALA B N 1
ATOM 4185 C CA . ALA B 1 241 ? 125.511 -15.944 30.171 1.00 31.35 250 ALA B CA 1
ATOM 4186 C C . ALA B 1 241 ? 124.473 -16.377 29.160 1.00 31.44 250 ALA B C 1
ATOM 4187 O O . ALA B 1 241 ? 123.338 -15.896 29.197 1.00 29.72 250 ALA B O 1
ATOM 4189 N N . TYR B 1 242 ? 124.866 -17.240 28.231 1.00 30.38 251 TYR B N 1
ATOM 4190 C CA . TYR B 1 242 ? 123.938 -17.738 27.220 1.00 29.86 251 TYR B CA 1
ATOM 4191 C C . TYR B 1 242 ? 124.351 -19.102 26.752 1.00 34.73 251 TYR B C 1
ATOM 4192 O O . TYR B 1 242 ? 125.455 -19.556 27.055 1.00 33.24 251 TYR B O 1
ATOM 4201 N N . THR B 1 243 ? 123.456 -19.758 26.022 1.00 32.91 252 THR B N 1
ATOM 4202 C CA . THR B 1 243 ? 123.676 -21.090 25.469 1.00 32.53 252 THR B CA 1
ATOM 4203 C C . THR B 1 243 ? 123.114 -21.120 24.043 1.00 34.25 252 THR B C 1
ATOM 4204 O O . THR B 1 243 ? 122.205 -20.368 23.731 1.00 34.49 252 THR B O 1
ATOM 4208 N N . PHE B 1 244 ? 123.619 -22.034 23.219 1.00 31.96 253 PHE B N 1
ATOM 4209 C CA . PHE B 1 244 ? 123.060 -22.262 21.884 1.00 32.23 253 PHE B CA 1
ATOM 4210 C C . PHE B 1 244 ? 122.014 -23.387 21.946 1.00 37.96 253 PHE B C 1
ATOM 4211 O O . PHE B 1 244 ? 121.383 -23.673 20.920 1.00 37.43 253 PHE B O 1
ATOM 4219 N N . ASN B 1 245 ? 121.844 -24.045 23.126 1.00 34.13 254 ASN B N 1
ATOM 4220 C CA . ASN B 1 245 ? 120.862 -25.134 23.253 1.00 35.40 254 ASN B CA 1
ATOM 4221 C C . ASN B 1 245 ? 119.453 -24.601 22.958 1.00 36.46 254 ASN B C 1
ATOM 4222 O O . ASN B 1 245 ? 119.060 -23.578 23.524 1.00 34.31 254 ASN B O 1
ATOM 4227 N N . ASP B 1 246 ? 118.726 -25.259 22.034 1.00 33.92 255 ASP B N 1
ATOM 4228 C CA . ASP B 1 246 ? 117.372 -24.863 21.594 1.00 33.29 255 ASP B CA 1
ATOM 4229 C C . ASP B 1 246 ? 117.338 -23.544 20.824 1.00 35.93 255 ASP B C 1
ATOM 4230 O O . ASP B 1 246 ? 116.259 -22.965 20.632 1.00 35.63 255 ASP B O 1
ATOM 4235 N N . ALA B 1 247 ? 118.508 -23.046 20.389 1.00 31.88 256 ALA B N 1
ATOM 4236 C CA . ALA B 1 247 ? 118.509 -21.803 19.612 1.00 30.61 256 ALA B CA 1
ATOM 4237 C C . ALA B 1 247 ? 118.050 -22.068 18.162 1.00 33.07 256 ALA B C 1
ATOM 4238 O O . ALA B 1 247 ? 118.151 -23.191 17.662 1.00 31.99 256 ALA B O 1
ATOM 4240 N N . GLN B 1 248 ? 117.533 -21.028 17.493 1.00 31.13 257 GLN B N 1
ATOM 4241 C CA . GLN B 1 248 ? 117.125 -21.135 16.098 1.00 30.49 257 GLN B CA 1
ATOM 4242 C C . GLN B 1 248 ? 118.258 -20.561 15.258 1.00 33.76 257 GLN B C 1
ATOM 4243 O O . GLN B 1 248 ? 118.683 -19.412 15.487 1.00 32.59 257 GLN B O 1
ATOM 4249 N N . LEU B 1 249 ? 118.725 -21.346 14.279 1.00 32.90 258 LEU B N 1
ATOM 4250 C CA . LEU B 1 249 ? 119.778 -20.938 13.355 1.00 32.78 258 LEU B CA 1
ATOM 4251 C C . LEU B 1 249 ? 119.094 -20.175 12.210 1.00 34.90 258 LEU B C 1
ATOM 4252 O O . LEU B 1 249 ? 118.305 -20.748 11.444 1.00 34.34 258 LEU B O 1
ATOM 4257 N N . GLY B 1 250 ? 119.342 -18.871 12.181 1.00 29.43 259 GLY B N 1
ATOM 4258 C CA . GLY B 1 250 ? 118.744 -17.975 11.206 1.00 29.48 259 GLY B CA 1
ATOM 4259 C C . GLY B 1 250 ? 119.708 -17.589 10.115 1.00 32.93 259 GLY B C 1
ATOM 4260 O O . GLY B 1 250 ? 120.921 -17.840 10.216 1.00 32.09 259 GLY B O 1
ATOM 4261 N N . THR B 1 251 ? 119.157 -16.961 9.074 1.00 30.74 260 THR B N 1
ATOM 4262 C CA . THR B 1 251 ? 119.912 -16.431 7.944 1.00 30.53 260 THR B CA 1
ATOM 4263 C C . THR B 1 251 ? 119.411 -15.033 7.637 1.00 31.24 260 THR B C 1
ATOM 4264 O O . THR B 1 251 ? 118.207 -14.830 7.484 1.00 29.04 260 THR B O 1
ATOM 4268 N N . ASP B 1 252 ? 120.320 -14.065 7.614 1.00 29.73 261 ASP B N 1
ATOM 4269 C CA . ASP B 1 252 ? 119.971 -12.690 7.226 1.00 29.16 261 ASP B CA 1
ATOM 4270 C C . ASP B 1 252 ? 120.562 -12.473 5.846 1.00 33.62 261 ASP B C 1
ATOM 4271 O O . ASP B 1 252 ? 121.529 -13.140 5.458 1.00 32.59 261 ASP B O 1
ATOM 4276 N N . GLY B 1 253 ? 119.995 -11.530 5.116 1.00 30.76 262 GLY B N 1
ATOM 4277 C CA . GLY B 1 253 ? 120.484 -11.254 3.781 1.00 30.51 262 GLY B CA 1
ATOM 4278 C C . GLY B 1 253 ? 119.893 -9.989 3.239 1.00 33.69 262 GLY B C 1
ATOM 4279 O O . GLY B 1 253 ? 119.228 -9.253 3.982 1.00 31.18 262 GLY B O 1
ATOM 4280 N N . TYR B 1 254 ? 120.152 -9.742 1.950 1.00 30.05 263 TYR B N 1
ATOM 4281 C CA . TYR B 1 254 ? 119.755 -8.519 1.272 1.00 30.17 263 TYR B CA 1
ATOM 4282 C C . TYR B 1 254 ? 118.776 -8.757 0.140 1.00 35.01 263 TYR B C 1
ATOM 4283 O O . TYR B 1 254 ? 118.884 -9.735 -0.598 1.00 33.21 263 TYR B O 1
ATOM 4292 N N . ALA B 1 255 ? 117.894 -7.774 -0.054 1.00 33.80 264 ALA B N 1
ATOM 4293 C CA . ALA B 1 255 ? 116.921 -7.741 -1.139 1.00 34.45 264 ALA B CA 1
ATOM 4294 C C . ALA B 1 255 ? 116.875 -6.297 -1.632 1.00 36.90 264 ALA B C 1
ATOM 4295 O O . ALA B 1 255 ? 117.287 -5.381 -0.904 1.00 35.26 264 ALA B O 1
ATOM 4297 N N . ILE B 1 256 ? 116.396 -6.101 -2.866 1.00 33.86 265 ILE B N 1
ATOM 4298 C CA . ILE B 1 256 ? 116.229 -4.769 -3.436 1.00 34.50 265 ILE B CA 1
ATOM 4299 C C . ILE B 1 256 ? 114.730 -4.488 -3.496 1.00 38.76 265 ILE B C 1
ATOM 4300 O O . ILE B 1 256 ? 113.957 -5.356 -3.919 1.00 38.67 265 ILE B O 1
ATOM 4305 N N . VAL B 1 257 ? 114.326 -3.316 -2.980 1.00 35.40 266 VAL B N 1
ATOM 4306 C CA . VAL B 1 257 ? 112.921 -2.895 -2.913 1.00 36.08 266 VAL B CA 1
ATOM 4307 C C . VAL B 1 257 ? 112.346 -2.679 -4.323 1.00 39.92 266 VAL B C 1
ATOM 4308 O O . VAL B 1 257 ? 113.008 -2.077 -5.164 1.00 38.68 266 VAL B O 1
ATOM 4312 N N . LYS B 1 258 ? 111.138 -3.231 -4.584 1.00 38.49 267 LYS B N 1
ATOM 4313 C CA . LYS B 1 258 ? 110.440 -3.071 -5.868 1.00 39.32 267 LYS B CA 1
ATOM 4314 C C . LYS B 1 258 ? 110.255 -1.574 -6.136 1.00 43.88 267 LYS B C 1
ATOM 4315 O O . LYS B 1 258 ? 109.681 -0.864 -5.307 1.00 43.28 267 LYS B O 1
ATOM 4321 N N . GLY B 1 259 ? 110.770 -1.111 -7.270 1.00 42.21 268 GLY B N 1
ATOM 4322 C CA . GLY B 1 259 ? 110.692 0.294 -7.656 1.00 42.59 268 GLY B CA 1
ATOM 4323 C C . GLY B 1 259 ? 111.786 1.138 -7.024 1.00 45.51 268 GLY B C 1
ATOM 4324 O O . GLY B 1 259 ? 111.668 2.368 -7.006 1.00 46.05 268 GLY B O 1
ATOM 4325 N N . ALA B 1 260 ? 112.880 0.488 -6.538 1.00 41.23 269 ALA B N 1
ATOM 4326 C CA . ALA B 1 260 ? 114.050 1.147 -5.922 1.00 39.73 269 ALA B CA 1
ATOM 4327 C C . ALA B 1 260 ? 114.530 2.281 -6.840 1.00 43.39 269 ALA B C 1
ATOM 4328 O O . ALA B 1 260 ? 114.699 2.050 -8.053 1.00 43.58 269 ALA B O 1
ATOM 4330 N N . PRO B 1 261 ? 114.725 3.508 -6.307 1.00 40.72 270 PRO B N 1
ATOM 4331 C CA . PRO B 1 261 ? 115.119 4.635 -7.187 1.00 41.63 270 PRO B CA 1
ATOM 4332 C C . PRO B 1 261 ? 116.488 4.491 -7.860 1.00 45.82 270 PRO B C 1
ATOM 4333 O O . PRO B 1 261 ? 116.702 5.064 -8.930 1.00 46.35 270 PRO B O 1
ATOM 4337 N N . HIS B 1 262 ? 117.398 3.701 -7.264 1.00 42.40 271 HIS B N 1
ATOM 4338 C CA . HIS B 1 262 ? 118.739 3.470 -7.802 1.00 43.62 271 HIS B CA 1
ATOM 4339 C C . HIS B 1 262 ? 118.973 1.970 -7.974 1.00 46.87 271 HIS B C 1
ATOM 4340 O O . HIS B 1 262 ? 120.041 1.466 -7.620 1.00 44.67 271 HIS B O 1
ATOM 4347 N N . ARG B 1 263 ? 117.965 1.268 -8.534 1.00 44.76 272 ARG B N 1
ATOM 4348 C CA . ARG B 1 263 ? 117.944 -0.184 -8.738 1.00 44.20 272 ARG B CA 1
ATOM 4349 C C . ARG B 1 263 ? 119.236 -0.762 -9.343 1.00 48.04 272 ARG B C 1
ATOM 4350 O O . ARG B 1 263 ? 119.785 -1.716 -8.788 1.00 45.73 272 ARG B O 1
ATOM 4358 N N . ASP B 1 264 ? 119.712 -0.192 -10.470 1.00 46.87 273 ASP B N 1
ATOM 4359 C CA . ASP B 1 264 ? 120.902 -0.706 -11.151 1.00 47.92 273 ASP B CA 1
ATOM 4360 C C . ASP B 1 264 ? 122.180 -0.544 -10.310 1.00 46.47 273 ASP B C 1
ATOM 4361 O O . ASP B 1 264 ? 122.929 -1.517 -10.172 1.00 43.64 273 ASP B O 1
ATOM 4366 N N . ALA B 1 265 ? 122.400 0.643 -9.719 1.00 43.29 274 ALA B N 1
ATOM 4367 C CA . ALA B 1 265 ? 123.562 0.900 -8.847 1.00 42.04 274 ALA B CA 1
ATOM 4368 C C . ALA B 1 265 ? 123.504 -0.016 -7.604 1.00 42.33 274 ALA B C 1
ATOM 4369 O O . ALA B 1 265 ? 124.532 -0.578 -7.192 1.00 40.80 274 ALA B O 1
ATOM 4371 N N . ALA B 1 266 ? 122.293 -0.199 -7.046 1.00 37.77 275 ALA B N 1
ATOM 4372 C CA . ALA B 1 266 ? 122.048 -1.076 -5.894 1.00 37.53 275 ALA B CA 1
ATOM 4373 C C . ALA B 1 266 ? 122.417 -2.538 -6.219 1.00 41.25 275 ALA B C 1
ATOM 4374 O O . ALA B 1 266 ? 123.028 -3.203 -5.389 1.00 40.40 275 ALA B O 1
ATOM 4376 N N . MET B 1 267 ? 122.100 -3.015 -7.441 1.00 39.43 276 MET B N 1
ATOM 4377 C CA . MET B 1 267 ? 122.443 -4.370 -7.884 1.00 39.42 276 MET B CA 1
ATOM 4378 C C . MET B 1 267 ? 123.967 -4.576 -7.892 1.00 42.87 276 MET B C 1
ATOM 4379 O O . MET B 1 267 ? 124.451 -5.592 -7.387 1.00 42.80 276 MET B O 1
ATOM 4384 N N . ARG B 1 268 ? 124.710 -3.593 -8.430 1.00 40.41 277 ARG B N 1
ATOM 4385 C CA . ARG B 1 268 ? 126.168 -3.612 -8.504 1.00 40.90 277 ARG B CA 1
ATOM 4386 C C . ARG B 1 268 ? 126.771 -3.596 -7.096 1.00 42.14 277 ARG B C 1
ATOM 4387 O O . ARG B 1 268 ? 127.764 -4.269 -6.840 1.00 39.99 277 ARG B O 1
ATOM 4395 N N . PHE B 1 269 ? 126.182 -2.788 -6.198 1.00 38.43 278 PHE B N 1
ATOM 4396 C CA . PHE B 1 269 ? 126.620 -2.615 -4.814 1.00 36.11 278 PHE B CA 1
ATOM 4397 C C . PHE B 1 269 ? 126.429 -3.923 -4.047 1.00 39.25 278 PHE B C 1
ATOM 4398 O O . PHE B 1 269 ? 127.373 -4.404 -3.408 1.00 38.13 278 PHE B O 1
ATOM 4406 N N . LEU B 1 270 ? 125.250 -4.545 -4.195 1.00 36.55 279 LEU B N 1
ATOM 4407 C CA . LEU B 1 270 ? 124.937 -5.830 -3.562 1.00 36.35 279 LEU B CA 1
ATOM 4408 C C . LEU B 1 270 ? 125.867 -6.962 -4.067 1.00 39.19 279 LEU B C 1
ATOM 4409 O O . LEU B 1 270 ? 126.345 -7.765 -3.260 1.00 37.21 279 LEU B O 1
ATOM 4414 N N . LYS B 1 271 ? 126.153 -6.991 -5.389 1.00 37.01 280 LYS B N 1
ATOM 4415 C CA . LYS B 1 271 ? 127.043 -8.004 -5.973 1.00 36.92 280 LYS B CA 1
ATOM 4416 C C . LYS B 1 271 ? 128.446 -7.855 -5.372 1.00 40.93 280 LYS B C 1
ATOM 4417 O O . LYS B 1 271 ? 129.044 -8.842 -4.935 1.00 40.59 280 LYS B O 1
ATOM 4423 N N . GLU B 1 272 ? 128.938 -6.605 -5.295 1.00 37.91 281 GLU B N 1
ATOM 4424 C CA . GLU B 1 272 ? 130.248 -6.318 -4.735 1.00 36.93 281 GLU B CA 1
ATOM 4425 C C . GLU B 1 272 ? 130.319 -6.700 -3.251 1.00 38.35 281 GLU B C 1
ATOM 4426 O O . GLU B 1 272 ? 131.220 -7.437 -2.876 1.00 37.80 281 GLU B O 1
ATOM 4432 N N . MET B 1 273 ? 129.391 -6.203 -2.402 1.00 34.56 282 MET B N 1
ATOM 4433 C CA . MET B 1 273 ? 129.435 -6.454 -0.948 1.00 33.59 282 MET B CA 1
ATOM 4434 C C . MET B 1 273 ? 129.284 -7.944 -0.555 1.00 37.86 282 MET B C 1
ATOM 4435 O O . MET B 1 273 ? 129.647 -8.310 0.566 1.00 37.25 282 MET B O 1
ATOM 4440 N N . SER B 1 274 ? 128.728 -8.775 -1.466 1.00 34.66 283 SER B N 1
ATOM 4441 C CA . SER B 1 274 ? 128.533 -10.222 -1.236 1.00 34.25 283 SER B CA 1
ATOM 4442 C C . SER B 1 274 ? 129.837 -11.013 -1.394 1.00 39.76 283 SER B C 1
ATOM 4443 O O . SER B 1 274 ? 129.882 -12.193 -1.031 1.00 39.79 283 SER B O 1
ATOM 4446 N N . LYS B 1 275 ? 130.894 -10.367 -1.928 1.00 36.88 284 LYS B N 1
ATOM 4447 C CA . LYS B 1 275 ? 132.201 -10.999 -2.173 1.00 37.93 284 LYS B CA 1
ATOM 4448 C C . LYS B 1 275 ? 132.896 -11.462 -0.894 1.00 41.06 284 LYS B C 1
ATO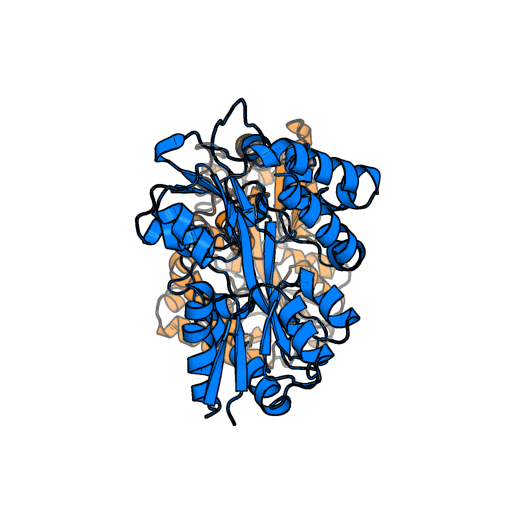M 4449 O O . LYS B 1 275 ? 132.752 -10.834 0.152 1.00 39.80 284 LYS B O 1
ATOM 4455 N N . ALA B 1 276 ? 133.674 -12.546 -1.006 1.00 40.20 285 ALA B N 1
ATOM 4456 C CA . ALA B 1 276 ? 134.430 -13.161 0.078 1.00 40.43 285 ALA B CA 1
ATOM 4457 C C . ALA B 1 276 ? 135.360 -12.182 0.788 1.00 43.68 285 ALA B C 1
ATOM 4458 O O . ALA B 1 276 ? 135.413 -12.179 2.016 1.00 42.16 285 ALA B O 1
ATOM 4460 N N . GLU B 1 277 ? 136.044 -11.313 0.019 1.00 42.11 286 GLU B N 1
ATOM 4461 C CA . GLU B 1 277 ? 136.990 -10.292 0.509 1.00 42.02 286 GLU B CA 1
ATOM 4462 C C . GLU B 1 277 ? 136.374 -9.313 1.524 1.00 43.98 286 GLU B C 1
ATOM 4463 O O . GLU B 1 277 ? 137.112 -8.730 2.318 1.00 43.97 286 GLU B O 1
ATOM 4469 N N . TYR B 1 278 ? 135.043 -9.116 1.476 1.00 38.58 287 TYR B N 1
ATOM 4470 C CA . TYR B 1 278 ? 134.317 -8.238 2.416 1.00 37.36 287 TYR B CA 1
ATOM 4471 C C . TYR B 1 278 ? 133.716 -9.058 3.529 1.00 38.14 287 TYR B C 1
ATOM 4472 O O . TYR B 1 278 ? 133.824 -8.674 4.694 1.00 38.16 287 TYR B O 1
ATOM 4481 N N . GLN B 1 279 ? 133.076 -10.191 3.164 1.00 34.95 288 GLN B N 1
ATOM 4482 C CA . GLN B 1 279 ? 132.437 -11.140 4.077 1.00 33.23 288 GLN B CA 1
ATOM 4483 C C . GLN B 1 279 ? 133.383 -11.620 5.182 1.00 37.34 288 GLN B C 1
ATOM 4484 O O . GLN B 1 279 ? 132.945 -11.779 6.324 1.00 35.72 288 GLN B O 1
ATOM 4490 N N . LYS B 1 280 ? 134.681 -11.802 4.862 1.00 36.89 289 LYS B N 1
ATOM 4491 C CA . LYS B 1 280 ? 135.693 -12.241 5.842 1.00 37.02 289 LYS B CA 1
ATOM 4492 C C . LYS B 1 280 ? 135.793 -11.321 7.071 1.00 39.54 289 LYS B C 1
ATOM 4493 O O . LYS B 1 280 ? 136.117 -11.802 8.158 1.00 39.29 289 LYS B O 1
ATOM 4499 N N . ASP B 1 281 ? 135.509 -10.007 6.896 1.00 35.81 290 ASP B N 1
ATOM 4500 C CA . ASP B 1 281 ? 135.611 -8.994 7.960 1.00 34.85 290 ASP B CA 1
ATOM 4501 C C . ASP B 1 281 ? 134.346 -8.804 8.777 1.00 36.99 290 ASP B C 1
ATOM 4502 O O . ASP B 1 281 ? 134.385 -8.136 9.817 1.00 36.57 290 ASP B O 1
ATOM 4507 N N . LEU B 1 282 ? 133.219 -9.367 8.318 1.00 33.94 291 LEU B N 1
ATOM 4508 C CA . LEU B 1 282 ? 131.933 -9.233 9.007 1.00 32.32 291 LEU B CA 1
ATOM 4509 C C . LEU B 1 282 ? 131.980 -9.573 10.520 1.00 37.00 291 LEU B C 1
ATOM 4510 O O . LEU B 1 282 ? 131.416 -8.792 11.294 1.00 35.75 291 LEU B O 1
ATOM 4515 N N . PRO B 1 283 ? 132.676 -10.648 10.980 1.00 36.00 292 PRO B N 1
ATOM 4516 C CA . PRO B 1 283 ? 132.701 -10.936 12.425 1.00 36.12 292 PRO B CA 1
ATOM 4517 C C . PRO B 1 283 ? 133.901 -10.360 13.191 1.00 42.55 292 PRO B C 1
ATOM 4518 O O . PRO B 1 283 ? 134.169 -10.809 14.314 1.00 43.04 292 PRO B O 1
ATOM 4522 N N . ASN B 1 284 ? 134.619 -9.372 12.621 1.00 39.40 293 ASN B N 1
ATOM 4523 C CA . ASN B 1 284 ? 135.832 -8.814 13.265 1.00 41.19 293 ASN B CA 1
ATOM 4524 C C . ASN B 1 284 ? 135.620 -8.376 14.718 1.00 46.31 293 ASN B C 1
ATOM 4525 O O . ASN B 1 284 ? 136.455 -8.671 15.577 1.00 47.17 293 ASN B O 1
ATOM 4530 N N . SER B 1 285 ? 134.484 -7.763 15.001 1.00 42.33 294 SER B N 1
ATOM 4531 C CA . SER B 1 285 ? 134.164 -7.385 16.375 1.00 43.35 294 SER B CA 1
ATOM 4532 C C . SER B 1 285 ? 132.801 -7.965 16.768 1.00 44.36 294 SER B C 1
ATOM 4533 O O . SER B 1 285 ? 132.670 -8.525 17.869 1.00 45.23 294 SER B O 1
ATOM 4536 N N . PHE B 1 286 ? 131.810 -7.874 15.851 1.00 34.98 295 PHE B N 1
ATOM 4537 C CA . PHE B 1 286 ? 130.441 -8.347 16.103 1.00 30.29 295 PHE B CA 1
ATOM 4538 C C . PHE B 1 286 ? 130.316 -9.860 15.937 1.00 33.11 295 PHE B C 1
ATOM 4539 O O . PHE B 1 286 ? 130.789 -10.402 14.948 1.00 33.85 295 PHE B O 1
ATOM 4547 N N . ALA B 1 287 ? 129.669 -10.534 16.897 1.00 29.92 296 ALA B N 1
ATOM 4548 C CA . ALA B 1 287 ? 129.538 -11.993 16.877 1.00 30.96 296 ALA B CA 1
ATOM 4549 C C . ALA B 1 287 ? 128.446 -12.440 15.882 1.00 34.64 296 ALA B C 1
ATOM 4550 O O . ALA B 1 287 ? 127.268 -12.558 16.222 1.00 31.45 296 ALA B O 1
ATOM 4552 N N . THR B 1 288 ? 128.875 -12.622 14.633 1.00 32.49 297 THR B N 1
ATOM 4553 C CA . THR B 1 288 ? 128.049 -13.123 13.532 1.00 31.94 297 THR B CA 1
ATOM 4554 C C . THR B 1 288 ? 128.867 -14.136 12.742 1.00 35.60 297 THR B C 1
ATOM 4555 O O . THR B 1 288 ? 130.035 -14.345 13.066 1.00 36.19 297 THR B O 1
ATOM 4559 N N . ALA B 1 289 ? 128.263 -14.776 11.720 1.00 32.61 298 ALA B N 1
ATOM 4560 C CA . ALA B 1 289 ? 128.948 -15.769 10.894 1.00 34.03 298 ALA B CA 1
ATOM 4561 C C . ALA B 1 289 ? 128.741 -15.387 9.435 1.00 36.93 298 ALA B C 1
ATOM 4562 O O . ALA B 1 289 ? 127.590 -15.241 9.031 1.00 35.20 298 ALA B O 1
ATOM 4564 N N . PRO B 1 290 ? 129.808 -15.208 8.628 1.00 34.74 299 PRO B N 1
ATOM 4565 C CA . PRO B 1 290 ? 129.600 -14.884 7.200 1.00 33.93 299 PRO B CA 1
ATOM 4566 C C . PRO B 1 290 ? 128.884 -16.013 6.458 1.00 37.55 299 PRO B C 1
ATOM 4567 O O . PRO B 1 290 ? 129.019 -17.176 6.850 1.00 37.50 299 PRO B O 1
ATOM 4571 N N . ALA B 1 291 ? 128.083 -15.676 5.426 1.00 33.83 300 ALA B N 1
ATOM 4572 C CA . ALA B 1 291 ? 127.364 -16.699 4.654 1.00 34.75 300 ALA B CA 1
ATOM 4573 C C . ALA B 1 291 ? 128.225 -17.193 3.475 1.00 39.46 300 ALA B C 1
ATOM 4574 O O . ALA B 1 291 ? 128.069 -18.340 3.039 1.00 40.32 300 ALA B O 1
ATOM 4576 N N . ASN B 1 292 ? 129.130 -16.340 2.966 1.00 34.97 301 ASN B N 1
ATOM 4577 C CA . ASN B 1 292 ? 130.013 -16.720 1.854 1.00 36.90 301 ASN B CA 1
ATOM 4578 C C . ASN B 1 292 ? 131.114 -17.676 2.360 1.00 42.07 301 ASN B C 1
ATOM 4579 O O . ASN B 1 292 ? 132.020 -17.263 3.092 1.00 39.09 301 ASN B O 1
ATOM 4584 N N . MET B 1 293 ? 131.016 -18.964 1.970 1.00 43.91 302 MET B N 1
ATOM 4585 C CA . MET B 1 293 ? 131.938 -20.050 2.352 1.00 46.48 302 MET B CA 1
ATOM 4586 C C . MET B 1 293 ? 133.404 -19.711 2.082 1.00 48.33 302 MET B C 1
ATOM 4587 O O . MET B 1 293 ? 134.285 -20.157 2.826 1.00 48.15 302 MET B O 1
ATOM 4592 N N . LYS B 1 294 ? 133.664 -18.935 1.022 1.00 43.87 303 LYS B N 1
ATOM 4593 C CA . LYS B 1 294 ? 135.010 -18.507 0.644 1.00 44.97 303 LYS B CA 1
ATOM 4594 C C . LYS B 1 294 ? 135.647 -17.578 1.681 1.00 48.20 303 LYS B C 1
ATOM 4595 O O . LYS B 1 294 ? 136.872 -17.543 1.786 1.00 48.84 303 LYS B O 1
ATOM 4601 N N . ALA B 1 295 ? 134.815 -16.865 2.476 1.00 43.99 304 ALA B N 1
ATOM 4602 C CA . ALA B 1 295 ? 135.292 -15.957 3.531 1.00 44.13 304 ALA B CA 1
ATOM 4603 C C . ALA B 1 295 ? 136.145 -16.687 4.577 1.00 50.05 304 ALA B C 1
ATOM 4604 O O . ALA B 1 295 ? 137.120 -16.117 5.050 1.00 49.92 304 ALA B O 1
ATOM 4606 N N . TYR B 1 296 ? 135.760 -17.936 4.932 1.00 48.13 305 TYR B N 1
ATOM 4607 C CA . TYR B 1 296 ? 136.412 -18.783 5.931 1.00 49.06 305 TYR B CA 1
ATOM 4608 C C . TYR B 1 296 ? 137.844 -19.136 5.547 1.00 58.02 305 TYR B C 1
ATOM 4609 O O . TYR B 1 296 ? 138.725 -19.119 6.415 1.00 57.89 305 TYR B O 1
ATOM 4618 N N . ASP B 1 297 ? 138.077 -19.406 4.240 1.00 58.25 306 ASP B N 1
ATOM 4619 C CA . ASP B 1 297 ? 139.387 -19.739 3.675 1.00 61.50 306 ASP B CA 1
ATOM 4620 C C . ASP B 1 297 ? 140.323 -18.531 3.778 1.00 66.15 306 ASP B C 1
ATOM 4621 O O . ASP B 1 297 ? 141.513 -18.708 4.038 1.00 67.78 306 ASP B O 1
ATOM 4626 N N . LEU B 1 298 ? 139.782 -17.310 3.592 1.00 61.07 307 LEU B N 1
ATOM 4627 C CA . LEU B 1 298 ? 140.546 -16.057 3.646 1.00 61.29 307 LEU B CA 1
ATOM 4628 C C . LEU B 1 298 ? 140.872 -15.577 5.065 1.00 66.60 307 LEU B C 1
ATOM 4629 O O . LEU B 1 298 ? 141.989 -15.109 5.303 1.00 68.39 307 LEU B O 1
ATOM 4634 N N . ALA B 1 299 ? 139.898 -15.655 5.990 1.00 61.37 308 ALA B N 1
ATOM 4635 C CA . ALA B 1 299 ? 140.052 -15.147 7.354 1.00 61.31 308 ALA B CA 1
ATOM 4636 C C . ALA B 1 299 ? 140.735 -16.098 8.349 1.00 67.09 308 ALA B C 1
ATOM 4637 O O . ALA B 1 299 ? 141.365 -15.612 9.292 1.00 67.10 308 ALA B O 1
ATOM 4639 N N . LYS B 1 300 ? 140.577 -17.433 8.164 1.00 64.22 309 LYS B N 1
ATOM 4640 C CA . LYS B 1 300 ? 141.133 -18.492 9.025 1.00 64.74 309 LYS B CA 1
ATOM 4641 C C . LYS B 1 300 ? 140.859 -18.244 10.542 1.00 67.14 309 LYS B C 1
ATOM 4642 O O . LYS B 1 300 ? 141.791 -18.213 11.356 1.00 68.92 309 LYS B O 1
ATOM 4648 N N . TYR B 1 301 ? 139.568 -18.041 10.899 1.00 59.99 310 TYR B N 1
ATOM 4649 C CA . TYR B 1 301 ? 139.089 -17.766 12.265 1.00 57.86 310 TYR B CA 1
ATOM 4650 C C . TYR B 1 301 ? 139.631 -18.715 13.338 1.00 65.56 310 TYR B C 1
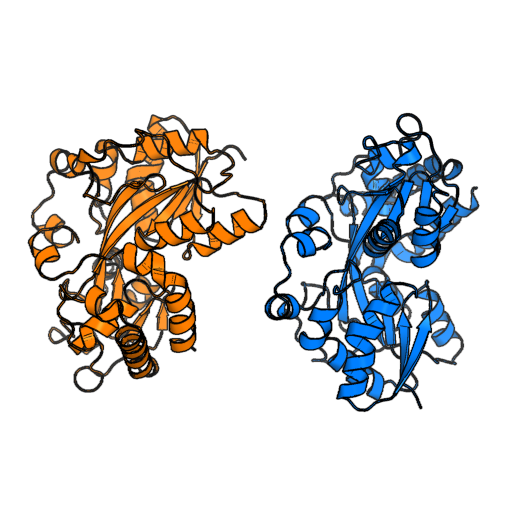ATOM 4651 O O . TYR B 1 301 ? 139.700 -19.920 13.113 1.00 66.69 310 TYR B O 1
ATOM 4660 N N . THR B 1 302 ? 139.984 -18.160 14.510 1.00 63.75 311 THR B N 1
ATOM 4661 C CA . THR B 1 302 ? 140.507 -18.901 15.669 1.00 64.59 311 THR B CA 1
ATOM 4662 C C . THR B 1 302 ? 139.394 -19.786 16.275 1.00 67.26 311 THR B C 1
ATOM 4663 O O . THR B 1 302 ? 138.222 -19.403 16.160 1.00 64.85 311 THR B O 1
ATOM 4667 N N . PRO B 1 303 ? 139.709 -20.935 16.943 1.00 64.61 312 PRO B N 1
ATOM 4668 C CA . PRO B 1 303 ? 138.633 -21.771 17.521 1.00 63.65 312 PRO B CA 1
ATOM 4669 C C . PRO B 1 303 ? 137.713 -21.030 18.491 1.00 65.08 312 PRO B C 1
ATOM 4670 O O . PRO B 1 303 ? 136.516 -21.341 18.551 1.00 63.18 312 PRO B O 1
ATOM 4674 N N . GLU B 1 304 ? 138.259 -20.016 19.201 1.00 62.03 313 GLU B N 1
ATOM 4675 C CA . GLU B 1 304 ? 137.514 -19.172 20.146 1.00 60.92 313 GLU B CA 1
ATOM 4676 C C . GLU B 1 304 ? 136.471 -18.355 19.396 1.00 64.61 313 GLU B C 1
ATOM 4677 O O . GLU B 1 304 ? 135.319 -18.269 19.843 1.00 64.50 313 GLU B O 1
ATOM 4683 N N . LYS B 1 305 ? 136.886 -17.723 18.269 1.00 60.26 314 LYS B N 1
ATOM 4684 C CA . LYS B 1 305 ? 136.037 -16.906 17.393 1.00 58.01 314 LYS B CA 1
ATOM 4685 C C . LYS B 1 305 ? 134.901 -17.779 16.839 1.00 60.15 314 LYS B C 1
ATOM 4686 O O . LYS B 1 305 ? 133.744 -17.355 16.848 1.00 58.55 314 LYS B O 1
ATOM 4692 N N . MET B 1 306 ? 135.240 -19.005 16.414 1.00 58.13 315 MET B N 1
ATOM 4693 C CA . MET B 1 306 ? 134.321 -20.007 15.865 1.00 58.75 315 MET B CA 1
ATOM 4694 C C . MET B 1 306 ? 133.183 -20.383 16.825 1.00 59.56 315 MET B C 1
ATOM 4695 O O . MET B 1 306 ? 132.035 -20.461 16.394 1.00 57.89 315 MET B O 1
ATOM 4700 N N . ALA B 1 307 ? 133.498 -20.588 18.121 1.00 54.77 316 ALA B N 1
ATOM 4701 C CA . ALA B 1 307 ? 132.552 -20.994 19.164 1.00 53.87 316 ALA B CA 1
ATOM 4702 C C . ALA B 1 307 ? 131.395 -20.015 19.400 1.00 56.09 316 ALA B C 1
ATOM 4703 O O . ALA B 1 307 ? 130.361 -20.419 19.942 1.00 55.24 316 ALA B O 1
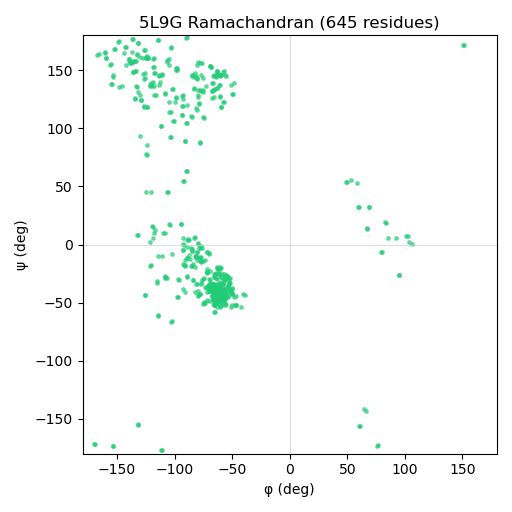ATOM 4705 N N . THR B 1 308 ? 131.552 -18.742 18.965 1.00 51.25 317 THR B N 1
ATOM 4706 C CA . THR B 1 308 ? 130.529 -17.683 19.082 1.00 49.12 317 THR B CA 1
ATOM 4707 C C . THR B 1 308 ? 129.668 -17.675 17.822 1.00 48.45 317 THR B C 1
ATOM 4708 O O . THR B 1 308 ? 128.630 -16.997 17.777 1.00 47.11 317 THR B O 1
ATOM 4712 N N . MET B 1 309 ? 130.137 -18.380 16.768 1.00 43.55 318 MET B N 1
ATOM 4713 C CA . MET B 1 309 ? 129.433 -18.441 15.482 1.00 41.25 318 MET B CA 1
ATOM 4714 C C . MET B 1 309 ? 128.274 -19.430 15.491 1.00 43.11 318 MET B C 1
ATOM 4715 O O . MET B 1 309 ? 128.450 -20.612 15.820 1.00 41.73 318 MET B O 1
ATOM 4720 N N . ALA B 1 310 ? 127.091 -18.933 15.101 1.00 38.98 319 ALA B N 1
ATOM 4721 C CA . ALA B 1 310 ? 125.852 -19.687 14.999 1.00 39.52 319 ALA B CA 1
ATOM 4722 C C . ALA B 1 310 ? 126.034 -20.950 14.173 1.00 41.18 319 ALA B C 1
ATOM 4723 O O . ALA B 1 310 ? 125.504 -22.002 14.534 1.00 40.11 319 ALA B O 1
ATOM 4725 N N . SER B 1 311 ? 126.825 -20.842 13.078 1.00 37.95 320 SER B N 1
ATOM 4726 C CA . SER B 1 311 ? 127.041 -21.933 12.133 1.00 38.17 320 SER B CA 1
ATOM 4727 C C . SER B 1 311 ? 128.220 -22.882 12.456 1.00 42.11 320 SER B C 1
ATOM 4728 O O . SER B 1 311 ? 128.468 -23.790 11.663 1.00 42.70 320 SER B O 1
ATOM 4731 N N . ALA B 1 312 ? 128.924 -22.712 13.600 1.00 38.52 321 ALA B N 1
ATOM 4732 C CA . ALA B 1 312 ? 130.016 -23.641 13.928 1.00 39.90 321 ALA B CA 1
ATOM 4733 C C . ALA B 1 312 ? 129.401 -25.037 14.209 1.00 44.50 321 ALA B C 1
ATOM 4734 O O . ALA B 1 312 ? 128.342 -25.096 14.833 1.00 41.17 321 ALA B O 1
ATOM 4736 N N . PRO B 1 313 ? 130.019 -26.153 13.726 1.00 45.27 322 PRO B N 1
ATOM 4737 C CA . PRO B 1 313 ? 129.421 -27.490 13.933 1.00 46.68 322 PRO B CA 1
ATOM 4738 C C . PRO B 1 313 ? 128.923 -27.805 15.346 1.00 50.36 322 PRO B C 1
ATOM 4739 O O . PRO B 1 313 ? 127.801 -28.304 15.496 1.00 49.65 322 PRO B O 1
ATOM 4743 N N . GLU B 1 314 ? 129.712 -27.468 16.375 1.00 48.23 323 GLU B N 1
ATOM 4744 C CA . GLU B 1 314 ? 129.317 -27.724 17.768 1.00 48.66 323 GLU B CA 1
ATOM 4745 C C . GLU B 1 314 ? 128.051 -26.979 18.195 1.00 48.89 323 GLU B C 1
ATOM 4746 O O . GLU B 1 314 ? 127.250 -27.512 18.967 1.00 47.80 323 GLU B O 1
ATOM 4752 N N . ASN B 1 315 ? 127.854 -25.763 17.668 1.00 43.23 324 ASN B N 1
ATOM 4753 C CA . ASN B 1 315 ? 126.673 -24.974 17.965 1.00 41.30 324 ASN B CA 1
ATOM 4754 C C . ASN B 1 315 ? 125.478 -25.431 17.154 1.00 43.35 324 ASN B C 1
ATOM 4755 O O . ASN B 1 315 ? 124.391 -25.507 17.711 1.00 42.56 324 ASN B O 1
ATOM 4760 N N . VAL B 1 316 ? 125.669 -25.777 15.858 1.00 40.08 325 VAL B N 1
ATOM 4761 C CA . VAL B 1 316 ? 124.575 -26.277 15.006 1.00 40.54 325 VAL B CA 1
ATOM 4762 C C . VAL B 1 316 ? 123.930 -27.539 15.597 1.00 41.93 325 VAL B C 1
ATOM 4763 O O . VAL B 1 316 ? 122.703 -27.675 15.559 1.00 40.14 325 VAL B O 1
ATOM 4767 N N . ALA B 1 317 ? 124.753 -28.441 16.179 1.00 39.95 326 ALA B N 1
ATOM 4768 C CA . ALA B 1 317 ? 124.292 -29.700 16.758 1.00 40.86 326 ALA B CA 1
ATOM 4769 C C . ALA B 1 317 ? 123.167 -29.550 17.793 1.00 43.43 326 ALA B C 1
ATOM 4770 O O . ALA B 1 317 ? 122.359 -30.467 17.930 1.00 44.70 326 ALA B O 1
ATOM 4772 N N . VAL B 1 318 ? 123.097 -28.391 18.497 1.00 37.89 327 VAL B N 1
ATOM 4773 C CA . VAL B 1 318 ? 122.085 -28.163 19.537 1.00 36.44 327 VAL B CA 1
ATOM 4774 C C . VAL B 1 318 ? 121.008 -27.156 19.106 1.00 38.71 327 VAL B C 1
ATOM 4775 O O . VAL B 1 318 ? 120.177 -26.750 19.925 1.00 36.55 327 VAL B O 1
ATOM 4779 N N . GLN B 1 319 ? 121.016 -26.787 17.815 1.00 35.52 328 GLN B N 1
ATOM 4780 C CA . GLN B 1 319 ? 120.073 -25.843 17.221 1.00 33.32 328 GLN B CA 1
ATOM 4781 C C . GLN B 1 319 ? 119.174 -26.536 16.195 1.00 38.62 328 GLN B C 1
ATOM 4782 O O . GLN B 1 319 ? 119.329 -27.719 15.907 1.00 37.28 328 GLN B O 1
ATOM 4788 N N . TYR B 1 320 ? 118.222 -25.792 15.654 1.00 35.92 329 TYR B N 1
ATOM 4789 C CA . TYR B 1 320 ? 117.386 -26.246 14.547 1.00 36.98 329 TYR B CA 1
ATOM 4790 C C . TYR B 1 320 ? 117.330 -25.028 13.609 1.00 40.14 329 TYR B C 1
ATOM 4791 O O . TYR B 1 320 ? 117.420 -23.890 14.094 1.00 40.07 329 TYR B O 1
ATOM 4800 N N . SER B 1 321 ? 117.218 -25.250 12.289 1.00 36.11 330 SER B N 1
ATOM 4801 C CA . SER B 1 321 ? 117.181 -24.141 11.329 1.00 34.66 330 SER B CA 1
ATOM 4802 C C . SER B 1 321 ? 115.783 -23.568 11.158 1.00 37.51 330 SER B C 1
ATOM 4803 O O . SER B 1 321 ? 114.799 -24.314 11.175 1.00 36.22 330 SER B O 1
ATOM 4806 N N . VAL B 1 322 ? 115.695 -22.240 10.947 1.00 34.30 331 VAL B N 1
ATOM 4807 C CA . VAL B 1 322 ? 114.406 -21.595 10.646 1.00 34.55 331 VAL B CA 1
ATOM 4808 C C . VAL B 1 322 ? 113.868 -22.229 9.341 1.00 38.79 331 VAL B C 1
ATOM 4809 O O . VAL B 1 322 ? 114.658 -22.604 8.468 1.00 37.55 331 VAL B O 1
ATOM 4813 N N . ASP B 1 323 ? 112.544 -22.388 9.227 1.00 37.64 332 ASP B N 1
ATOM 4814 C CA . ASP B 1 323 ? 111.960 -22.947 8.013 1.00 38.30 332 ASP B CA 1
ATOM 4815 C C . ASP B 1 323 ? 111.170 -21.882 7.284 1.00 40.66 332 ASP B C 1
ATOM 4816 O O . ASP B 1 323 ? 110.035 -21.598 7.672 1.00 39.67 332 ASP B O 1
ATOM 4821 N N . PRO B 1 324 ? 111.745 -21.306 6.205 1.00 37.98 333 PRO B N 1
ATOM 4822 C CA . PRO B 1 324 ? 111.013 -20.273 5.445 1.00 39.14 333 PRO B CA 1
ATOM 4823 C C . PRO B 1 324 ? 109.694 -20.766 4.854 1.00 45.75 333 PRO B C 1
ATOM 4824 O O . PRO B 1 324 ? 108.791 -19.947 4.700 1.00 46.60 333 PRO B O 1
ATOM 4828 N N . ASN B 1 325 ? 109.565 -22.087 4.556 1.00 44.00 334 ASN B N 1
ATOM 4829 C CA . ASN B 1 325 ? 108.321 -22.667 4.023 1.00 45.00 334 ASN B CA 1
ATOM 4830 C C . ASN B 1 325 ? 107.167 -22.523 5.018 1.00 47.96 334 ASN B C 1
ATOM 4831 O O . ASN B 1 325 ? 106.029 -22.292 4.599 1.00 48.22 334 ASN B O 1
ATOM 4836 N N . PHE B 1 326 ? 107.457 -22.639 6.339 1.00 42.68 335 PHE B N 1
ATOM 4837 C CA . PHE B 1 326 ? 106.429 -22.469 7.364 1.00 42.28 335 PHE B CA 1
ATOM 4838 C C . PHE B 1 326 ? 105.940 -21.022 7.328 1.00 45.56 335 PHE B C 1
ATOM 4839 O O . PHE B 1 326 ? 104.725 -20.767 7.308 1.00 44.74 335 PHE B O 1
ATOM 4847 N N . TRP B 1 327 ? 106.908 -20.086 7.347 1.00 42.51 336 TRP B N 1
ATOM 4848 C CA . TRP B 1 327 ? 106.654 -18.652 7.344 1.00 42.07 336 TRP B CA 1
ATOM 4849 C C . TRP B 1 327 ? 106.010 -18.179 6.040 1.00 46.40 336 TRP B C 1
ATOM 4850 O O . TRP B 1 327 ? 105.199 -17.260 6.081 1.00 47.91 336 TRP B O 1
ATOM 4861 N N . ALA B 1 328 ? 106.259 -18.869 4.918 1.00 42.77 337 ALA B N 1
ATOM 4862 C CA . ALA B 1 328 ? 105.608 -18.557 3.631 1.00 43.35 337 ALA B CA 1
ATOM 4863 C C . ALA B 1 328 ? 104.091 -18.787 3.723 1.00 48.31 337 ALA B C 1
ATOM 4864 O O . ALA B 1 328 ? 103.308 -18.066 3.110 1.00 47.79 337 ALA B O 1
ATOM 4866 N N . LYS B 1 329 ? 103.686 -19.807 4.480 1.00 46.51 338 LYS B N 1
ATOM 4867 C CA . LYS B 1 329 ? 102.296 -20.209 4.605 1.00 48.48 338 LYS B CA 1
ATOM 4868 C C . LYS B 1 329 ? 101.544 -19.528 5.759 1.00 53.57 338 LYS B C 1
ATOM 4869 O O . LYS B 1 329 ? 100.372 -19.168 5.591 1.00 53.93 338 LYS B O 1
ATOM 4875 N N . HIS B 1 330 ? 102.196 -19.377 6.919 1.00 49.34 339 HIS B N 1
ATOM 4876 C CA . HIS B 1 330 ? 101.538 -18.940 8.151 1.00 48.53 339 HIS B CA 1
ATOM 4877 C C . HIS B 1 330 ? 101.990 -17.608 8.769 1.00 51.53 339 HIS B C 1
ATOM 4878 O O . HIS B 1 330 ? 101.579 -17.320 9.895 1.00 50.86 339 HIS B O 1
ATOM 4885 N N . ALA B 1 331 ? 102.773 -16.778 8.052 1.00 47.77 340 ALA B N 1
ATOM 4886 C CA . ALA B 1 331 ? 103.241 -15.491 8.606 1.00 46.88 340 ALA B CA 1
ATOM 4887 C C . ALA B 1 331 ? 102.112 -14.551 9.049 1.00 51.23 340 ALA B C 1
ATOM 4888 O O . ALA B 1 331 ? 102.204 -13.978 10.135 1.00 49.67 340 ALA B O 1
ATOM 4890 N N . LYS B 1 332 ? 101.044 -14.428 8.236 1.00 49.34 341 LYS B N 1
ATOM 4891 C CA . LYS B 1 332 ? 99.895 -13.577 8.545 1.00 50.47 341 LYS B CA 1
ATOM 4892 C C . LYS B 1 332 ? 99.204 -14.035 9.821 1.00 54.91 341 LYS B C 1
ATOM 4893 O O . LYS B 1 332 ? 98.998 -13.213 10.715 1.00 53.89 341 LYS B O 1
ATOM 4899 N N . TRP B 1 333 ? 98.870 -15.348 9.923 1.00 52.92 342 TRP B N 1
ATOM 4900 C CA . TRP B 1 333 ? 98.254 -15.922 11.123 1.00 53.24 342 TRP B CA 1
ATOM 4901 C C . TRP B 1 333 ? 99.163 -15.667 12.343 1.00 53.53 342 TRP B C 1
ATOM 4902 O O . TRP B 1 333 ? 98.663 -15.353 13.425 1.00 53.63 342 TRP B O 1
ATOM 4913 N N . ALA B 1 334 ? 100.483 -15.882 12.174 1.00 46.57 343 ALA B N 1
ATOM 4914 C CA . ALA B 1 334 ? 101.460 -15.736 13.259 1.00 45.97 343 ALA B CA 1
ATOM 4915 C C . ALA B 1 334 ? 101.551 -14.307 13.767 1.00 49.66 343 ALA B C 1
ATOM 4916 O O . ALA B 1 334 ? 101.448 -14.097 14.974 1.00 48.31 343 ALA B O 1
ATOM 4918 N N . SER B 1 335 ? 101.649 -13.327 12.846 1.00 47.15 344 SER B N 1
ATOM 4919 C CA . SER B 1 335 ? 101.715 -11.908 13.190 1.00 47.42 344 SER B CA 1
ATOM 4920 C C . SER B 1 335 ? 100.512 -11.491 14.041 1.00 50.92 344 SER B C 1
ATOM 4921 O O . SER B 1 335 ? 100.710 -10.960 15.129 1.00 49.16 344 SER B O 1
ATOM 4924 N N . GLU B 1 336 ? 99.282 -11.796 13.575 1.00 49.07 345 GLU B N 1
ATOM 4925 C CA . GLU B 1 336 ? 98.037 -11.451 14.269 1.00 50.79 345 GLU B CA 1
ATOM 4926 C C . GLU B 1 336 ? 97.899 -12.149 15.628 1.00 53.63 345 GLU B C 1
ATOM 4927 O O . GLU B 1 336 ? 97.608 -11.472 16.617 1.00 53.46 345 GLU B O 1
ATOM 4933 N N . ALA B 1 337 ? 98.094 -13.487 15.683 1.00 48.06 346 ALA B N 1
ATOM 4934 C CA . ALA B 1 337 ? 97.971 -14.235 16.937 1.00 48.43 346 ALA B CA 1
ATOM 4935 C C . ALA B 1 337 ? 98.990 -13.785 17.981 1.00 49.69 346 ALA B C 1
ATOM 4936 O O . ALA B 1 337 ? 98.631 -13.642 19.152 1.00 50.10 346 ALA B O 1
ATOM 4938 N N . TYR B 1 338 ? 100.244 -13.529 17.551 1.00 43.05 347 TYR B N 1
ATOM 4939 C CA . TYR B 1 338 ? 101.303 -13.078 18.461 1.00 42.94 347 TYR B CA 1
ATOM 4940 C C . TYR B 1 338 ? 101.052 -11.639 18.945 1.00 46.69 347 TYR B C 1
ATOM 4941 O O . TYR B 1 338 ? 101.232 -11.377 20.135 1.00 46.77 347 TYR B O 1
ATOM 4950 N N . ASP B 1 339 ? 100.498 -10.756 18.068 1.00 43.09 348 ASP B N 1
ATOM 4951 C CA . ASP B 1 339 ? 100.093 -9.392 18.436 1.00 44.46 348 ASP B CA 1
ATOM 4952 C C . ASP B 1 339 ? 99.106 -9.502 19.618 1.00 50.97 348 ASP B C 1
ATOM 4953 O O . ASP B 1 339 ? 99.229 -8.764 20.593 1.00 50.21 348 ASP B O 1
ATOM 4958 N N . ASN B 1 340 ? 98.126 -10.426 19.508 1.00 50.48 349 ASN B N 1
ATOM 4959 C CA . ASN B 1 340 ? 97.113 -10.637 20.532 1.00 52.30 349 ASN B CA 1
ATOM 4960 C C . ASN B 1 340 ? 97.714 -11.141 21.861 1.00 55.90 349 ASN B C 1
ATOM 4961 O O . ASN B 1 340 ? 97.267 -10.710 22.924 1.00 56.25 349 ASN B O 1
ATOM 4966 N N . VAL B 1 341 ? 98.709 -12.048 21.797 1.00 50.58 350 VAL B N 1
ATOM 4967 C CA . VAL B 1 341 ? 99.432 -12.575 22.973 1.00 49.92 350 VAL B CA 1
ATOM 4968 C C . VAL B 1 341 ? 100.068 -11.405 23.773 1.00 52.57 350 VAL B C 1
ATOM 4969 O O . VAL B 1 341 ? 99.968 -11.380 25.000 1.00 52.88 350 VAL B O 1
ATOM 4973 N N . ARG B 1 342 ? 100.687 -10.436 23.068 1.00 48.38 351 ARG B N 1
ATOM 4974 C CA . ARG B 1 342 ? 101.388 -9.287 23.672 1.00 47.82 351 ARG B CA 1
ATOM 4975 C C . ARG B 1 342 ? 100.476 -8.209 24.279 1.00 55.20 351 ARG B C 1
ATOM 4976 O O . ARG B 1 342 ? 100.980 -7.331 24.989 1.00 55.99 351 ARG B O 1
ATOM 4984 N N . LEU B 1 343 ? 99.166 -8.244 23.983 1.00 53.54 352 LEU B N 1
ATOM 4985 C CA . LEU B 1 343 ? 98.194 -7.266 24.502 1.00 81.30 352 LEU B CA 1
ATOM 4986 C C . LEU B 1 343 ? 98.047 -7.326 26.026 1.00 116.79 352 LEU B C 1
ATOM 4987 O O . LEU B 1 343 ? 97.939 -8.408 26.602 1.00 86.20 352 LEU B O 1
#

Secondary structure (DSSP, 8-state):
-PEEEEE--HHHHHHHIIIIIHHHHHHHT--EEEEE-S-THHHHHHHHHT----SEEEEETTTHHHHHHTT-BPPPPTTSS-GGGS-TTSEETTEEEEEEEEEEEEEEHHHHTT----SHHHHH-TTTS-S-EEEESS-TTHHHHHHHHTT--GGGHHHHTTSHHHHHHHHHHHHHHGGGEEEEE-SHHHHHHHHHTT--SEEEEEHHHHHHHHHTT--EEEEEEEEEEEEEEEEEBTT-TTHHHHHHHHHHHTSHHHHTTTTS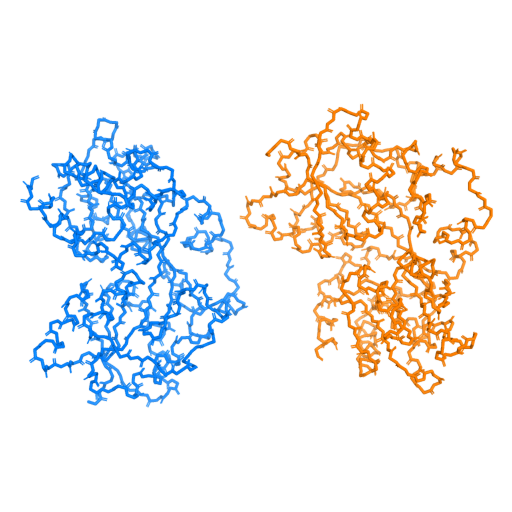SS--EES-THHHHHH---HHHHTT-TTSHHHHTT-EE--HHHHHHHHHHHHHHHHHHHHT-/--SEEEEE--HHHHHHHIIIIIHHHHHHHT--EEEEE-S-THHHHHHHHHT----SEEEEETTTHHHHHHTT-BPPPPTTSS-GGGS-TTSEETTEEEEEEEEEEEEEEHHHHTT----SHHHHH-TTTS-S-EEEESS-TTHHHHHHHHTT--GGGHHHHTTSHHHHHHHHHHHHHHGGGEEEEE-SHHHHHHHHHTT--SEEEEEHHHHHHHHHTT--EEEEEEEEEEEEEEEEEBTT-TTHHHHHHHHHHHTSHHHHTTTTSSS--EES-THHHHHH---HHHHTT-TTSHHHHTT-EE--HHHHHHHHHHHHHHHHHHH-

Nearest PDB structures (foldseek):
  5l9l-assembly1_A  TM=1.002E+00  e=1.299E-64  Agrobacterium tumefaciens str. B6
  5l9p-assembly2_B  TM=7.753E-01  e=4.814E-59  Agrobacterium tumefaciens str. B6
  4i1d-assembly1_A  TM=9.056E-01  e=8.033E-33  Bradyrhizobium diazoefficiens USDA 110
  6hlz-assembly1_A  TM=9.491E-01  e=6.463E-30  Agrobacterium tumefaciens LBA4213 (Ach5)
  3rpw-assembly1_A  TM=8.640E-01  e=5.813E-27  Rhodopseudomonas palustris CGA009

Sequence (649 aa):
MDVVIASSGGGWQEAQDKALWAPAAKALNITYTQDTFQNWAEARAQVESGSVTWDIIQIGIADEPQAKAAGVLEKLDPDIVNKADFPPGSVTDSFVANSNYSTLIAWNKKTYGDNGPKSMADFFDVKKFPGKRALWNQPIGMIEAAALALGTPRDKVYEFLSTEEGRKAAIAKLTELAPSVSVWWESGAQAAQLIKDGEVDMIITWGGRVQGAINDGANFAYTFNDAQLGTDGYAIVKGAPHRDAAMRFLKEMSKAEYQKDLPNSFATAPANMKAYDLAKYTPEKMATMASAPENVAVQYSVDPNFWAKHAKWASEAYDNVRLSRHMDVVIASSGGGWQEAQDKALWAPAAKALNITYTQDTFQNWAEARAQVESGSVTWDIIQIGIADEPQAKAAGVLEKLDPDIVNKADFPPGSVTDSFVANSNYSTLIAWNKKTYGDNGPKSMADFFDVKKFPGKRALWNQPIGMIEAAALALGTPRDKVYEFLSTEEGRKAAIAKLTELAPSVSVWWESGAQAAQLIKDGEVDMIITWGGRVQGAINDGANFAYTFNDAQLGTDGYAIVKGAPHRDAAMRFLKEMSKAEYQKDLPNSFATAPANMKAYDLAKYTPEKMATMASAPENVAVQYSVDPNFWAKHAKWASEAYDNVRL

Solvent-accessible surface area: 28032 Å² total; per-residue (Å²): 221,50,3,23,0,0,0,20,11,26,33,15,8,123,10,0,32,165,6,0,0,45,42,0,3,175,66,40,139,34,93,54,58,81,60,73,14,57,53,22,30,75,0,81,52,32,42,131,79,68,75,27,82,11,0,0,1,13,7,18,17,3,16,7,26,28,0,62,93,47,33,0,4,23,108,18,68,131,115,11,22,95,126,82,29,6,36,133,61,3,14,33,73,0,0,0,2,3,1,14,44,2,5,0,0,0,8,6,76,178,61,34,30,105,122,4,0,105,26,4,53,33,0,11,52,55,196,140,15,83,26,116,0,0,1,24,36,20,14,22,4,0,0,0,0,0,0,10,12,77,60,17,79,74,114,88,1,35,106,61,0,66,72,112,147,3,26,134,36,0,30,60,39,1,64,119,4,5,107,30,15,62,30,50,0,96,22,0,46,67,0,11,81,16,1,82,82,36,102,0,23,0,0,0,0,36,9,4,10,0,33,28,1,46,103,101,64,10,83,9,24,48,28,22,38,14,0,5,22,1,15,19,0,2,0,0,0,93,50,8,72,53,75,101,35,0,8,121,0,0,103,21,1,6,89,14,89,14,1,66,44,2,2,91,101,27,19,5,0,2,2,7,91,109,0,54,101,97,39,163,30,84,118,149,73,58,60,44,3,5,37,9,81,118,16,58,78,48,15,18,69,16,42,36,116,12,2,55,158,20,4,174,77,0,45,126,19,0,63,89,4,44,141,69,231,223,175,47,4,24,0,0,0,19,10,26,32,14,8,124,10,0,32,160,6,0,0,44,42,0,4,175,64,36,137,40,94,52,57,80,61,70,14,64,61,25,26,82,0,86,52,28,42,126,24,47,69,26,84,5,0,0,0,13,7,17,16,3,17,7,27,30,0,63,93,51,32,0,3,24,108,15,66,130,118,11,21,94,126,82,28,6,36,134,61,3,13,34,73,0,0,0,1,3,1,14,45,2,6,0,0,0,13,7,78,178,62,32,30,111,118,2,0,96,24,4,56,33,0,12,53,56,194,139,16,84,24,114,0,0,0,23,36,19,15,24,3,0,0,0,1,0,0,11,13,78,60,16,78,72,120,92,2,34,110,63,0,72,72,118,151,4,30,134,36,0,27,60,39,0,74,120,4,21,123,29,14,53,43,50,0,97,22,0,48,68,0,12,84,11,1,80,83,37,102,1,23,0,0,0,0,36,9,4,10,0,34,28,1,45,103,104,64,10,82,8,25,47,28,22,37,15,0,6,23,1,15,19,0,2,0,0,0,94,51,9,71,42,77,105,34,0,8,122,0,0,102,21,1,6,89,13,86,15,0,63,45,2,2,90,98,29,19,6,0,2,2,6,91,109,0,57,99,102,37,167,35,74,114,140,64,50,60,42,0,5,36,7,110,156,17,59,79,50,14,20,68,16,42,36,117,12,2,56,164,24,5,180,80,0,46,134,18,0,74,98,12,60,180

B-factor: mean 47.17, std 15.63, range [20.0, 135.91]